Protein AF-A0A0T2ID01-F1 (afdb_monomer_lite)

Structure (mmCIF, N/CA/C/O backbone):
data_AF-A0A0T2ID01-F1
#
_entry.id   AF-A0A0T2ID01-F1
#
loop_
_atom_site.group_PDB
_atom_site.id
_atom_site.type_symbol
_atom_site.label_atom_id
_atom_site.label_alt_id
_atom_site.label_comp_id
_atom_site.label_asym_id
_atom_site.label_entity_id
_atom_site.label_seq_id
_atom_site.pdbx_PDB_ins_code
_atom_site.Cartn_x
_atom_site.Cartn_y
_atom_site.Cartn_z
_atom_site.occupancy
_atom_site.B_iso_or_equiv
_atom_site.auth_seq_id
_atom_site.auth_comp_id
_atom_site.auth_asym_id
_atom_site.auth_atom_id
_atom_site.pdbx_PDB_model_num
ATOM 1 N N . MET A 1 1 ? -18.191 -7.413 -21.246 1.00 31.23 1 MET A N 1
ATOM 2 C CA . MET A 1 1 ? -17.069 -8.191 -21.809 1.00 31.23 1 MET A CA 1
ATOM 3 C C . MET A 1 1 ? -16.628 -9.179 -20.751 1.00 31.23 1 MET A C 1
ATOM 5 O O . MET A 1 1 ? -16.146 -8.744 -19.716 1.00 31.23 1 MET A O 1
ATOM 9 N N . ALA A 1 2 ? -16.857 -10.475 -20.953 1.00 25.38 2 ALA A N 1
ATOM 10 C CA . ALA A 1 2 ? -16.203 -11.480 -20.125 1.00 25.38 2 ALA A CA 1
ATOM 11 C C . ALA A 1 2 ? -14.734 -11.504 -20.556 1.00 25.38 2 ALA A C 1
ATOM 13 O O . ALA A 1 2 ? -14.437 -11.893 -21.684 1.00 25.38 2 ALA A O 1
ATOM 14 N N . LEU A 1 3 ? -13.836 -11.010 -19.705 1.00 35.62 3 LEU A N 1
ATOM 15 C CA . LEU A 1 3 ? -12.408 -11.264 -19.854 1.00 35.62 3 LEU A CA 1
ATOM 16 C C . LEU A 1 3 ? -12.250 -12.786 -19.753 1.00 35.62 3 LEU A C 1
ATOM 18 O O . LEU A 1 3 ? -12.340 -13.342 -18.664 1.00 35.62 3 LEU A O 1
ATOM 22 N N . SER A 1 4 ? -12.127 -13.484 -20.884 1.00 35.66 4 SER A N 1
ATOM 23 C CA . SER A 1 4 ? -11.834 -14.916 -20.892 1.00 35.66 4 SER A CA 1
ATOM 24 C C . SER A 1 4 ? -10.363 -15.101 -20.519 1.00 35.66 4 SER A C 1
ATOM 26 O O . SER A 1 4 ? -9.516 -15.349 -21.377 1.00 35.66 4 SER A O 1
ATOM 28 N N . THR A 1 5 ? -10.031 -14.887 -19.250 1.00 40.03 5 THR A N 1
ATOM 29 C CA . THR A 1 5 ? -8.696 -15.145 -18.721 1.00 40.03 5 THR A CA 1
ATOM 30 C C . THR A 1 5 ? -8.602 -16.617 -18.315 1.00 40.03 5 THR A C 1
ATOM 32 O O . THR A 1 5 ? -9.436 -17.148 -17.585 1.00 40.03 5 THR A O 1
ATOM 35 N N . SER A 1 6 ? -7.554 -17.268 -18.824 1.00 38.34 6 SER A N 1
ATOM 36 C CA . SER A 1 6 ? -7.158 -18.678 -18.669 1.00 38.34 6 SER A CA 1
ATOM 37 C C . SER A 1 6 ? -7.866 -19.721 -19.558 1.00 38.34 6 SER A C 1
ATOM 39 O O . SER A 1 6 ? -9.089 -19.848 -19.623 1.00 38.34 6 SER A O 1
ATOM 41 N N . ARG A 1 7 ? -7.050 -20.529 -20.255 1.00 42.25 7 ARG A N 1
ATOM 42 C CA . ARG A 1 7 ? -7.458 -21.832 -20.803 1.00 42.25 7 ARG A CA 1
ATOM 43 C C . ARG A 1 7 ? -7.746 -22.797 -19.639 1.00 42.25 7 ARG A C 1
ATOM 45 O O . ARG A 1 7 ? -7.130 -22.710 -18.586 1.00 42.25 7 ARG A O 1
ATOM 52 N N . ARG A 1 8 ? -8.615 -23.785 -19.880 1.00 50.31 8 ARG A N 1
ATOM 53 C CA . ARG A 1 8 ? -9.168 -24.775 -18.924 1.00 50.31 8 ARG A CA 1
ATOM 54 C C . ARG A 1 8 ? -8.179 -25.591 -18.062 1.00 50.31 8 ARG A C 1
ATOM 56 O O . ARG A 1 8 ? -8.649 -26.263 -17.150 1.00 50.31 8 ARG A O 1
ATOM 63 N N . ASN A 1 9 ? -6.877 -25.611 -18.362 1.00 57.97 9 ASN A N 1
ATOM 64 C CA . ASN A 1 9 ? -5.988 -26.691 -17.903 1.00 57.97 9 ASN A CA 1
ATOM 65 C C . ASN A 1 9 ? -5.050 -26.337 -16.734 1.00 57.97 9 ASN A C 1
ATOM 67 O O . ASN A 1 9 ? -4.519 -27.266 -16.133 1.00 57.97 9 ASN A O 1
ATOM 71 N N . ASP A 1 10 ? -4.850 -25.058 -16.390 1.00 69.06 10 ASP A N 1
ATOM 72 C CA . ASP A 1 10 ? -4.050 -24.670 -15.212 1.00 69.06 10 ASP A CA 1
ATOM 73 C C . ASP A 1 10 ? -4.417 -23.257 -14.704 1.00 69.06 10 ASP A C 1
ATOM 75 O O . ASP A 1 10 ? -3.731 -22.281 -15.017 1.00 69.06 10 ASP A O 1
ATOM 79 N N . PRO A 1 11 ? -5.547 -23.106 -13.987 1.00 72.50 11 PRO A N 1
ATOM 80 C CA . PRO A 1 11 ? -6.017 -21.798 -13.542 1.00 72.50 11 PRO A CA 1
ATOM 81 C C . PRO A 1 11 ? -5.083 -21.184 -12.479 1.00 72.50 11 PRO A C 1
ATOM 83 O O . PRO A 1 11 ? -4.437 -21.926 -11.726 1.00 72.50 11 PRO A O 1
ATOM 86 N N . PRO A 1 12 ? -5.048 -19.838 -12.365 1.00 77.12 12 PRO A N 1
ATOM 87 C CA . PRO A 1 12 ? -4.475 -19.159 -11.206 1.00 77.12 12 PRO A CA 1
ATOM 88 C C . PRO A 1 12 ? -4.992 -19.787 -9.914 1.00 77.12 12 PRO A C 1
ATOM 90 O O . PRO A 1 12 ? -6.170 -20.149 -9.817 1.00 77.12 12 PRO A O 1
ATOM 93 N N . ALA A 1 13 ? -4.116 -19.931 -8.926 1.00 88.12 13 ALA A N 1
ATOM 94 C CA . ALA A 1 13 ? -4.423 -20.701 -7.731 1.00 88.12 13 ALA A CA 1
ATOM 95 C C . ALA A 1 13 ? -4.006 -19.992 -6.441 1.00 88.12 13 ALA A C 1
ATOM 97 O O . ALA A 1 13 ? -3.149 -19.106 -6.409 1.00 88.12 13 ALA A O 1
ATOM 98 N N . PHE A 1 14 ? -4.636 -20.424 -5.350 1.00 91.62 14 PHE A N 1
ATOM 99 C CA . PHE A 1 14 ? -4.223 -20.073 -4.003 1.00 91.62 14 PHE A CA 1
ATOM 100 C C . PHE A 1 14 ? -3.248 -21.119 -3.453 1.00 91.62 14 PHE A C 1
ATOM 102 O O . PHE A 1 14 ? -3.522 -22.318 -3.511 1.00 91.62 14 PHE A O 1
ATOM 109 N N . PHE A 1 15 ? -2.161 -20.652 -2.845 1.00 92.06 15 PHE A N 1
ATOM 110 C CA . PHE A 1 15 ? -1.153 -21.477 -2.194 1.00 92.06 15 PHE A CA 1
ATOM 111 C C . PHE A 1 15 ? -1.070 -21.126 -0.704 1.00 92.06 15 PHE A C 1
ATOM 113 O O . PHE A 1 15 ? -0.904 -19.952 -0.358 1.00 92.06 15 PHE A O 1
ATOM 120 N N . PRO A 1 16 ? -1.145 -22.119 0.199 1.00 89.06 16 PRO A N 1
ATOM 121 C CA . PRO A 1 16 ? -1.115 -21.873 1.638 1.00 89.06 16 PRO A CA 1
ATOM 122 C C . PRO A 1 16 ? 0.279 -21.497 2.166 1.00 89.06 16 PRO A C 1
ATOM 124 O O . PRO A 1 16 ? 0.383 -21.046 3.303 1.00 89.06 16 PRO A O 1
ATOM 127 N N . SER A 1 17 ? 1.340 -21.669 1.369 1.00 89.06 17 SER A N 1
ATOM 128 C CA . SER A 1 17 ? 2.701 -21.260 1.720 1.00 89.06 17 SER A CA 1
ATOM 129 C C . SER A 1 17 ? 3.555 -20.958 0.482 1.00 89.06 17 SER A C 1
ATOM 131 O O . SER A 1 17 ? 3.254 -21.414 -0.624 1.00 89.06 17 SER A O 1
ATOM 133 N N . TRP A 1 18 ? 4.653 -20.217 0.676 1.00 89.50 18 TRP A N 1
ATOM 134 C CA . TRP A 1 18 ? 5.655 -19.975 -0.373 1.00 89.50 18 TRP A CA 1
ATOM 135 C C . TRP A 1 18 ? 6.321 -21.269 -0.850 1.00 89.50 18 TRP A C 1
ATOM 137 O O . TRP A 1 18 ? 6.534 -21.451 -2.045 1.00 89.50 18 TRP A O 1
ATOM 147 N N . ASP A 1 19 ? 6.578 -22.208 0.059 1.00 87.62 19 ASP A N 1
ATOM 148 C CA . ASP A 1 19 ? 7.172 -23.494 -0.301 1.00 87.62 19 ASP A CA 1
ATOM 149 C C . ASP A 1 19 ? 6.232 -24.335 -1.166 1.00 87.62 19 ASP A C 1
ATOM 151 O O . ASP A 1 19 ? 6.699 -25.019 -2.074 1.00 87.62 19 ASP A O 1
ATOM 155 N N . ASP A 1 20 ? 4.921 -24.288 -0.917 1.00 88.38 20 ASP A N 1
ATOM 156 C CA . ASP A 1 20 ? 3.934 -24.997 -1.738 1.00 88.38 20 ASP A CA 1
ATOM 157 C C . ASP A 1 20 ? 3.776 -24.358 -3.117 1.00 88.38 20 ASP A C 1
ATOM 159 O O . ASP A 1 20 ? 3.662 -25.081 -4.108 1.00 88.38 20 ASP A O 1
ATOM 163 N N . TYR A 1 21 ? 3.856 -23.025 -3.191 1.00 89.88 21 TYR A N 1
ATOM 164 C CA . TYR A 1 21 ? 3.951 -22.316 -4.464 1.00 89.88 21 TYR A CA 1
ATOM 165 C C . TYR A 1 21 ? 5.173 -22.783 -5.254 1.00 89.88 21 TYR A C 1
ATOM 167 O O . TYR A 1 21 ? 5.031 -23.237 -6.384 1.00 89.88 21 TYR A O 1
ATOM 175 N N . LEU A 1 22 ? 6.363 -22.784 -4.645 1.00 86.69 22 LEU A N 1
ATOM 176 C CA . LEU A 1 22 ? 7.568 -23.269 -5.315 1.00 86.69 22 LEU A CA 1
ATOM 177 C C . LEU A 1 22 ? 7.431 -24.744 -5.718 1.00 86.69 22 LEU A C 1
ATOM 179 O O . LEU A 1 22 ? 7.733 -25.080 -6.854 1.00 86.69 22 LEU A O 1
ATOM 183 N N . LYS A 1 23 ? 6.928 -25.624 -4.836 1.00 84.88 23 LYS A N 1
ATOM 184 C CA . LYS A 1 23 ? 6.720 -27.061 -5.124 1.00 84.88 23 LYS A CA 1
ATOM 185 C C . LYS A 1 23 ? 5.835 -27.314 -6.341 1.00 84.88 23 LYS A C 1
ATOM 187 O O . LYS A 1 23 ? 6.116 -28.261 -7.069 1.00 84.88 23 LYS A O 1
ATOM 192 N N . ARG A 1 24 ? 4.795 -26.505 -6.572 1.00 83.62 24 ARG A N 1
ATOM 193 C CA . ARG A 1 24 ? 3.921 -26.633 -7.754 1.00 83.62 24 ARG A CA 1
ATOM 194 C C . ARG A 1 24 ? 4.705 -26.554 -9.062 1.00 83.62 24 ARG A C 1
ATOM 196 O O . ARG A 1 24 ? 4.332 -27.235 -10.016 1.00 83.62 24 ARG A O 1
ATOM 203 N N . TRP A 1 25 ? 5.771 -25.761 -9.057 1.00 76.81 25 TRP A N 1
ATOM 204 C CA . TRP A 1 25 ? 6.640 -25.486 -10.193 1.00 76.81 25 TRP A CA 1
ATOM 205 C C . TRP A 1 25 ? 7.988 -26.221 -10.117 1.00 76.81 25 TRP A C 1
ATOM 207 O O . TRP A 1 25 ? 8.893 -25.929 -10.882 1.00 76.81 25 TRP A O 1
ATOM 217 N N . LYS A 1 26 ? 8.154 -27.190 -9.203 1.00 64.50 26 LYS A N 1
ATOM 218 C CA . LYS A 1 26 ? 9.370 -28.023 -9.100 1.00 64.50 26 LYS A CA 1
ATOM 219 C C . LYS A 1 26 ? 9.378 -29.158 -10.127 1.00 64.50 26 LYS A C 1
ATOM 221 O O . LYS A 1 26 ? 9.608 -30.310 -9.770 1.00 64.50 26 LYS A O 1
ATOM 226 N N . GLY A 1 27 ? 9.169 -28.865 -11.410 1.00 55.94 27 GLY A N 1
ATOM 227 C CA . GLY A 1 27 ? 9.409 -29.851 -12.474 1.00 55.94 27 GLY A CA 1
ATOM 228 C C . GLY A 1 27 ? 10.853 -30.388 -12.497 1.00 55.94 27 GLY A C 1
ATOM 229 O O . GLY A 1 27 ? 11.131 -31.389 -13.153 1.00 55.94 27 GLY A O 1
ATOM 230 N N . THR A 1 28 ? 11.766 -29.753 -11.751 1.00 50.41 28 THR A N 1
ATOM 231 C CA . THR A 1 28 ? 13.203 -30.029 -11.683 1.00 50.41 28 THR A CA 1
ATOM 232 C C . THR A 1 28 ? 13.707 -30.154 -10.232 1.00 50.41 28 THR A C 1
ATOM 234 O O . THR A 1 28 ? 13.019 -29.825 -9.265 1.00 50.41 28 THR A O 1
ATOM 237 N N . ALA A 1 29 ? 14.933 -30.664 -10.057 1.00 49.62 29 ALA A N 1
ATOM 238 C CA . ALA A 1 29 ? 15.560 -30.923 -8.754 1.00 49.62 29 ALA A CA 1
ATOM 239 C C . ALA A 1 29 ? 15.921 -29.655 -7.939 1.00 49.62 29 ALA A C 1
ATOM 241 O O . ALA A 1 29 ? 16.417 -29.783 -6.817 1.00 49.62 29 ALA A O 1
ATOM 242 N N . ASP A 1 30 ? 15.685 -28.455 -8.482 1.00 56.31 30 ASP A N 1
ATOM 243 C CA . ASP A 1 30 ? 16.086 -27.175 -7.895 1.00 56.31 30 ASP A CA 1
ATOM 244 C C . ASP A 1 30 ? 14.874 -26.375 -7.365 1.00 56.31 30 ASP A C 1
ATOM 246 O O . ASP A 1 30 ? 13.987 -26.008 -8.134 1.00 56.31 30 ASP A O 1
ATOM 250 N N . PRO A 1 31 ? 14.779 -26.090 -6.052 1.00 64.75 31 PRO A N 1
ATOM 251 C CA . PRO A 1 31 ? 13.631 -25.411 -5.453 1.00 64.75 31 PRO A CA 1
ATOM 252 C C . PRO A 1 31 ? 13.679 -23.874 -5.568 1.00 64.75 31 PRO A C 1
ATOM 254 O O . PRO A 1 31 ? 13.198 -23.192 -4.661 1.00 64.75 31 PRO A O 1
ATOM 257 N N . THR A 1 32 ? 14.270 -23.308 -6.621 1.00 73.38 32 THR A N 1
ATOM 258 C CA . THR A 1 32 ? 14.446 -21.854 -6.763 1.00 73.38 32 THR A CA 1
ATOM 259 C C . THR A 1 32 ? 13.248 -21.182 -7.441 1.00 73.38 32 THR A C 1
ATOM 261 O O . THR A 1 32 ? 12.553 -21.758 -8.276 1.00 73.38 32 THR A O 1
ATOM 264 N N . PHE A 1 33 ? 12.997 -19.917 -7.092 1.00 80.56 33 PHE A N 1
ATOM 265 C CA . PHE A 1 33 ? 11.957 -19.111 -7.743 1.00 80.56 33 PHE A CA 1
ATOM 266 C C . PHE A 1 33 ? 12.260 -18.868 -9.230 1.00 80.56 33 PHE A C 1
ATOM 268 O O . PHE A 1 33 ? 11.337 -18.828 -10.034 1.00 80.56 33 PHE A O 1
ATOM 275 N N . CYS A 1 34 ? 13.538 -18.785 -9.609 1.00 75.94 34 CYS A N 1
ATOM 276 C CA . CYS A 1 34 ? 13.969 -18.669 -11.002 1.00 75.94 34 CYS A CA 1
ATOM 277 C C . CYS A 1 34 ? 13.450 -19.829 -11.862 1.00 75.94 34 CYS A C 1
ATOM 279 O O . CYS A 1 34 ? 12.885 -19.592 -12.929 1.00 75.94 34 CYS A O 1
ATOM 281 N N . ALA A 1 35 ? 13.580 -21.070 -11.375 1.00 74.19 35 ALA A N 1
ATOM 282 C CA . ALA A 1 35 ? 13.045 -22.251 -12.049 1.00 74.19 35 ALA A CA 1
ATOM 283 C C . ALA A 1 35 ? 11.519 -22.167 -12.179 1.00 74.19 35 ALA A C 1
ATOM 285 O O . ALA A 1 35 ? 10.980 -22.374 -13.262 1.00 74.19 35 ALA A O 1
ATOM 286 N N . ALA A 1 36 ? 10.836 -21.749 -11.107 1.00 79.12 36 ALA A N 1
ATOM 287 C CA . ALA A 1 36 ? 9.387 -21.603 -11.126 1.00 79.12 36 ALA A CA 1
ATOM 288 C C . ALA A 1 36 ? 8.901 -20.614 -12.195 1.00 79.12 36 ALA A C 1
ATOM 290 O O . ALA A 1 36 ? 7.953 -20.911 -12.918 1.00 79.12 36 ALA A O 1
ATOM 291 N N . ILE A 1 37 ? 9.545 -19.449 -12.327 1.00 77.88 37 ILE A N 1
ATOM 292 C CA . ILE A 1 37 ? 9.139 -18.502 -13.369 1.00 77.88 37 ILE A CA 1
ATOM 293 C C . ILE A 1 37 ? 9.570 -18.973 -14.759 1.00 77.88 37 ILE A C 1
ATOM 295 O O . ILE A 1 37 ? 8.822 -18.787 -15.713 1.00 77.88 37 ILE A O 1
ATOM 299 N N . THR A 1 38 ? 10.729 -19.622 -14.885 1.00 75.81 38 THR A N 1
ATOM 300 C CA . THR A 1 38 ? 11.154 -20.213 -16.163 1.00 75.81 38 THR A CA 1
ATOM 301 C C . THR A 1 38 ? 10.098 -21.195 -16.665 1.00 75.81 38 THR A C 1
ATOM 303 O O . THR A 1 38 ? 9.679 -21.084 -17.811 1.00 75.81 38 THR A O 1
ATOM 306 N N . ASP A 1 39 ? 9.575 -22.066 -15.797 1.00 77.62 39 ASP A N 1
ATOM 307 C CA . ASP A 1 39 ? 8.499 -23.006 -16.133 1.00 77.62 39 ASP A CA 1
ATOM 308 C C . ASP A 1 39 ? 7.197 -22.293 -16.539 1.00 77.62 39 ASP A C 1
ATOM 310 O O . ASP A 1 39 ? 6.557 -22.690 -17.516 1.00 77.62 39 ASP A O 1
ATOM 314 N N . ILE A 1 40 ? 6.823 -21.206 -15.848 1.00 78.38 40 ILE A N 1
ATOM 315 C CA . ILE A 1 40 ? 5.642 -20.388 -16.190 1.00 78.38 40 ILE A CA 1
ATOM 316 C C . ILE A 1 40 ? 5.755 -19.815 -17.612 1.00 78.38 40 ILE A C 1
ATOM 318 O O . ILE A 1 40 ? 4.762 -19.750 -18.341 1.00 78.38 40 ILE A O 1
ATOM 322 N N . TYR A 1 41 ? 6.954 -19.390 -18.011 1.00 75.62 41 TYR A N 1
ATOM 323 C CA . TYR A 1 41 ? 7.194 -18.745 -19.301 1.00 75.62 41 TYR A CA 1
ATOM 324 C C . TYR A 1 41 ? 7.608 -19.735 -20.395 1.00 75.62 41 TYR A C 1
ATOM 326 O O . TYR A 1 41 ? 7.453 -19.412 -21.572 1.00 75.62 41 TYR A O 1
ATOM 334 N N . ALA A 1 42 ? 8.072 -20.941 -20.043 1.00 76.50 42 ALA A N 1
ATOM 335 C CA . ALA A 1 42 ? 8.697 -21.914 -20.943 1.00 76.50 42 ALA A CA 1
ATOM 336 C C . ALA A 1 42 ? 7.880 -22.162 -22.211 1.00 76.50 42 ALA A C 1
ATOM 338 O O . ALA A 1 42 ? 8.420 -22.167 -23.314 1.00 76.50 42 ALA A O 1
ATOM 339 N N . LYS A 1 43 ? 6.563 -22.314 -22.069 1.00 76.81 43 LYS A N 1
ATOM 340 C CA . LYS A 1 43 ? 5.668 -22.526 -23.207 1.00 76.81 43 LYS A CA 1
ATOM 341 C C . LYS A 1 43 ? 5.607 -21.315 -24.136 1.00 76.81 43 LYS A C 1
ATOM 343 O O . LYS A 1 43 ? 5.756 -21.480 -25.338 1.00 76.81 43 LYS A O 1
ATOM 348 N N . ALA A 1 44 ? 5.446 -20.110 -23.588 1.00 73.94 44 ALA A N 1
ATOM 349 C CA . ALA A 1 44 ? 5.447 -18.879 -24.378 1.00 73.94 44 ALA A CA 1
ATOM 350 C C . ALA A 1 44 ? 6.785 -18.697 -25.116 1.00 73.94 44 ALA A C 1
ATOM 352 O O . ALA A 1 44 ? 6.805 -18.311 -26.283 1.00 73.94 44 ALA A O 1
ATOM 353 N N . VAL A 1 45 ? 7.895 -19.057 -24.458 1.00 76.31 45 VAL A N 1
ATOM 354 C CA . VAL A 1 45 ? 9.236 -19.069 -25.061 1.00 76.31 45 VAL A CA 1
ATOM 355 C C . VAL A 1 45 ? 9.310 -20.046 -26.222 1.00 76.31 45 VAL A C 1
ATOM 357 O O . VAL A 1 45 ? 9.758 -19.687 -27.306 1.00 76.31 45 VAL A O 1
ATOM 360 N N . GLN A 1 46 ? 8.868 -21.283 -26.009 1.00 81.50 46 GLN A N 1
ATOM 361 C CA . GLN A 1 46 ? 8.896 -22.328 -27.026 1.00 81.50 46 GLN A CA 1
ATOM 362 C C . GLN A 1 46 ? 7.994 -21.991 -28.212 1.00 81.50 46 GLN A C 1
ATOM 364 O O . GLN A 1 46 ? 8.362 -22.277 -29.346 1.00 81.50 46 GLN A O 1
ATOM 369 N N . ASP A 1 47 ? 6.831 -21.391 -27.975 1.00 82.56 47 ASP A N 1
ATOM 370 C CA . ASP A 1 47 ? 5.911 -20.957 -29.025 1.00 82.56 47 ASP A CA 1
ATOM 371 C C . ASP A 1 47 ? 6.567 -19.864 -29.884 1.00 82.56 47 ASP A C 1
ATOM 373 O O . ASP A 1 47 ? 6.689 -20.039 -31.096 1.00 82.56 47 ASP A O 1
ATOM 377 N N . ALA A 1 48 ? 7.116 -18.818 -29.256 1.00 80.38 48 ALA A N 1
ATOM 378 C CA . ALA A 1 48 ? 7.795 -17.726 -29.956 1.00 80.38 48 ALA A CA 1
ATOM 379 C C . ALA A 1 48 ? 9.062 -18.184 -30.708 1.00 80.38 48 ALA A C 1
ATOM 381 O O . ALA A 1 48 ? 9.309 -17.770 -31.840 1.00 80.38 48 ALA A O 1
ATOM 382 N N . ILE A 1 49 ? 9.860 -19.082 -30.116 1.00 85.44 49 ILE A N 1
ATOM 383 C CA . ILE A 1 49 ? 11.025 -19.675 -30.790 1.00 85.44 49 ILE A CA 1
ATOM 384 C C . ILE A 1 49 ? 10.586 -20.502 -31.998 1.00 85.44 49 ILE A C 1
ATOM 386 O O . ILE A 1 49 ? 11.214 -20.400 -33.047 1.00 85.44 49 ILE A O 1
ATOM 390 N N . ARG A 1 50 ? 9.516 -21.300 -31.883 1.00 88.94 50 ARG A N 1
ATOM 391 C CA . ARG A 1 50 ? 9.008 -22.109 -33.002 1.00 88.94 50 ARG A CA 1
ATOM 392 C C . ARG A 1 50 ? 8.525 -21.248 -34.164 1.00 88.94 50 ARG A C 1
ATOM 394 O O . ARG A 1 50 ? 8.737 -21.631 -35.312 1.00 88.94 50 ARG A O 1
ATOM 401 N N . GLU A 1 51 ? 7.902 -20.108 -33.880 1.00 88.56 51 GLU A N 1
ATOM 402 C CA . GLU A 1 51 ? 7.511 -19.133 -34.905 1.00 88.56 51 GLU A CA 1
ATOM 403 C C . GLU A 1 51 ? 8.735 -18.567 -35.637 1.00 88.56 51 GLU A C 1
ATOM 405 O O . GLU A 1 51 ? 8.769 -18.566 -36.869 1.00 88.56 51 GLU A O 1
ATOM 410 N N . LEU A 1 52 ? 9.782 -18.179 -34.903 1.00 88.81 52 LEU A N 1
ATOM 411 C CA . LEU A 1 52 ? 11.027 -17.705 -35.512 1.00 88.81 52 LEU A CA 1
ATOM 412 C C . LEU A 1 52 ? 11.770 -18.800 -36.279 1.00 88.81 52 LEU A C 1
ATOM 414 O O . LEU A 1 52 ? 12.252 -18.545 -37.378 1.00 88.81 52 LEU A O 1
ATOM 418 N N . ASP A 1 53 ? 11.836 -20.023 -35.754 1.00 92.75 53 ASP A N 1
ATOM 419 C CA . ASP A 1 53 ? 12.454 -21.155 -36.451 1.00 92.75 53 ASP A CA 1
ATOM 420 C C . ASP A 1 53 ? 11.721 -21.463 -37.772 1.00 92.75 53 ASP A C 1
ATOM 422 O O . ASP A 1 53 ? 12.361 -21.813 -38.768 1.00 92.75 53 ASP A O 1
ATOM 426 N N . ALA A 1 54 ? 10.396 -21.274 -37.824 1.00 94.69 54 ALA A N 1
ATOM 427 C CA . ALA A 1 54 ? 9.618 -21.396 -39.056 1.00 94.69 54 ALA A CA 1
ATOM 428 C C . ALA A 1 54 ? 9.949 -20.288 -40.075 1.00 94.69 54 ALA A C 1
ATOM 430 O O . ALA A 1 54 ? 10.110 -20.585 -41.264 1.00 94.69 54 ALA A O 1
ATOM 431 N N . GLU A 1 55 ? 10.104 -19.032 -39.639 1.00 94.62 55 GLU A N 1
ATOM 432 C CA . GLU A 1 55 ? 10.535 -17.938 -40.525 1.00 94.62 55 GLU A CA 1
ATOM 433 C C . GLU A 1 55 ? 11.992 -18.115 -40.991 1.00 94.62 55 GLU A C 1
ATOM 435 O O . GLU A 1 55 ? 12.274 -17.943 -42.178 1.00 94.62 55 GLU A O 1
ATOM 440 N N . ILE A 1 56 ? 12.901 -18.575 -40.122 1.00 95.00 56 ILE A N 1
ATOM 441 C CA . ILE A 1 56 ? 14.279 -18.938 -40.496 1.00 95.00 56 ILE A CA 1
ATOM 442 C C . ILE A 1 56 ? 14.258 -20.012 -41.587 1.00 95.00 56 ILE A C 1
ATOM 444 O O . ILE A 1 56 ? 14.886 -19.833 -42.631 1.00 95.00 56 ILE A O 1
ATOM 448 N N . ALA A 1 57 ? 13.502 -21.100 -41.404 1.00 95.94 57 ALA A N 1
ATOM 449 C CA . ALA A 1 57 ? 13.403 -22.175 -42.394 1.00 95.94 57 ALA A CA 1
ATOM 450 C C . ALA A 1 57 ? 12.862 -21.674 -43.748 1.00 95.94 57 ALA A C 1
ATOM 452 O O . ALA A 1 57 ? 13.359 -22.054 -44.812 1.00 95.94 57 ALA A O 1
ATOM 453 N N . LYS A 1 58 ? 11.878 -20.769 -43.719 1.00 96.00 58 LYS A N 1
ATOM 454 C CA . LYS A 1 58 ? 11.304 -20.135 -44.912 1.00 96.00 58 LYS A CA 1
ATOM 455 C C . LYS A 1 58 ? 12.311 -19.244 -45.642 1.00 96.00 58 LYS A C 1
ATOM 457 O O . LYS A 1 58 ? 12.370 -19.297 -46.869 1.00 96.00 58 LYS A O 1
ATOM 462 N N . VAL A 1 59 ? 13.126 -18.461 -44.928 1.00 95.50 59 VAL A N 1
ATOM 463 C CA . VAL A 1 59 ? 14.202 -17.661 -45.543 1.00 95.50 59 VAL A CA 1
ATOM 464 C C . VAL A 1 59 ? 15.333 -18.552 -46.063 1.00 95.50 59 VAL A C 1
ATOM 466 O O . VAL A 1 59 ? 15.844 -18.321 -47.158 1.00 95.50 59 VAL A O 1
ATOM 469 N N . GLN A 1 60 ? 15.685 -19.625 -45.348 1.00 94.94 60 GLN A N 1
ATOM 470 C CA . GLN A 1 60 ? 16.697 -20.586 -45.801 1.00 94.94 60 GLN A CA 1
ATOM 471 C C . GLN A 1 60 ? 16.324 -21.244 -47.135 1.00 94.94 60 GLN A C 1
ATOM 473 O O . GLN A 1 60 ? 17.228 -21.503 -47.935 1.00 94.94 60 GLN A O 1
ATOM 478 N N . GLY A 1 61 ? 15.024 -21.463 -47.376 1.00 95.00 61 GLY A N 1
ATOM 479 C CA . GLY A 1 61 ? 14.470 -21.991 -48.625 1.00 95.00 61 GLY A CA 1
ATOM 480 C C . GLY A 1 61 ? 14.426 -21.004 -49.799 1.00 95.00 61 GLY A C 1
ATOM 481 O O . GLY A 1 61 ? 14.135 -21.427 -50.918 1.00 95.00 61 GLY A O 1
ATOM 482 N N . ARG A 1 62 ? 14.718 -19.712 -49.585 1.00 95.38 62 ARG A N 1
ATOM 483 C CA . ARG A 1 62 ? 14.833 -18.732 -50.676 1.00 95.38 62 ARG A CA 1
ATOM 484 C C . ARG A 1 62 ? 16.087 -18.986 -51.529 1.00 95.38 62 ARG A C 1
ATOM 486 O O . ARG A 1 62 ? 17.061 -19.553 -51.019 1.00 95.38 62 ARG A O 1
ATOM 493 N N . PRO A 1 63 ? 16.090 -18.5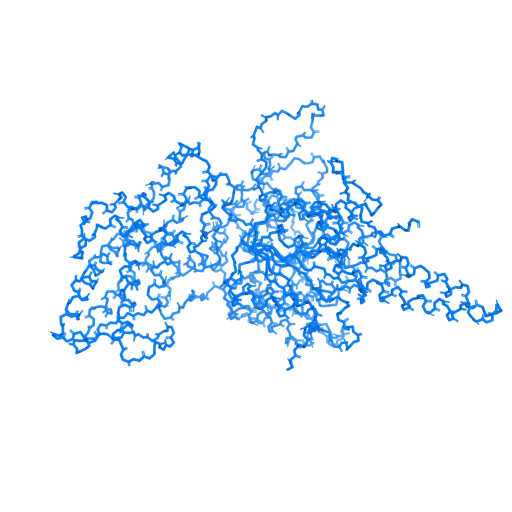69 -52.812 1.00 95.69 63 PRO A N 1
ATOM 494 C CA . PRO A 1 63 ? 17.266 -18.654 -53.674 1.00 95.69 63 PRO A CA 1
ATOM 495 C C . PRO A 1 63 ? 18.501 -18.012 -53.029 1.00 95.69 63 PRO A C 1
ATOM 497 O O . PRO A 1 63 ? 18.396 -17.016 -52.320 1.00 95.69 63 PRO A O 1
ATOM 500 N N . ARG A 1 64 ? 19.688 -18.591 -53.249 1.00 93.06 64 ARG A N 1
ATOM 501 C CA . ARG A 1 64 ? 20.941 -18.086 -52.650 1.00 93.06 64 ARG A CA 1
ATOM 502 C C . ARG A 1 64 ? 21.349 -16.704 -53.164 1.00 93.06 64 ARG A C 1
ATOM 504 O O . ARG A 1 64 ? 22.163 -16.057 -52.523 1.00 93.06 64 ARG A O 1
ATOM 511 N N . ASP A 1 65 ? 20.839 -16.308 -54.320 1.00 93.75 65 ASP A N 1
ATOM 512 C CA . ASP A 1 65 ? 21.043 -15.014 -54.963 1.00 93.75 65 ASP A CA 1
ATOM 513 C C . ASP A 1 65 ? 20.026 -13.948 -54.523 1.00 93.75 65 ASP A C 1
ATOM 515 O O . ASP A 1 65 ? 20.137 -12.808 -54.967 1.00 93.75 65 ASP A O 1
ATOM 519 N N . ASP A 1 66 ? 19.072 -14.284 -53.641 1.00 94.06 66 ASP A N 1
ATOM 520 C CA . ASP A 1 66 ? 18.217 -13.291 -52.983 1.00 94.06 66 ASP A CA 1
ATOM 521 C C . ASP A 1 66 ? 19.104 -12.363 -52.123 1.00 94.06 66 ASP A C 1
ATOM 523 O O . ASP A 1 66 ? 19.715 -12.836 -51.154 1.00 94.06 66 ASP A O 1
ATOM 527 N N . PRO A 1 67 ? 19.202 -11.062 -52.466 1.00 92.00 67 PRO A N 1
ATOM 528 C CA . PRO A 1 67 ? 20.107 -10.127 -51.804 1.00 92.00 67 PRO A CA 1
ATOM 529 C C . PRO A 1 67 ? 19.778 -9.921 -50.320 1.00 92.00 67 PRO A C 1
ATOM 531 O O . PRO A 1 67 ? 20.675 -9.577 -49.552 1.00 92.00 67 PRO A O 1
ATOM 534 N N . ASP A 1 68 ? 18.538 -10.190 -49.901 1.00 94.88 68 ASP A N 1
ATOM 535 C CA . ASP A 1 68 ? 18.073 -9.945 -48.534 1.00 94.88 68 ASP A CA 1
ATOM 536 C C . ASP A 1 68 ? 18.197 -11.193 -47.642 1.00 94.88 68 ASP A C 1
ATOM 538 O O . ASP A 1 68 ? 18.022 -11.122 -46.423 1.00 94.88 68 ASP A O 1
ATOM 542 N N . ARG A 1 69 ? 18.498 -12.365 -48.221 1.00 94.00 69 ARG A N 1
ATOM 543 C CA . ARG A 1 69 ? 18.470 -13.661 -47.520 1.00 94.00 69 ARG A CA 1
ATOM 544 C C . ARG A 1 69 ? 19.383 -13.694 -46.298 1.00 94.00 69 ARG A C 1
ATOM 546 O O . ARG A 1 69 ? 18.937 -14.062 -45.213 1.00 94.00 69 ARG A O 1
ATOM 553 N N . ASP A 1 70 ? 20.645 -13.312 -46.461 1.00 92.56 70 ASP A N 1
ATOM 554 C CA . ASP A 1 70 ? 21.643 -13.387 -45.386 1.00 92.56 70 ASP A CA 1
ATOM 555 C C . ASP A 1 70 ? 21.439 -12.298 -44.319 1.00 92.56 70 ASP A C 1
ATOM 557 O O . ASP A 1 70 ? 21.843 -12.461 -43.165 1.00 92.56 70 ASP A O 1
ATOM 561 N N . GLU A 1 71 ? 20.821 -11.172 -44.678 1.00 92.69 71 GLU A N 1
ATOM 562 C CA . GLU A 1 71 ? 20.433 -10.134 -43.722 1.00 92.69 71 GLU A CA 1
ATOM 563 C C . GLU A 1 71 ? 19.232 -10.579 -42.884 1.00 92.69 71 GLU A C 1
ATOM 565 O O . GLU A 1 71 ? 19.308 -10.555 -41.656 1.00 92.69 71 GLU A O 1
ATOM 570 N N . LEU A 1 72 ? 18.177 -11.088 -43.528 1.00 92.25 72 LEU A N 1
ATOM 571 C CA . LEU A 1 72 ? 16.989 -11.607 -42.850 1.00 92.25 72 LEU A CA 1
ATOM 572 C C . LEU A 1 72 ? 17.312 -12.799 -41.943 1.00 92.25 72 LEU A C 1
ATOM 574 O O . LEU A 1 72 ? 16.806 -12.858 -40.826 1.00 92.25 72 LEU A O 1
ATOM 578 N N . LEU A 1 73 ? 18.172 -13.729 -42.380 1.00 91.94 73 LEU A N 1
ATOM 579 C CA . LEU A 1 73 ? 18.602 -14.852 -41.537 1.00 91.94 73 LEU A CA 1
ATOM 580 C C . LEU A 1 73 ? 19.313 -14.371 -40.276 1.00 91.94 73 LEU A C 1
ATOM 582 O O . LEU A 1 73 ? 18.948 -14.792 -39.182 1.00 91.94 73 LEU A O 1
ATOM 586 N N . ARG A 1 74 ? 20.278 -13.454 -40.417 1.00 90.75 74 ARG A N 1
ATOM 587 C CA . ARG A 1 74 ? 20.973 -12.873 -39.261 1.00 90.75 74 ARG A CA 1
ATOM 588 C C . ARG A 1 74 ? 20.012 -12.118 -38.347 1.00 90.75 74 ARG A C 1
ATOM 590 O O . ARG A 1 74 ? 20.165 -12.204 -37.133 1.00 90.75 74 ARG A O 1
ATOM 597 N N . GLY A 1 75 ? 19.029 -11.417 -38.915 1.00 88.25 75 GLY A N 1
ATOM 598 C CA . GLY A 1 75 ? 17.958 -10.755 -38.170 1.00 88.25 75 GLY A CA 1
ATOM 599 C C . GLY A 1 75 ? 17.149 -11.742 -37.329 1.00 88.25 75 GLY A C 1
ATOM 600 O O . GLY A 1 75 ? 17.123 -11.621 -36.110 1.00 88.25 75 GLY A O 1
ATOM 601 N N . TYR A 1 76 ? 16.576 -12.778 -37.948 1.00 90.31 76 TYR A N 1
ATOM 602 C CA . TYR A 1 76 ? 15.759 -13.763 -37.234 1.00 90.31 76 TYR A CA 1
ATOM 603 C C . TYR A 1 76 ? 16.552 -14.613 -36.232 1.00 90.31 76 TYR A C 1
ATOM 605 O O . TYR A 1 76 ? 16.029 -14.958 -35.173 1.00 90.31 76 TYR A O 1
ATOM 613 N N . GLU A 1 77 ? 17.812 -14.953 -36.520 1.00 88.69 77 GLU A N 1
ATOM 614 C CA . GLU A 1 77 ? 18.682 -15.646 -35.561 1.00 88.69 77 GLU A CA 1
ATOM 615 C C . GLU A 1 77 ? 18.985 -14.766 -34.344 1.00 88.69 77 GLU A C 1
ATOM 617 O O . GLU A 1 77 ? 18.878 -15.240 -33.209 1.00 88.69 77 GLU A O 1
ATOM 622 N N . LYS A 1 78 ? 19.277 -13.476 -34.569 1.00 85.38 78 LYS A N 1
ATOM 623 C CA . LYS A 1 78 ? 19.443 -12.484 -33.500 1.00 85.38 78 LYS A CA 1
ATOM 624 C C . LYS A 1 78 ? 18.162 -12.361 -32.674 1.00 85.38 78 LYS A C 1
ATOM 626 O O . LYS A 1 78 ? 18.240 -12.438 -31.450 1.00 85.38 78 LYS A O 1
ATOM 631 N N . ASP A 1 79 ? 17.000 -12.237 -33.315 1.00 82.75 79 ASP A N 1
ATOM 632 C CA . ASP A 1 79 ? 15.700 -12.158 -32.638 1.00 82.75 79 ASP A CA 1
ATOM 633 C C . ASP A 1 79 ? 15.427 -13.420 -31.809 1.00 82.75 79 ASP A C 1
ATOM 635 O O . ASP A 1 79 ? 14.967 -13.333 -30.672 1.00 82.75 79 ASP A O 1
ATOM 639 N N . ARG A 1 80 ? 15.772 -14.607 -32.322 1.00 85.44 80 ARG A N 1
ATOM 640 C CA . ARG A 1 80 ? 15.591 -15.879 -31.606 1.00 85.44 80 ARG A CA 1
ATOM 641 C C . ARG A 1 80 ? 16.451 -15.947 -30.353 1.00 85.44 80 ARG A C 1
ATOM 643 O O . ARG A 1 80 ? 15.960 -16.333 -29.290 1.00 85.44 80 ARG A O 1
ATOM 650 N N . ASP A 1 81 ? 17.718 -15.567 -30.462 1.00 81.19 81 ASP A N 1
ATOM 651 C CA . ASP A 1 81 ? 18.633 -15.547 -29.323 1.00 81.19 81 ASP A CA 1
ATOM 652 C C . ASP A 1 81 ? 18.243 -14.455 -28.314 1.00 81.19 81 ASP A C 1
ATOM 654 O O . ASP A 1 81 ? 18.327 -14.667 -27.101 1.00 81.19 81 ASP A O 1
ATOM 658 N N . GLN A 1 82 ? 17.710 -13.326 -28.788 1.00 76.06 82 GLN A N 1
ATOM 659 C CA . GLN A 1 82 ? 17.129 -12.294 -27.933 1.00 76.06 82 GLN A CA 1
ATOM 660 C C . GLN A 1 82 ? 15.882 -12.791 -27.199 1.00 76.06 82 GLN A C 1
ATOM 662 O O . GLN A 1 82 ? 15.790 -12.585 -25.993 1.00 76.06 82 GLN A O 1
ATOM 667 N N . ILE A 1 83 ? 14.940 -13.463 -27.868 1.00 77.62 83 ILE A N 1
ATOM 668 C CA . ILE A 1 83 ? 13.743 -14.033 -27.230 1.00 77.62 83 ILE A CA 1
ATOM 669 C C . ILE A 1 83 ? 14.143 -15.049 -26.158 1.00 77.62 83 ILE A C 1
ATOM 671 O O . ILE A 1 83 ? 13.614 -14.995 -25.047 1.00 77.62 83 ILE A O 1
ATOM 675 N N . ARG A 1 84 ? 15.124 -15.916 -26.442 1.00 75.75 84 ARG A N 1
ATOM 676 C CA . ARG A 1 84 ? 15.692 -16.844 -25.449 1.00 75.75 84 ARG A CA 1
ATOM 677 C C . ARG A 1 84 ? 16.238 -16.101 -24.236 1.00 75.75 84 ARG A C 1
ATOM 679 O O . ARG A 1 84 ? 15.877 -16.427 -23.111 1.00 75.75 84 ARG A O 1
ATOM 686 N N . ALA A 1 85 ? 17.058 -15.076 -24.458 1.00 72.44 85 ALA A N 1
ATOM 687 C CA . ALA A 1 85 ? 17.644 -14.292 -23.378 1.00 72.44 85 ALA A CA 1
ATOM 688 C C . ALA A 1 85 ? 16.599 -13.480 -22.593 1.00 72.44 85 ALA A C 1
ATOM 690 O O . ALA A 1 85 ? 16.721 -13.339 -21.383 1.00 72.44 85 ALA A O 1
ATOM 691 N N . ARG A 1 86 ? 15.571 -12.936 -23.251 1.00 71.00 86 ARG A N 1
ATOM 692 C CA . ARG A 1 86 ? 14.531 -12.107 -22.620 1.00 71.00 86 ARG A CA 1
ATOM 693 C C . ARG A 1 86 ? 13.560 -12.936 -21.799 1.00 71.00 86 ARG A C 1
ATOM 695 O O . ARG A 1 86 ? 13.223 -12.554 -20.686 1.00 71.00 86 ARG A O 1
ATOM 702 N N . LEU A 1 87 ? 13.126 -14.074 -22.329 1.00 67.56 87 LEU A N 1
ATOM 703 C CA . LEU A 1 87 ? 12.144 -14.909 -21.651 1.00 67.56 87 LEU A CA 1
ATOM 704 C C . LEU A 1 87 ? 12.764 -15.840 -20.597 1.00 67.56 87 LEU A C 1
ATOM 706 O O . LEU A 1 87 ? 12.041 -16.328 -19.733 1.00 67.56 87 LEU A O 1
ATOM 710 N N . ALA A 1 88 ? 14.090 -16.028 -20.608 1.00 62.69 88 ALA A N 1
ATOM 711 C CA . ALA A 1 88 ? 14.820 -16.653 -19.502 1.00 62.69 88 ALA A CA 1
ATOM 712 C C . ALA A 1 88 ? 14.849 -15.781 -18.229 1.00 62.69 88 ALA A C 1
ATOM 714 O O . ALA A 1 88 ? 15.086 -16.296 -17.138 1.00 62.69 88 ALA A O 1
ATOM 715 N N . PHE A 1 89 ? 14.596 -14.469 -18.347 1.00 68.62 89 PHE A N 1
ATOM 716 C CA . PHE A 1 89 ? 14.604 -13.528 -17.224 1.00 68.62 89 PHE A CA 1
ATOM 717 C C . PHE A 1 89 ? 13.320 -12.683 -17.217 1.00 68.62 89 PHE A C 1
ATOM 719 O O . PHE A 1 89 ? 13.291 -11.593 -17.793 1.00 68.62 89 PHE A O 1
ATOM 726 N N . PRO A 1 90 ? 12.246 -13.147 -16.555 1.00 74.06 90 PRO A N 1
ATOM 727 C CA . PRO A 1 90 ? 10.996 -12.398 -16.442 1.00 74.06 90 PRO A CA 1
ATOM 728 C C . PRO A 1 90 ? 11.246 -11.008 -15.851 1.00 74.06 90 PRO A C 1
ATOM 730 O O . PRO A 1 90 ? 11.928 -10.849 -14.832 1.00 74.06 90 PRO A O 1
ATOM 733 N N . TRP A 1 91 ? 10.650 -9.985 -16.461 1.00 87.06 91 TRP A N 1
ATOM 734 C CA . TRP A 1 91 ? 10.805 -8.618 -15.980 1.00 87.06 91 TRP A CA 1
ATOM 735 C C . TRP A 1 91 ? 9.913 -8.368 -14.761 1.00 87.06 91 TRP A C 1
ATOM 737 O O . TRP A 1 91 ? 8.759 -7.941 -14.876 1.00 87.06 91 TRP A O 1
ATOM 747 N N . ILE A 1 92 ? 10.438 -8.677 -13.575 1.00 91.06 92 ILE A N 1
ATOM 748 C CA . ILE A 1 92 ? 9.718 -8.525 -12.307 1.00 91.06 92 ILE A CA 1
ATOM 749 C C . ILE A 1 92 ? 9.332 -7.060 -12.090 1.00 91.06 92 ILE A C 1
ATOM 751 O O . ILE A 1 92 ? 10.178 -6.176 -12.141 1.00 91.06 92 ILE A O 1
ATOM 755 N N . THR A 1 93 ? 8.050 -6.813 -11.830 1.00 94.00 93 THR A N 1
ATOM 756 C CA . THR A 1 93 ? 7.499 -5.487 -11.529 1.00 94.00 93 THR A CA 1
ATOM 757 C C . THR A 1 93 ? 6.863 -5.520 -10.135 1.00 94.00 93 THR A C 1
ATOM 759 O O . THR A 1 93 ? 5.751 -6.041 -9.986 1.00 94.00 93 THR A O 1
ATOM 762 N N . PRO A 1 94 ? 7.563 -5.030 -9.094 1.00 95.50 94 PRO A N 1
ATOM 763 C CA . PRO A 1 94 ? 7.070 -5.079 -7.723 1.00 95.50 94 PRO A CA 1
ATOM 764 C C . PRO A 1 94 ? 5.871 -4.153 -7.493 1.00 95.50 94 PRO A C 1
ATOM 766 O O . PRO A 1 94 ? 5.864 -3.006 -7.946 1.00 95.50 94 PRO A O 1
ATOM 769 N N . VAL A 1 95 ? 4.897 -4.624 -6.713 1.00 95.00 95 VAL A N 1
ATOM 770 C CA . VAL A 1 95 ? 3.846 -3.785 -6.121 1.00 95.00 95 VAL A CA 1
ATOM 771 C C . VAL A 1 95 ? 3.921 -3.907 -4.604 1.00 95.00 95 VAL A C 1
ATOM 773 O O . VAL A 1 95 ? 3.610 -4.958 -4.059 1.00 95.00 95 VAL A O 1
ATOM 776 N N . LEU A 1 96 ? 4.376 -2.866 -3.915 1.00 93.81 96 LEU A N 1
ATOM 777 C CA . LEU A 1 96 ? 4.653 -2.897 -2.480 1.00 93.81 96 LEU A CA 1
ATOM 778 C C . LEU A 1 96 ? 3.513 -2.247 -1.702 1.00 93.81 96 LEU A C 1
ATOM 780 O O . LEU A 1 96 ? 3.200 -1.078 -1.928 1.00 93.81 96 LEU A O 1
ATOM 784 N N . GLY A 1 97 ? 2.930 -2.981 -0.759 1.00 89.38 97 GLY A N 1
ATOM 785 C CA . GLY A 1 97 ? 1.936 -2.448 0.164 1.00 89.38 97 GLY A CA 1
ATOM 786 C C . GLY A 1 97 ? 2.404 -2.386 1.608 1.00 89.38 97 GLY A C 1
ATOM 787 O O . GLY A 1 97 ? 3.470 -2.870 1.977 1.00 89.38 97 GLY A O 1
ATOM 788 N N . SER A 1 98 ? 1.563 -1.802 2.455 1.00 81.00 98 SER A N 1
ATOM 789 C CA . SER A 1 98 ? 1.853 -1.580 3.874 1.00 81.00 98 SER A CA 1
ATOM 790 C C . SER A 1 98 ? 1.937 -2.859 4.713 1.00 81.00 98 SER A C 1
ATOM 792 O O . SER A 1 98 ? 2.501 -2.852 5.801 1.00 81.00 98 SER A O 1
ATOM 794 N N . GLY A 1 99 ? 1.466 -3.999 4.208 1.00 77.06 99 GLY A N 1
ATOM 795 C CA . GLY A 1 99 ? 1.736 -5.312 4.799 1.00 77.06 99 GLY A CA 1
ATOM 796 C C . GLY A 1 99 ? 3.215 -5.724 4.743 1.00 77.06 99 GLY A C 1
ATOM 797 O O . GLY A 1 99 ? 3.602 -6.636 5.469 1.00 77.06 99 GLY A O 1
ATOM 798 N N . CYS A 1 100 ? 4.051 -5.044 3.949 1.00 77.12 100 CYS A N 1
ATOM 799 C CA . CYS A 1 100 ? 5.516 -5.162 3.995 1.00 77.12 100 CYS A CA 1
ATOM 800 C C . CYS A 1 100 ? 6.152 -4.464 5.206 1.00 77.12 100 CYS A C 1
ATOM 802 O O . CYS A 1 100 ? 7.352 -4.584 5.424 1.00 77.12 100 CYS A O 1
ATOM 804 N N . LEU A 1 101 ? 5.363 -3.704 5.966 1.00 72.44 101 LEU A N 1
ATOM 805 C CA . LEU A 1 101 ? 5.831 -2.829 7.043 1.00 72.44 101 LEU A CA 1
ATOM 806 C C . LEU A 1 101 ? 5.429 -3.353 8.430 1.00 72.44 101 LEU A C 1
ATOM 808 O O . LEU A 1 101 ? 5.763 -2.748 9.446 1.00 72.44 101 LEU A O 1
ATOM 812 N N . GLY A 1 102 ? 4.651 -4.440 8.479 1.00 61.22 102 GLY A N 1
ATOM 813 C CA . GLY A 1 102 ? 4.009 -4.931 9.695 1.00 61.22 102 GLY A CA 1
ATOM 814 C C . GLY A 1 102 ? 4.849 -5.922 10.510 1.00 61.22 102 GLY A C 1
ATOM 815 O O . GLY A 1 102 ? 5.210 -6.980 10.009 1.00 61.22 102 GLY A O 1
ATOM 816 N N . LEU A 1 103 ? 5.032 -5.599 11.798 1.00 51.44 103 LEU A N 1
ATOM 817 C CA . LEU A 1 103 ? 5.238 -6.419 13.017 1.00 51.44 103 LEU A CA 1
ATOM 818 C C . LEU A 1 103 ? 6.227 -7.605 13.058 1.00 51.44 103 LEU A C 1
ATOM 820 O O . LEU A 1 103 ? 6.453 -8.128 14.154 1.00 51.44 103 LEU A O 1
ATOM 824 N N . SER A 1 104 ? 6.825 -8.072 11.959 1.00 44.47 104 SER A N 1
ATOM 825 C CA . SER A 1 104 ? 7.718 -9.242 12.035 1.00 44.47 104 SER A CA 1
ATOM 826 C C . SER A 1 104 ? 9.094 -8.928 12.630 1.00 44.47 104 SER A C 1
ATOM 828 O O . SER A 1 104 ? 9.770 -9.843 13.109 1.00 44.47 104 SER A O 1
ATOM 830 N N . GLU A 1 105 ? 9.470 -7.653 12.723 1.00 49.59 105 GLU A N 1
ATOM 831 C CA . GLU A 1 105 ? 10.775 -7.234 13.221 1.00 49.59 105 GLU A CA 1
ATOM 832 C C . GLU A 1 105 ? 10.815 -7.030 14.731 1.00 49.59 105 GLU A C 1
ATOM 834 O O . GLU A 1 105 ? 10.418 -6.000 15.264 1.00 49.59 105 GLU A O 1
ATOM 839 N N . ALA A 1 106 ? 11.353 -8.046 15.406 1.00 40.75 106 ALA A N 1
ATOM 840 C CA . ALA A 1 106 ? 12.121 -7.914 16.642 1.00 40.75 106 ALA A CA 1
ATOM 841 C C . ALA A 1 106 ? 11.492 -7.011 17.729 1.00 40.75 106 ALA A C 1
ATOM 843 O O . ALA A 1 106 ? 12.036 -5.971 18.091 1.00 40.75 106 ALA A O 1
ATOM 844 N N . GLY A 1 107 ? 10.350 -7.438 18.284 1.00 44.56 107 GLY A N 1
ATOM 845 C CA . GLY A 1 107 ? 9.841 -6.953 19.578 1.00 44.56 107 GLY A CA 1
ATOM 846 C C . GLY A 1 107 ? 8.367 -6.539 19.608 1.00 44.56 107 GLY A C 1
ATOM 847 O O . GLY A 1 107 ? 7.712 -6.727 20.628 1.00 44.56 107 GLY A O 1
ATOM 848 N N . SER A 1 108 ? 7.794 -6.049 18.504 1.00 48.16 108 SER A N 1
ATOM 849 C CA . SER A 1 108 ? 6.471 -5.397 18.552 1.00 48.16 108 SER A CA 1
ATOM 850 C C . SER A 1 108 ? 5.259 -6.334 18.451 1.00 48.16 108 SER A C 1
ATOM 852 O O . SER A 1 108 ? 4.285 -6.095 19.159 1.00 48.16 108 SER A O 1
ATOM 854 N N . SER A 1 109 ? 5.288 -7.429 17.670 1.00 50.03 109 SER A N 1
ATOM 855 C CA . SER A 1 109 ? 4.163 -8.403 17.655 1.00 50.03 109 SER A CA 1
ATOM 856 C C . SER A 1 109 ? 3.950 -9.013 19.039 1.00 50.03 109 SER A C 1
ATOM 858 O O . SER A 1 109 ? 2.833 -9.079 19.538 1.00 50.03 109 SER A O 1
ATOM 860 N N . ALA A 1 110 ? 5.056 -9.372 19.693 1.00 54.50 110 ALA A N 1
ATOM 861 C CA . ALA A 1 110 ? 5.070 -9.860 21.062 1.00 54.50 110 ALA A CA 1
ATOM 862 C C . ALA A 1 110 ? 4.538 -8.825 22.071 1.00 54.50 110 ALA A C 1
ATOM 864 O O . ALA A 1 110 ? 3.924 -9.213 23.066 1.00 54.50 110 ALA A O 1
ATOM 865 N N . ALA A 1 111 ? 4.759 -7.528 21.818 1.00 65.31 111 ALA A N 1
ATOM 866 C CA . ALA A 1 111 ? 4.198 -6.451 22.624 1.00 65.31 111 ALA A CA 1
ATOM 867 C C . ALA A 1 111 ? 2.679 -6.350 22.424 1.00 65.31 111 ALA A C 1
ATOM 869 O O . ALA A 1 111 ? 1.957 -6.457 23.407 1.00 65.31 111 ALA A O 1
ATOM 870 N N . VAL A 1 112 ? 2.182 -6.253 21.180 1.00 74.50 112 VAL A N 1
ATOM 871 C CA . VAL A 1 112 ? 0.736 -6.142 20.876 1.00 74.50 112 VAL A CA 1
ATOM 872 C C . VAL A 1 112 ? -0.048 -7.361 21.369 1.00 74.50 112 VAL A C 1
ATOM 874 O O . VAL A 1 112 ? -1.128 -7.225 21.938 1.00 74.50 112 VAL A O 1
ATOM 877 N N . GLU A 1 113 ? 0.503 -8.564 21.219 1.00 76.88 113 GLU A N 1
ATOM 878 C CA . GLU A 1 113 ? -0.111 -9.811 21.695 1.00 76.88 113 GLU A CA 1
ATOM 879 C C . GLU A 1 113 ? -0.227 -9.888 23.223 1.00 76.88 113 GLU A C 1
ATOM 881 O O . GLU A 1 113 ? -1.096 -10.592 23.741 1.00 76.88 113 GLU A O 1
ATOM 886 N N . ALA A 1 114 ? 0.625 -9.169 23.956 1.00 81.62 114 ALA A N 1
ATOM 887 C CA . ALA A 1 114 ? 0.566 -9.098 25.410 1.00 81.62 114 ALA A CA 1
ATOM 888 C C . ALA A 1 114 ? -0.413 -8.026 25.923 1.00 81.62 114 ALA A C 1
ATOM 890 O O . ALA A 1 114 ? -0.836 -8.098 27.079 1.00 81.62 114 ALA A O 1
ATOM 891 N N . ILE A 1 115 ? -0.834 -7.080 25.075 1.00 86.56 115 ILE A N 1
ATOM 892 C CA . ILE A 1 115 ? -1.747 -5.988 25.450 1.00 86.56 115 ILE A CA 1
ATOM 893 C C . ILE A 1 115 ? -3.078 -6.507 26.005 1.00 86.56 115 ILE A C 1
ATOM 895 O O . ILE A 1 115 ? -3.449 -6.049 27.083 1.00 86.56 115 ILE A O 1
ATOM 899 N N . PRO A 1 116 ? -3.772 -7.499 25.403 1.00 92.31 116 PRO A N 1
ATOM 900 C CA . PRO A 1 116 ? -5.015 -8.029 25.968 1.00 92.31 116 PRO A CA 1
ATOM 901 C C . PRO A 1 116 ? -4.903 -8.469 27.435 1.00 92.31 116 PRO A C 1
ATOM 903 O O . PRO A 1 116 ? -5.843 -8.263 28.198 1.00 92.31 116 PRO A O 1
ATOM 906 N N . ARG A 1 117 ? -3.749 -9.011 27.853 1.00 90.31 117 ARG A N 1
ATOM 907 C CA . ARG A 1 117 ? -3.499 -9.390 29.254 1.00 90.31 117 ARG A CA 1
ATOM 908 C C . ARG A 1 117 ? -3.337 -8.175 30.160 1.00 90.31 117 ARG A C 1
ATOM 910 O O . ARG A 1 117 ? -3.935 -8.151 31.230 1.00 90.31 117 ARG A O 1
ATOM 917 N N . LEU A 1 118 ? -2.606 -7.151 29.717 1.00 89.62 118 LEU A N 1
ATOM 918 C CA . LEU A 1 118 ? -2.508 -5.885 30.452 1.00 89.62 118 LEU A CA 1
ATOM 919 C C . LEU A 1 118 ? -3.879 -5.217 30.617 1.00 89.62 118 LEU A C 1
ATOM 921 O O . LEU A 1 118 ? -4.224 -4.734 31.695 1.00 89.62 118 LEU A O 1
ATOM 925 N N . LEU A 1 119 ? -4.684 -5.209 29.550 1.00 92.81 119 LEU A N 1
ATOM 926 C CA . LEU A 1 119 ? -6.038 -4.664 29.600 1.00 92.81 119 LEU A CA 1
ATOM 927 C C . LEU A 1 119 ? -6.913 -5.459 30.579 1.00 92.81 119 LEU A C 1
ATOM 929 O O . LEU A 1 119 ? -7.692 -4.874 31.334 1.00 92.81 119 LEU A O 1
ATOM 933 N N . ALA A 1 120 ? -6.760 -6.784 30.601 1.00 94.38 120 ALA A N 1
ATOM 934 C CA . ALA A 1 120 ? -7.458 -7.661 31.530 1.00 94.38 120 ALA A CA 1
ATOM 935 C C . ALA A 1 120 ? -7.057 -7.399 32.988 1.00 94.38 120 ALA A C 1
ATOM 937 O O . ALA A 1 120 ? -7.938 -7.313 33.843 1.00 94.38 120 ALA A O 1
ATOM 938 N N . ASP A 1 121 ? -5.763 -7.209 33.272 1.00 92.38 121 ASP A N 1
ATOM 939 C CA . ASP A 1 121 ? -5.260 -6.834 34.600 1.00 92.38 121 ASP A CA 1
ATOM 940 C C . ASP A 1 121 ? -5.955 -5.564 35.109 1.00 92.38 121 ASP A C 1
ATOM 942 O O . ASP A 1 121 ? -6.456 -5.531 36.236 1.00 92.38 121 ASP A O 1
ATOM 946 N N . GLN A 1 122 ? -6.070 -4.551 34.246 1.00 92.75 122 GLN A N 1
ATOM 947 C CA . GLN A 1 122 ? -6.756 -3.296 34.548 1.00 92.75 122 GLN A CA 1
ATOM 948 C C . GLN A 1 122 ? -8.271 -3.478 34.751 1.00 92.75 122 GLN A C 1
ATOM 950 O O . GLN A 1 122 ? -8.866 -2.813 35.607 1.00 92.75 122 GLN A O 1
ATOM 955 N N . ALA A 1 123 ? -8.894 -4.382 33.994 1.00 94.75 123 ALA A N 1
ATOM 956 C CA . ALA A 1 123 ? -10.319 -4.684 34.076 1.00 94.75 123 ALA A CA 1
ATOM 957 C C . ALA A 1 123 ? -10.697 -5.583 35.269 1.00 94.75 123 ALA A C 1
ATOM 959 O O . ALA A 1 123 ? -11.873 -5.634 35.636 1.00 94.75 123 ALA A O 1
ATOM 960 N N . ARG A 1 124 ? -9.741 -6.250 35.942 1.00 95.12 124 ARG A N 1
ATOM 961 C CA . ARG A 1 124 ? -10.024 -7.061 37.151 1.00 95.12 124 ARG A CA 1
ATOM 962 C C . ARG A 1 124 ? -10.712 -6.254 38.246 1.00 95.12 124 ARG A C 1
ATOM 964 O O . ARG A 1 124 ? -11.599 -6.770 38.921 1.00 95.12 124 ARG A O 1
ATOM 971 N N . ALA A 1 125 ? -10.336 -4.984 38.394 1.00 93.25 125 ALA A N 1
ATOM 972 C CA . ALA A 1 125 ? -10.920 -4.083 39.383 1.00 93.25 125 ALA A CA 1
ATOM 973 C C . ALA A 1 125 ? -12.406 -3.763 39.122 1.00 93.25 125 ALA A C 1
ATOM 975 O O . ALA A 1 125 ? -13.074 -3.235 40.006 1.00 93.25 125 ALA A O 1
ATOM 976 N N . TRP A 1 126 ? -12.937 -4.069 37.933 1.00 94.44 126 TRP A N 1
ATOM 977 C CA . TRP A 1 126 ? -14.338 -3.815 37.574 1.00 94.44 126 TRP A CA 1
ATOM 978 C C . TRP A 1 126 ? -15.279 -4.962 37.960 1.00 94.44 126 TRP A C 1
ATOM 980 O O . TRP A 1 126 ? -16.491 -4.828 37.823 1.00 94.44 126 TRP A O 1
ATOM 990 N N . GLY A 1 127 ? -14.743 -6.075 38.474 1.00 94.88 127 GLY A N 1
ATOM 991 C CA . GLY A 1 127 ? -15.537 -7.188 38.986 1.00 94.88 127 GLY A CA 1
ATOM 992 C C . GLY A 1 127 ? -16.143 -8.077 37.896 1.00 94.88 127 GLY A C 1
ATOM 993 O O . GLY A 1 127 ? -15.515 -8.362 36.870 1.00 94.88 127 GLY A O 1
ATOM 994 N N . ARG A 1 128 ? -17.348 -8.592 38.163 1.00 95.69 128 ARG A N 1
ATOM 995 C CA . ARG A 1 128 ? -18.092 -9.485 37.263 1.00 95.69 128 ARG A CA 1
ATOM 996 C C . ARG A 1 128 ? -19.209 -8.730 36.553 1.00 95.69 128 ARG A C 1
ATOM 998 O O . ARG A 1 128 ? -19.857 -7.878 37.152 1.00 95.69 128 ARG A O 1
ATOM 1005 N N . LEU A 1 129 ? -19.424 -9.075 35.289 1.00 93.50 129 LEU A N 1
ATOM 1006 C CA . LEU A 1 129 ? -20.598 -8.663 34.529 1.00 93.50 129 LEU A CA 1
ATOM 1007 C C . LEU A 1 129 ? -21.843 -9.409 35.050 1.00 93.50 129 LEU A C 1
ATOM 1009 O O . LEU A 1 129 ? -21.688 -10.461 35.680 1.00 93.50 129 LEU A O 1
ATOM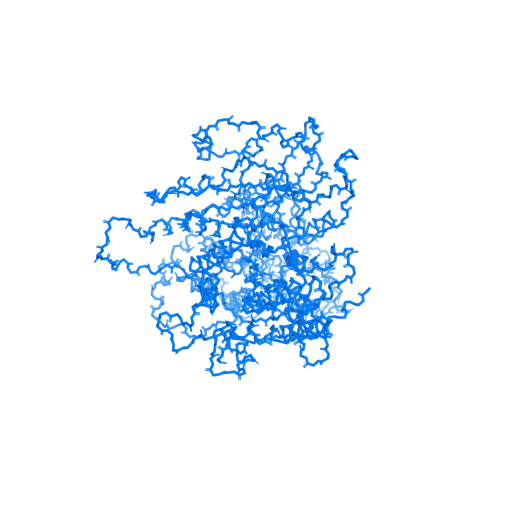 1013 N N . PRO A 1 130 ? -23.066 -8.915 34.778 1.00 90.06 130 PRO A N 1
ATOM 1014 C CA . PRO A 1 130 ? -24.306 -9.551 35.240 1.00 90.06 130 PRO A CA 1
ATOM 1015 C C . PRO A 1 130 ? -24.448 -11.027 34.840 1.00 90.06 130 PRO A C 1
ATOM 1017 O O . PRO A 1 130 ? -24.994 -11.825 35.591 1.00 90.06 130 PRO A O 1
ATOM 1020 N N . GLU A 1 131 ? -23.858 -11.422 33.712 1.00 87.31 131 GLU A N 1
ATOM 1021 C CA . GLU A 1 131 ? -23.814 -12.811 33.234 1.00 87.31 131 GLU A CA 1
ATOM 1022 C C . GLU A 1 131 ? -22.829 -13.727 33.988 1.00 87.31 131 GLU A C 1
ATOM 1024 O O . GLU A 1 131 ? -22.589 -14.870 33.604 1.00 87.31 131 GLU A O 1
ATOM 1029 N N . GLY A 1 132 ? -22.176 -13.217 35.031 1.00 90.94 132 GLY A N 1
ATOM 1030 C CA . GLY A 1 132 ? -21.251 -13.965 35.874 1.00 90.94 132 GLY A CA 1
ATOM 1031 C C . GLY A 1 132 ? -19.812 -14.031 35.358 1.00 90.94 132 GLY A C 1
ATOM 1032 O O . GLY A 1 132 ? -18.918 -14.320 36.158 1.00 90.94 132 GLY A O 1
ATOM 1033 N N . ARG A 1 133 ? -19.531 -13.722 34.086 1.00 94.56 133 ARG A N 1
ATOM 1034 C CA . ARG A 1 133 ? -18.151 -13.627 33.567 1.00 94.56 133 ARG A CA 1
ATOM 1035 C C . ARG A 1 133 ? -17.413 -12.435 34.173 1.00 94.56 133 ARG A C 1
ATOM 1037 O O . ARG A 1 133 ? -18.007 -11.392 34.446 1.00 94.56 133 ARG A O 1
ATOM 1044 N N . SER A 1 134 ? -16.107 -12.570 34.402 1.00 96.88 134 SER A N 1
ATOM 1045 C CA . SER A 1 134 ? -15.307 -11.432 34.882 1.00 96.88 134 SER A CA 1
ATOM 1046 C C . SER A 1 134 ? -15.048 -10.433 33.750 1.00 96.88 134 SER A C 1
ATOM 1048 O O . SER A 1 134 ? -14.820 -10.841 32.611 1.00 96.88 134 SER A O 1
ATOM 1050 N N . ALA A 1 135 ? -15.035 -9.130 34.048 1.00 96.12 135 ALA A N 1
ATOM 1051 C CA . ALA A 1 135 ? -14.723 -8.113 33.040 1.00 96.12 135 ALA A CA 1
ATOM 1052 C C . ALA A 1 135 ? -13.320 -8.320 32.433 1.00 96.12 135 ALA A C 1
ATOM 1054 O O . ALA A 1 135 ? -13.133 -8.143 31.232 1.00 96.12 135 ALA A O 1
ATOM 1055 N N . ALA A 1 136 ? -12.360 -8.771 33.249 1.00 96.81 136 ALA A N 1
ATOM 1056 C CA . ALA A 1 136 ? -11.013 -9.132 32.813 1.00 96.81 136 ALA A CA 1
ATOM 1057 C C . ALA A 1 136 ? -11.007 -10.233 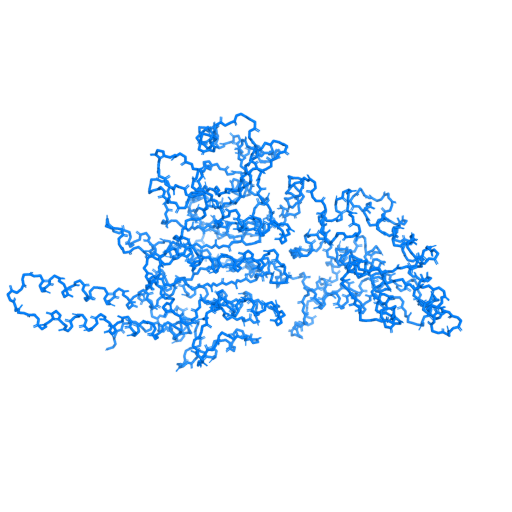31.743 1.00 96.81 136 ALA A C 1
ATOM 1059 O O . ALA A 1 136 ? -10.384 -10.067 30.700 1.00 96.81 136 ALA A O 1
ATOM 1060 N N . GLU A 1 137 ? -11.737 -11.326 31.974 1.00 96.94 137 GLU A N 1
ATOM 1061 C CA . GLU A 1 137 ? -11.841 -12.445 31.029 1.00 96.94 137 GLU A CA 1
ATOM 1062 C C . GLU A 1 137 ? -12.449 -12.003 29.690 1.00 96.94 137 GLU A C 1
ATOM 1064 O O . GLU A 1 137 ? -11.980 -12.403 28.623 1.00 96.94 137 GLU A O 1
ATOM 1069 N N . VAL A 1 138 ? -13.478 -11.152 29.738 1.00 96.50 138 VAL A N 1
ATOM 1070 C CA . VAL A 1 138 ? -14.133 -10.604 28.544 1.00 96.50 138 VAL A CA 1
ATOM 1071 C C . VAL A 1 138 ? -13.177 -9.720 27.743 1.00 96.50 138 VAL A C 1
ATOM 1073 O O . VAL A 1 138 ? -13.038 -9.913 26.533 1.00 96.50 138 VAL A O 1
ATOM 1076 N N . VAL A 1 139 ? -12.488 -8.792 28.413 1.00 96.94 139 VAL A N 1
ATOM 1077 C CA . VAL A 1 139 ? -11.508 -7.890 27.793 1.00 96.94 139 VAL A CA 1
ATOM 1078 C C . VAL A 1 139 ? -10.345 -8.671 27.184 1.00 96.94 139 VAL A C 1
ATOM 1080 O O . VAL A 1 139 ? -9.988 -8.412 26.037 1.00 96.94 139 VAL A O 1
ATOM 1083 N N . GLU A 1 140 ? -9.797 -9.664 27.893 1.00 95.56 140 GLU A N 1
ATOM 1084 C CA . GLU A 1 140 ? -8.718 -10.506 27.365 1.00 95.56 140 GLU A CA 1
ATOM 1085 C C . GLU A 1 140 ? -9.175 -11.268 26.119 1.00 95.56 140 GLU A C 1
ATOM 1087 O O . GLU A 1 140 ? -8.513 -11.235 25.083 1.00 95.56 140 GLU A O 1
ATOM 1092 N N . THR A 1 141 ? -10.332 -11.931 26.199 1.00 95.38 141 THR A N 1
ATOM 1093 C CA . THR A 1 141 ? -10.848 -12.774 25.113 1.00 95.38 141 THR A CA 1
ATOM 1094 C C . THR A 1 141 ? -11.147 -11.945 23.867 1.00 95.38 141 THR A C 1
ATOM 1096 O O . THR A 1 141 ? -10.756 -12.323 22.760 1.00 95.38 141 THR A O 1
ATOM 1099 N N . PHE A 1 142 ? -11.824 -10.805 24.031 1.00 96.25 142 PHE A N 1
ATOM 1100 C CA . PHE A 1 142 ? -12.156 -9.927 22.914 1.00 96.25 142 PHE A CA 1
ATOM 1101 C C . PHE A 1 142 ? -10.908 -9.243 22.347 1.00 96.25 142 PHE A C 1
ATOM 1103 O O . PHE A 1 142 ? -10.726 -9.236 21.132 1.00 96.25 142 PHE A O 1
ATOM 1110 N N . GLY A 1 143 ? -9.995 -8.769 23.201 1.00 94.31 143 GLY A N 1
ATOM 1111 C CA . GLY A 1 143 ? -8.708 -8.216 22.779 1.00 94.31 143 GLY A CA 1
ATOM 1112 C C . GLY A 1 143 ? -7.874 -9.226 21.987 1.00 94.31 143 GLY A C 1
ATOM 1113 O O . GLY A 1 143 ? -7.373 -8.905 20.913 1.00 94.31 143 GLY A O 1
ATOM 1114 N N . LEU A 1 144 ? -7.787 -10.481 22.442 1.00 91.06 144 LEU A N 1
ATOM 1115 C CA . LEU A 1 144 ? -7.136 -11.562 21.692 1.00 91.06 144 LEU A CA 1
ATOM 1116 C C . LEU A 1 144 ? -7.845 -11.853 20.366 1.00 91.06 144 LEU A C 1
ATOM 1118 O O . LEU A 1 144 ? -7.182 -12.161 19.378 1.00 91.06 144 LEU A O 1
ATOM 1122 N N . SER A 1 145 ? -9.175 -11.757 20.321 1.00 91.50 145 SER A N 1
ATOM 1123 C CA . SER A 1 145 ? -9.937 -11.886 19.076 1.00 91.50 145 SER A CA 1
ATOM 1124 C C . SER A 1 145 ? -9.609 -10.758 18.094 1.00 91.50 145 SER A C 1
ATOM 1126 O O . SER A 1 145 ? -9.393 -11.034 16.914 1.00 91.50 145 SER A O 1
ATOM 1128 N N . LEU A 1 146 ? -9.495 -9.509 18.564 1.00 88.44 146 LEU A N 1
ATOM 1129 C CA . LEU A 1 146 ? -9.052 -8.374 17.746 1.00 88.44 146 LEU A CA 1
ATOM 1130 C C . LEU A 1 146 ? -7.626 -8.589 17.236 1.00 88.44 146 LEU A C 1
ATOM 1132 O O . LEU A 1 146 ? -7.397 -8.498 16.032 1.00 88.44 146 LEU A O 1
ATOM 1136 N N . VAL A 1 147 ? -6.695 -8.971 18.116 1.00 85.25 147 VAL A N 1
ATOM 1137 C CA . VAL A 1 147 ? -5.315 -9.309 17.740 1.00 85.25 147 VAL A CA 1
ATOM 1138 C C . VAL A 1 147 ? -5.303 -10.420 16.695 1.00 85.25 147 VAL A C 1
ATOM 1140 O O . VAL A 1 147 ? -4.653 -10.271 15.673 1.00 85.25 147 VAL A O 1
ATOM 1143 N N . ARG A 1 148 ? -6.055 -11.511 16.861 1.00 81.94 148 ARG A N 1
ATOM 1144 C CA . ARG A 1 148 ? -6.108 -12.598 15.863 1.00 81.94 148 ARG A CA 1
ATOM 1145 C C . ARG A 1 148 ? -6.738 -12.161 14.546 1.00 81.94 148 ARG A C 1
ATOM 1147 O O . ARG A 1 148 ? -6.258 -12.566 13.492 1.00 81.94 148 ARG A O 1
ATOM 1154 N N . SER A 1 149 ? -7.774 -11.331 14.589 1.00 79.94 149 SER A N 1
ATOM 1155 C CA . SER A 1 149 ? -8.408 -10.772 13.392 1.00 79.94 149 SER A CA 1
ATOM 1156 C C . SER A 1 149 ? -7.426 -9.885 12.610 1.00 79.94 149 SER A C 1
ATOM 1158 O O . SER A 1 149 ? -7.269 -10.018 11.396 1.00 79.94 149 SER A O 1
ATOM 1160 N N . ARG A 1 150 ? -6.675 -9.035 13.323 1.00 76.62 150 ARG A N 1
ATOM 1161 C CA . ARG A 1 150 ? -5.756 -8.031 12.762 1.00 76.62 150 ARG A CA 1
ATOM 1162 C C . ARG A 1 150 ? -4.343 -8.520 12.510 1.00 76.62 150 ARG A C 1
ATOM 1164 O O . ARG A 1 150 ? -3.652 -7.922 11.689 1.00 76.62 150 ARG A O 1
ATOM 1171 N N . LEU A 1 151 ? -3.895 -9.559 13.211 1.00 72.88 151 LEU A N 1
ATOM 1172 C CA . LEU A 1 151 ? -2.538 -10.119 13.169 1.00 72.88 151 LEU A CA 1
ATOM 1173 C C . LEU A 1 151 ? -2.490 -11.536 12.562 1.00 72.88 151 LEU A C 1
ATOM 1175 O O . LEU A 1 151 ? -1.466 -11.941 11.996 1.00 72.88 151 LEU A O 1
ATOM 1179 N N . GLY A 1 152 ? -3.631 -12.222 12.499 1.00 66.81 152 GLY A N 1
ATOM 1180 C CA . GLY A 1 152 ? -3.766 -13.602 12.034 1.00 66.81 152 GLY A CA 1
ATOM 1181 C C . GLY A 1 152 ? -3.526 -14.623 13.153 1.00 66.81 152 GLY A C 1
ATOM 1182 O O . GLY A 1 152 ? -3.215 -14.246 14.286 1.00 66.81 152 GLY A O 1
ATOM 1183 N N . PRO A 1 153 ? -3.659 -15.929 12.856 1.00 61.03 153 PRO A N 1
ATOM 1184 C CA . PRO A 1 153 ? -3.296 -16.975 13.802 1.00 61.03 153 PRO A CA 1
ATOM 1185 C C . PRO A 1 153 ? -1.808 -16.865 14.162 1.00 61.03 153 PRO A C 1
ATOM 1187 O O . PRO A 1 153 ? -0.952 -16.624 13.298 1.00 61.03 153 PRO A O 1
ATOM 1190 N N . MET A 1 154 ? -1.521 -17.010 15.457 1.00 57.78 154 MET A N 1
ATOM 1191 C CA . MET A 1 154 ? -0.164 -16.962 15.992 1.00 57.78 154 MET A CA 1
ATOM 1192 C C . MET A 1 154 ? 0.639 -18.102 15.369 1.00 57.78 154 MET A C 1
ATOM 1194 O O . MET A 1 154 ? 0.197 -19.250 15.390 1.00 57.78 154 MET A O 1
ATOM 1198 N N . ALA A 1 155 ? 1.814 -17.796 14.820 1.00 49.19 155 ALA A N 1
ATOM 1199 C CA . ALA A 1 155 ? 2.788 -18.845 14.570 1.00 49.19 155 ALA A CA 1
ATOM 1200 C C . ALA A 1 155 ? 3.204 -19.359 15.952 1.00 49.19 155 ALA A C 1
ATOM 1202 O O . ALA A 1 155 ? 3.803 -18.618 16.728 1.00 49.19 155 ALA A O 1
ATOM 1203 N N . SER A 1 156 ? 2.819 -20.588 16.280 1.00 44.84 156 SER A N 1
ATOM 1204 C CA . SER A 1 156 ? 3.010 -21.234 17.585 1.00 44.84 156 SER A CA 1
ATOM 1205 C C . SER A 1 156 ? 4.474 -21.404 18.013 1.00 44.84 156 SER A C 1
ATOM 1207 O O . SER A 1 156 ? 4.723 -21.892 19.108 1.00 44.84 156 SER A O 1
ATOM 1209 N N . ASP A 1 157 ? 5.433 -20.987 17.184 1.00 44.97 157 ASP A N 1
ATOM 1210 C CA . ASP A 1 157 ? 6.825 -21.441 17.247 1.00 44.97 157 ASP A CA 1
ATOM 1211 C C . ASP A 1 157 ? 7.810 -20.404 17.818 1.00 44.97 157 ASP A C 1
ATOM 1213 O O . ASP A 1 157 ? 9.020 -20.594 17.721 1.00 44.97 157 ASP A O 1
ATOM 1217 N N . ARG A 1 158 ? 7.352 -19.287 18.405 1.00 51.81 158 ARG A N 1
ATOM 1218 C CA . ARG A 1 158 ? 8.279 -18.329 19.042 1.00 51.81 158 ARG A CA 1
ATOM 1219 C C . ARG A 1 158 ? 8.503 -18.665 20.519 1.00 51.81 158 ARG A C 1
ATOM 1221 O O . ARG A 1 158 ? 7.688 -18.333 21.379 1.00 51.81 158 ARG A O 1
ATOM 1228 N N . ASP A 1 159 ? 9.639 -19.321 20.754 1.00 48.09 159 ASP A N 1
ATOM 1229 C CA . ASP A 1 159 ? 10.195 -19.758 22.036 1.00 48.09 159 ASP A CA 1
ATOM 1230 C C . ASP A 1 159 ? 10.153 -18.713 23.171 1.00 48.09 159 ASP A C 1
ATOM 1232 O O . ASP A 1 159 ? 10.332 -17.506 23.003 1.00 48.09 159 ASP A O 1
ATOM 1236 N N . SER A 1 160 ? 10.012 -19.246 24.383 1.00 48.69 160 SER A N 1
ATOM 1237 C CA . SER A 1 160 ? 9.879 -18.614 25.704 1.00 48.69 160 SER A CA 1
ATOM 1238 C C . SER A 1 160 ? 10.961 -17.600 26.129 1.00 48.69 160 SER A C 1
ATOM 1240 O O . SER A 1 160 ? 10.787 -16.936 27.151 1.00 48.69 160 SER A O 1
ATOM 1242 N N . ALA A 1 161 ? 12.061 -17.444 25.386 1.00 49.41 161 ALA A N 1
ATOM 1243 C CA . ALA A 1 161 ? 13.179 -16.567 25.763 1.00 49.41 161 ALA A CA 1
ATOM 1244 C C . ALA A 1 161 ? 12.880 -15.061 25.583 1.00 49.41 161 ALA A C 1
ATOM 1246 O O . ALA A 1 161 ? 13.484 -14.224 26.250 1.00 49.41 161 ALA A O 1
ATOM 1247 N N . GLU A 1 162 ? 11.903 -14.696 24.746 1.00 53.38 162 GLU A N 1
ATOM 1248 C CA . GLU A 1 162 ? 11.482 -13.297 24.557 1.00 53.38 162 GLU A CA 1
ATOM 1249 C C . GLU A 1 162 ? 10.579 -12.759 25.681 1.00 53.38 162 GLU A C 1
ATOM 1251 O O . GLU A 1 162 ? 10.310 -11.559 25.730 1.00 53.38 162 GLU A O 1
ATOM 1256 N N . ALA A 1 163 ? 10.102 -13.607 26.599 1.00 53.91 163 ALA A N 1
ATOM 1257 C CA . ALA A 1 163 ? 9.119 -13.214 27.610 1.00 53.91 163 ALA A CA 1
ATOM 1258 C C . ALA A 1 163 ? 9.618 -12.115 28.569 1.00 53.91 163 ALA A C 1
ATOM 1260 O O . ALA A 1 163 ? 8.839 -11.251 28.957 1.00 53.91 163 ALA A O 1
ATOM 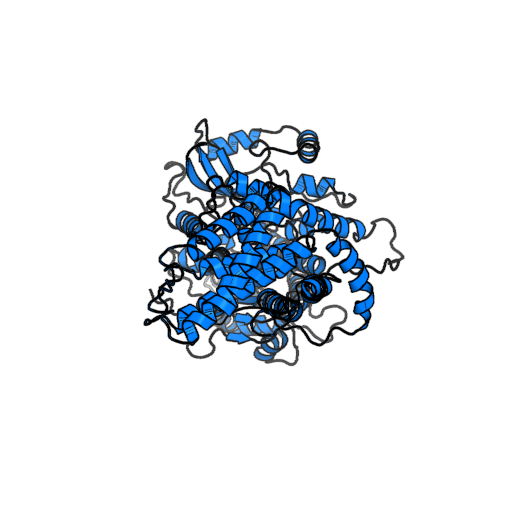1261 N N . SER A 1 164 ? 10.910 -12.095 28.914 1.00 49.53 164 SER A N 1
ATOM 1262 C CA . SER A 1 164 ? 11.474 -11.111 29.853 1.00 49.53 164 SER A CA 1
ATOM 1263 C C . SER A 1 164 ? 11.733 -9.734 29.226 1.00 49.53 164 SER A C 1
ATOM 1265 O O . SER A 1 164 ? 11.636 -8.727 29.920 1.00 49.53 164 SER A O 1
ATOM 1267 N N . SER A 1 165 ? 12.011 -9.664 27.917 1.00 54.66 165 SER A N 1
ATOM 1268 C CA . SER A 1 165 ? 12.109 -8.384 27.191 1.00 54.66 165 SER A CA 1
ATOM 1269 C C . SER A 1 165 ? 10.732 -7.751 26.952 1.00 54.66 165 SER A C 1
ATOM 1271 O O . SER A 1 165 ? 10.642 -6.531 26.815 1.00 54.66 165 SER A O 1
ATOM 1273 N N . ARG A 1 166 ? 9.661 -8.562 26.930 1.00 58.75 166 ARG A N 1
ATOM 1274 C CA . ARG A 1 166 ? 8.272 -8.094 26.776 1.00 58.75 166 ARG A CA 1
ATOM 1275 C C . ARG A 1 166 ? 7.830 -7.241 27.961 1.00 58.75 166 ARG A C 1
ATOM 1277 O O . ARG A 1 166 ? 7.214 -6.207 27.745 1.00 58.75 166 ARG A O 1
ATOM 1284 N N . THR A 1 167 ? 8.188 -7.610 29.190 1.00 55.97 167 THR A N 1
ATOM 1285 C CA . THR A 1 167 ? 7.749 -6.895 30.402 1.00 55.97 167 THR A CA 1
ATOM 1286 C C . THR A 1 167 ? 8.223 -5.437 30.433 1.00 55.97 167 THR A C 1
ATOM 1288 O O . THR A 1 167 ? 7.425 -4.545 30.684 1.00 55.97 167 THR A O 1
ATOM 1291 N N . ALA A 1 168 ? 9.480 -5.165 30.066 1.00 57.19 168 ALA A N 1
ATOM 1292 C CA . ALA A 1 168 ? 10.022 -3.801 30.071 1.00 57.19 168 ALA A CA 1
ATOM 1293 C C . ALA A 1 168 ? 9.424 -2.891 28.974 1.00 57.19 168 ALA A C 1
ATOM 1295 O O . ALA A 1 168 ? 9.284 -1.688 29.179 1.00 57.19 168 ALA A O 1
ATOM 1296 N N . GLN A 1 169 ? 9.055 -3.447 27.812 1.00 58.12 169 GLN A N 1
ATOM 1297 C CA . GLN A 1 169 ? 8.348 -2.700 26.758 1.00 58.12 169 GLN A CA 1
ATOM 1298 C C . GLN A 1 169 ? 6.882 -2.442 27.125 1.00 58.12 169 GLN A C 1
ATOM 1300 O O . GLN A 1 169 ? 6.348 -1.375 26.825 1.00 58.12 169 GLN A O 1
ATOM 1305 N N . LEU A 1 170 ? 6.247 -3.398 27.806 1.00 59.56 170 LEU A N 1
ATOM 1306 C CA . LEU A 1 170 ? 4.888 -3.268 28.325 1.00 59.56 170 LEU A CA 1
ATOM 1307 C C . LEU A 1 170 ? 4.795 -2.177 29.398 1.00 59.56 170 LEU A C 1
ATOM 1309 O O . LEU A 1 170 ? 3.842 -1.409 29.367 1.00 59.56 170 LEU A O 1
ATOM 1313 N N . ASP A 1 171 ? 5.800 -2.033 30.265 1.00 59.34 171 ASP A N 1
ATOM 1314 C CA . ASP A 1 171 ? 5.845 -0.968 31.281 1.00 59.34 171 ASP A CA 1
ATOM 1315 C C . ASP A 1 171 ? 5.987 0.442 30.673 1.00 59.34 171 ASP A C 1
ATOM 1317 O O . ASP A 1 171 ? 5.473 1.414 31.229 1.00 59.34 171 ASP A O 1
ATOM 1321 N N . ALA A 1 172 ? 6.642 0.570 29.512 1.00 56.97 172 ALA A N 1
ATOM 1322 C CA . ALA A 1 172 ? 6.735 1.833 28.773 1.00 56.97 172 ALA A CA 1
ATOM 1323 C C . ALA A 1 172 ? 5.426 2.173 28.033 1.00 56.97 172 ALA A C 1
ATOM 1325 O O . ALA A 1 172 ? 5.005 3.328 28.028 1.00 56.97 172 ALA A O 1
ATOM 1326 N N . LEU A 1 173 ? 4.750 1.167 27.461 1.00 55.44 173 LEU A N 1
ATOM 1327 C CA . LEU A 1 173 ? 3.418 1.308 26.852 1.00 55.44 173 LEU A CA 1
ATOM 1328 C C . LEU A 1 173 ? 2.329 1.578 27.904 1.00 55.44 173 LEU A C 1
ATOM 1330 O O . LEU A 1 173 ? 1.380 2.311 27.638 1.00 55.44 173 LEU A O 1
ATOM 1334 N N . ALA A 1 174 ? 2.489 1.044 29.119 1.00 53.72 174 ALA A N 1
ATOM 1335 C CA . ALA A 1 174 ? 1.542 1.196 30.219 1.00 53.72 174 ALA A CA 1
ATOM 1336 C C . ALA A 1 174 ? 1.397 2.639 30.738 1.00 53.72 174 ALA A C 1
ATOM 1338 O O . ALA A 1 174 ? 0.474 2.925 31.503 1.00 53.72 174 ALA A O 1
ATOM 1339 N N . GLN A 1 175 ? 2.272 3.559 30.316 1.00 55.84 175 GLN A N 1
ATOM 1340 C CA . GLN A 1 175 ? 2.232 4.966 30.726 1.00 55.84 175 GLN A CA 1
ATOM 1341 C C . GLN A 1 175 ? 1.119 5.775 30.039 1.00 55.84 175 GLN A C 1
ATOM 1343 O O . GLN A 1 175 ? 0.756 6.835 30.550 1.00 55.84 175 GLN A O 1
ATOM 1348 N N . HIS A 1 176 ? 0.516 5.272 28.953 1.00 57.19 176 HIS A N 1
ATOM 1349 C CA . HIS A 1 176 ? -0.589 5.944 28.268 1.00 57.19 176 HIS A CA 1
ATOM 1350 C C . HIS A 1 176 ? -1.834 5.049 28.165 1.00 57.19 176 HIS A C 1
ATOM 1352 O O . HIS A 1 176 ? -1.800 3.944 27.640 1.00 57.19 176 HIS A O 1
ATOM 1358 N N . ASP A 1 177 ? -2.948 5.540 28.714 1.00 79.88 177 ASP A N 1
ATOM 1359 C CA . ASP A 1 177 ? -4.329 5.145 28.404 1.00 79.88 177 ASP A CA 1
ATOM 1360 C C . ASP A 1 177 ? -4.727 3.645 28.443 1.00 79.88 177 ASP A C 1
ATOM 1362 O O . ASP A 1 177 ? -5.810 3.299 27.980 1.00 79.88 177 ASP A O 1
ATOM 1366 N N . VAL A 1 178 ? -3.982 2.753 29.116 1.00 88.12 178 VAL A N 1
ATOM 1367 C CA . VAL A 1 178 ? -4.351 1.320 29.316 1.00 88.12 178 VAL A CA 1
ATOM 1368 C C . VAL A 1 178 ? -5.781 1.141 29.836 1.00 88.12 178 VAL A C 1
ATOM 1370 O O . VAL A 1 178 ? -6.534 0.284 29.375 1.00 88.12 178 VAL A O 1
ATOM 1373 N N . ARG A 1 179 ? -6.190 1.976 30.795 1.00 90.69 179 ARG A N 1
ATOM 1374 C CA . ARG A 1 179 ? -7.556 1.977 31.337 1.00 90.69 179 ARG A CA 1
ATOM 1375 C C . ARG A 1 179 ? -8.599 2.342 30.284 1.00 90.69 179 ARG A C 1
ATOM 1377 O O . ARG A 1 179 ? -9.664 1.727 30.261 1.00 90.69 179 ARG A O 1
ATOM 1384 N N . LEU A 1 180 ? -8.282 3.304 29.422 1.00 91.12 180 LEU A N 1
ATOM 1385 C CA . LEU A 1 180 ? -9.150 3.729 28.332 1.00 91.12 180 LEU A CA 1
ATOM 1386 C C . LEU A 1 180 ? -9.255 2.631 27.268 1.00 91.12 180 LEU A C 1
ATOM 1388 O O . LEU A 1 180 ? -10.363 2.275 26.876 1.00 91.12 180 LEU A O 1
ATOM 1392 N N . ALA A 1 181 ? -8.127 2.020 26.894 1.00 92.19 181 ALA A N 1
ATOM 1393 C CA . ALA A 1 181 ? -8.064 0.886 25.977 1.00 92.19 181 ALA A CA 1
ATOM 1394 C C . ALA A 1 181 ? -8.878 -0.311 26.490 1.00 92.19 181 ALA A C 1
ATOM 1396 O O . ALA A 1 181 ? -9.703 -0.864 25.760 1.00 92.19 181 ALA A O 1
ATOM 1397 N N . ALA A 1 182 ? -8.723 -0.676 27.767 1.00 95.12 182 ALA A N 1
ATOM 1398 C CA . ALA A 1 182 ? -9.496 -1.744 28.397 1.00 95.12 182 ALA A CA 1
ATOM 1399 C C . ALA A 1 182 ? -11.001 -1.437 28.379 1.00 95.12 182 ALA A C 1
ATOM 1401 O O . ALA A 1 182 ? -11.819 -2.327 28.136 1.00 95.12 182 ALA A O 1
ATOM 1402 N N . ARG A 1 183 ? -11.380 -0.170 28.593 1.00 95.75 183 ARG A N 1
ATOM 1403 C CA . ARG A 1 183 ? -12.785 0.243 28.625 1.00 95.75 183 ARG A CA 1
ATOM 1404 C C . ARG A 1 183 ? -13.399 0.264 27.234 1.00 95.75 183 ARG A C 1
ATOM 1406 O O . ARG A 1 183 ? -14.482 -0.281 27.056 1.00 95.75 183 ARG A O 1
ATOM 1413 N N . ALA A 1 184 ? -12.694 0.815 26.250 1.00 95.69 184 ALA A N 1
ATOM 1414 C CA . ALA A 1 184 ? -13.095 0.756 24.850 1.00 95.69 184 ALA A CA 1
ATOM 1415 C C . ALA A 1 184 ? -13.237 -0.697 24.375 1.00 95.69 184 ALA A C 1
ATOM 1417 O O . ALA A 1 184 ? -14.228 -1.029 23.734 1.00 95.69 184 ALA A O 1
ATOM 1418 N N . THR A 1 185 ? -12.318 -1.586 24.770 1.00 96.75 185 THR A N 1
ATOM 1419 C CA . THR A 1 185 ? -12.382 -3.028 24.467 1.00 96.75 185 THR A CA 1
ATOM 1420 C C . THR A 1 185 ? -13.630 -3.681 25.067 1.00 96.75 185 THR A C 1
ATOM 1422 O O . THR A 1 185 ? -14.307 -4.456 24.390 1.00 96.75 185 THR A O 1
ATOM 1425 N N . LEU A 1 186 ? -13.985 -3.345 26.312 1.00 97.56 186 LEU A N 1
ATOM 1426 C CA . LEU A 1 186 ? -15.209 -3.842 26.944 1.00 97.56 186 LEU A CA 1
ATOM 1427 C C . LEU A 1 186 ? -16.475 -3.290 26.266 1.00 97.56 186 LEU A C 1
ATOM 1429 O O . LEU A 1 186 ? -17.396 -4.057 25.990 1.00 97.56 186 LEU A O 1
ATOM 1433 N N . CYS A 1 187 ? -16.513 -1.990 25.953 1.00 97.81 187 CYS A N 1
ATOM 1434 C CA . CYS A 1 187 ? -17.609 -1.383 25.194 1.00 97.81 187 CYS A CA 1
ATOM 1435 C C . CYS A 1 187 ? -17.768 -2.046 23.820 1.00 97.81 187 CYS A C 1
ATOM 1437 O O . CYS A 1 187 ? -18.882 -2.398 23.446 1.00 97.81 187 CYS A O 1
ATOM 1439 N N . ALA A 1 188 ? -16.666 -2.268 23.097 1.00 97.12 188 ALA A N 1
ATOM 1440 C CA . ALA A 1 188 ? -16.658 -2.930 21.796 1.00 97.12 188 ALA A CA 1
ATOM 1441 C C . ALA A 1 188 ? -17.225 -4.349 21.881 1.00 97.12 188 ALA A C 1
ATOM 1443 O O . ALA A 1 188 ? -18.061 -4.722 21.058 1.00 97.12 188 ALA A O 1
ATOM 1444 N N . HIS A 1 189 ? -16.830 -5.117 22.901 1.00 97.25 189 HIS A N 1
ATOM 1445 C CA . HIS A 1 189 ? -17.375 -6.450 23.139 1.00 97.25 189 HIS A CA 1
ATOM 1446 C C . HIS A 1 189 ? -18.890 -6.418 23.377 1.00 97.25 189 HIS A C 1
ATOM 1448 O O . HIS A 1 189 ? -19.635 -7.115 22.686 1.00 97.25 189 HIS A O 1
ATOM 1454 N N . LEU A 1 190 ? -19.343 -5.609 24.342 1.00 97.06 190 LEU A N 1
ATOM 1455 C CA . LEU A 1 190 ? -20.754 -5.523 24.727 1.00 97.06 190 LEU A CA 1
ATOM 1456 C C . LEU A 1 190 ? -21.625 -5.051 23.559 1.00 97.06 190 LEU A C 1
ATOM 1458 O O . LEU A 1 190 ? -22.678 -5.626 23.309 1.00 97.06 190 LEU A O 1
ATOM 1462 N N . LEU A 1 191 ? -21.156 -4.056 22.807 1.00 95.69 191 LEU A N 1
ATOM 1463 C CA . LEU A 1 191 ? -21.853 -3.502 21.650 1.00 95.69 191 LEU A CA 1
ATOM 1464 C C . LEU A 1 191 ? -21.907 -4.491 20.478 1.00 95.69 191 LEU A C 1
ATOM 1466 O O . LEU A 1 191 ? -22.957 -4.657 19.863 1.00 95.69 191 LEU A O 1
ATOM 1470 N N . THR A 1 192 ? -20.806 -5.199 20.205 1.00 95.31 192 THR A N 1
ATOM 1471 C CA . THR A 1 192 ? -20.764 -6.261 19.184 1.00 95.31 192 THR A CA 1
ATOM 1472 C C . THR A 1 192 ? -21.743 -7.376 19.522 1.00 95.31 192 THR A C 1
ATOM 1474 O O . THR A 1 192 ? -22.495 -7.826 18.660 1.00 95.31 192 THR A O 1
ATOM 1477 N N . ARG A 1 193 ? -21.772 -7.808 20.784 1.00 94.94 193 ARG A N 1
ATOM 1478 C CA . ARG A 1 193 ? -22.702 -8.841 21.228 1.00 94.94 193 ARG A CA 1
ATOM 1479 C C . ARG A 1 193 ? -24.150 -8.369 21.189 1.00 94.94 193 ARG A C 1
ATOM 1481 O O . ARG A 1 193 ? -24.987 -9.117 20.704 1.00 94.94 193 ARG A O 1
ATOM 1488 N N . LEU A 1 194 ? -24.430 -7.145 21.638 1.00 93.94 194 LEU A N 1
ATOM 1489 C CA . LEU A 1 194 ? -25.764 -6.552 21.562 1.00 93.94 194 LEU A CA 1
ATOM 1490 C C . LEU A 1 194 ? -26.279 -6.551 20.118 1.00 93.94 194 LEU A C 1
ATOM 1492 O O . LEU A 1 194 ? -27.384 -7.022 19.874 1.00 93.94 194 LEU A O 1
ATOM 1496 N N . TYR A 1 195 ? -25.458 -6.104 19.163 1.00 92.38 195 TYR A N 1
ATOM 1497 C CA . TYR A 1 195 ? -25.809 -6.119 17.743 1.00 92.38 195 TYR A CA 1
ATOM 1498 C C . TYR A 1 195 ? -26.174 -7.526 17.244 1.00 92.38 195 TYR A C 1
ATOM 1500 O O . TYR A 1 195 ? -27.204 -7.698 16.595 1.00 92.38 195 TYR A O 1
ATOM 1508 N N . PHE A 1 196 ? -25.365 -8.543 17.565 1.00 90.62 196 PHE A N 1
ATOM 1509 C CA . PHE A 1 196 ? -25.653 -9.914 17.140 1.00 90.62 196 PHE A CA 1
ATOM 1510 C C . PHE A 1 196 ? -26.898 -10.495 17.816 1.00 90.62 196 PHE A C 1
ATOM 1512 O O . PHE A 1 196 ? -27.725 -11.070 17.118 1.00 90.62 196 PHE A O 1
ATOM 1519 N N . GLU A 1 197 ? -27.067 -10.329 19.131 1.00 90.25 197 GLU A N 1
ATOM 1520 C CA . GLU A 1 197 ? -28.235 -10.846 19.860 1.00 90.25 197 GLU A CA 1
ATOM 1521 C C . GLU A 1 197 ? -29.531 -10.204 19.355 1.00 90.25 197 GLU A C 1
ATOM 1523 O O . GLU A 1 197 ? -30.470 -10.922 19.013 1.00 90.25 197 GLU A O 1
ATOM 1528 N N . VAL A 1 198 ? -29.562 -8.876 19.193 1.00 88.00 198 VAL A N 1
ATOM 1529 C CA . VAL A 1 198 ? -30.712 -8.177 18.595 1.00 88.00 198 VAL A CA 1
ATOM 1530 C C . VAL A 1 198 ? -30.959 -8.666 17.166 1.00 88.00 198 VAL A C 1
ATOM 1532 O O . VAL A 1 198 ? -32.097 -8.954 16.810 1.00 88.00 198 VAL A O 1
ATOM 1535 N N . GLY A 1 199 ? -29.906 -8.845 16.363 1.00 86.38 199 GLY A N 1
ATOM 1536 C CA . GLY A 1 199 ? -30.019 -9.394 15.010 1.00 86.38 199 GLY A CA 1
ATOM 1537 C C . GLY A 1 199 ? -30.588 -10.815 14.961 1.00 86.38 199 GLY A C 1
ATOM 1538 O O . GLY A 1 199 ? -31.256 -11.155 13.991 1.00 86.38 199 GLY A O 1
ATOM 1539 N N . THR A 1 200 ? -30.373 -11.641 15.995 1.00 85.19 200 THR A N 1
ATOM 1540 C CA . THR A 1 200 ? -31.005 -12.972 16.088 1.00 85.19 200 THR A CA 1
ATOM 1541 C C . THR A 1 200 ? -32.473 -12.934 16.510 1.00 85.19 200 THR A C 1
ATOM 1543 O O . THR A 1 200 ? -33.185 -13.910 16.282 1.00 85.19 200 THR A O 1
ATOM 1546 N N . LEU A 1 201 ? -32.910 -11.845 17.148 1.00 81.75 201 LEU A N 1
ATOM 1547 C CA . LEU A 1 201 ? -34.290 -11.643 17.595 1.00 81.75 201 LEU A CA 1
ATOM 1548 C C . LEU A 1 201 ? -35.139 -10.901 16.559 1.00 81.75 201 LEU A C 1
ATOM 1550 O O . LEU A 1 201 ? -36.359 -11.005 16.598 1.00 81.75 201 LEU A O 1
ATOM 1554 N N . ALA A 1 202 ? -34.512 -10.149 15.654 1.00 78.69 202 ALA A N 1
ATOM 1555 C CA . ALA A 1 202 ? -35.206 -9.425 14.603 1.00 78.69 202 ALA A CA 1
ATOM 1556 C C . ALA A 1 202 ? -35.842 -10.394 13.588 1.00 78.69 202 ALA A C 1
ATOM 1558 O O . ALA A 1 202 ? -35.161 -11.232 12.993 1.00 78.69 202 ALA A O 1
ATOM 1559 N N . ASP A 1 203 ? -37.147 -10.242 13.352 1.00 64.44 203 ASP A N 1
ATOM 1560 C CA . ASP A 1 203 ? -37.887 -10.984 12.329 1.00 64.44 203 ASP A CA 1
ATOM 1561 C C . ASP A 1 203 ? -37.526 -10.454 10.927 1.00 64.44 203 ASP A C 1
ATOM 1563 O O . ASP A 1 203 ? -38.217 -9.624 10.340 1.00 64.44 203 ASP A O 1
ATOM 1567 N N . GLY A 1 204 ? -36.397 -10.908 10.380 1.00 64.94 204 GLY A N 1
ATOM 1568 C CA . GLY A 1 204 ? -35.957 -10.545 9.035 1.00 64.94 204 GLY A CA 1
ATOM 1569 C C . GLY A 1 204 ? -34.539 -11.006 8.718 1.00 64.94 204 GLY A C 1
ATOM 1570 O O . GLY A 1 204 ? -33.711 -11.207 9.603 1.00 64.94 204 GLY A O 1
ATOM 1571 N N . ALA A 1 205 ? -34.228 -11.165 7.428 1.00 60.59 205 ALA A N 1
ATOM 1572 C CA . ALA A 1 205 ? -32.830 -11.236 7.019 1.00 60.59 205 ALA A CA 1
ATOM 1573 C C . ALA A 1 205 ? -32.172 -9.902 7.390 1.00 60.59 205 ALA A C 1
ATOM 1575 O O . ALA A 1 205 ? -32.706 -8.856 7.028 1.00 60.59 205 ALA A O 1
ATOM 1576 N N . ILE A 1 206 ? -31.038 -9.943 8.095 1.00 60.59 206 ILE A N 1
ATOM 1577 C CA . ILE A 1 206 ? -30.253 -8.750 8.434 1.00 60.59 206 ILE A CA 1
ATOM 1578 C C . ILE A 1 206 ? -29.947 -8.013 7.121 1.00 60.59 206 ILE A C 1
ATOM 1580 O O . ILE A 1 206 ? -29.116 -8.462 6.325 1.00 60.59 206 ILE A O 1
ATOM 1584 N N . ALA A 1 207 ? -30.686 -6.933 6.859 1.00 53.94 207 ALA A N 1
ATOM 1585 C CA . ALA A 1 207 ? -30.529 -6.103 5.676 1.00 53.94 207 ALA A CA 1
ATOM 1586 C C . ALA A 1 207 ? -29.253 -5.244 5.797 1.00 53.94 207 ALA A C 1
ATOM 1588 O O . ALA A 1 207 ? -28.452 -5.424 6.715 1.00 53.94 207 ALA A O 1
ATOM 1589 N N . ARG A 1 208 ? -28.995 -4.393 4.796 1.00 56.50 208 ARG A N 1
ATOM 1590 C CA . ARG A 1 208 ? -27.722 -3.677 4.549 1.00 56.50 208 ARG A CA 1
ATOM 1591 C C . ARG A 1 208 ? -27.093 -3.084 5.824 1.00 56.50 208 ARG A C 1
ATOM 1593 O O . ARG A 1 208 ? -27.790 -2.691 6.746 1.00 56.50 208 ARG A O 1
ATOM 1600 N N . SER A 1 209 ? -25.761 -2.958 5.841 1.00 57.28 209 SER A N 1
ATOM 1601 C CA . SER A 1 209 ? -24.937 -2.640 7.028 1.00 57.28 209 SER A CA 1
ATOM 1602 C C . SER A 1 209 ? -25.305 -1.386 7.837 1.00 57.28 209 SER A C 1
ATOM 1604 O O . SER A 1 209 ? -24.770 -1.226 8.930 1.00 57.28 209 SER A O 1
ATOM 1606 N N . GLU A 1 210 ? -26.161 -0.509 7.320 1.00 66.00 210 GLU A N 1
ATOM 1607 C CA . GLU A 1 210 ? -26.497 0.791 7.910 1.00 66.00 210 GLU A CA 1
ATOM 1608 C C . GLU A 1 210 ? -27.908 0.859 8.508 1.00 66.00 210 GLU A C 1
ATOM 1610 O O . GLU A 1 210 ? -28.221 1.835 9.187 1.00 66.00 210 GLU A O 1
ATOM 1615 N N . GLU A 1 211 ? -28.758 -0.152 8.302 1.00 78.50 211 GLU A N 1
ATOM 1616 C CA . GLU A 1 211 ? -30.097 -0.137 8.894 1.00 78.50 211 GLU A CA 1
ATOM 1617 C C . GLU A 1 211 ? -30.010 -0.355 10.418 1.00 78.50 211 GLU A C 1
ATOM 1619 O O . GLU A 1 211 ? -29.368 -1.314 10.871 1.00 78.50 211 GLU A O 1
ATOM 1624 N N . PRO A 1 212 ? -30.611 0.535 11.231 1.00 83.06 212 PRO A N 1
ATOM 1625 C CA . PRO A 1 212 ? -30.620 0.375 12.675 1.00 83.06 212 PRO A CA 1
ATOM 1626 C C . PRO A 1 212 ? -31.451 -0.843 13.059 1.00 83.06 212 PRO A C 1
ATOM 1628 O O . PRO A 1 212 ? -32.603 -0.985 12.654 1.00 83.06 212 PRO A O 1
ATOM 1631 N N . LEU A 1 213 ? -30.869 -1.711 13.885 1.00 84.75 213 LEU A N 1
ATOM 1632 C CA . LEU A 1 213 ? -31.613 -2.780 14.525 1.00 84.75 213 LEU A CA 1
ATOM 1633 C C . LEU A 1 213 ? -32.313 -2.189 15.743 1.00 84.75 213 LEU A C 1
ATOM 1635 O O . LEU A 1 213 ? -31.704 -2.005 16.800 1.00 84.75 213 LEU A O 1
ATOM 1639 N N . THR A 1 214 ? -33.582 -1.842 15.563 1.00 82.75 214 THR A N 1
ATOM 1640 C CA . THR A 1 214 ? -34.462 -1.402 16.643 1.00 82.75 214 THR A CA 1
ATOM 1641 C C . THR A 1 214 ? -34.894 -2.600 17.475 1.00 82.75 214 THR A C 1
ATOM 1643 O O . THR A 1 214 ? -35.336 -3.615 16.935 1.00 82.75 214 THR A O 1
ATOM 1646 N N . PHE A 1 215 ? -34.820 -2.474 18.792 1.00 81.06 215 PHE A N 1
ATOM 1647 C CA . PHE A 1 215 ? -35.354 -3.449 19.729 1.00 81.06 215 PHE A CA 1
ATOM 1648 C C . PHE A 1 215 ? -36.355 -2.734 20.639 1.00 81.06 215 PHE A C 1
ATOM 1650 O O . PHE A 1 215 ? -35.991 -2.126 21.642 1.00 81.06 215 PHE A O 1
ATOM 1657 N N . SER A 1 216 ? -37.633 -2.753 20.240 1.00 64.88 216 SER A N 1
ATOM 1658 C CA . SER A 1 216 ? -38.704 -2.135 21.029 1.00 64.88 216 SER A CA 1
ATOM 1659 C C . SER A 1 216 ? -39.016 -2.970 22.267 1.00 64.88 216 SER A C 1
ATOM 1661 O O . SER A 1 216 ? -38.712 -4.163 22.319 1.00 64.88 216 SER A O 1
ATOM 1663 N N . SER A 1 217 ? -39.725 -2.379 23.227 1.00 54.62 217 SER A N 1
ATOM 1664 C CA . SER A 1 217 ? -40.311 -3.100 24.357 1.00 54.62 217 SER A CA 1
ATOM 1665 C C . SER A 1 217 ? -41.297 -4.203 23.958 1.00 54.62 217 SER A C 1
ATOM 1667 O O . SER A 1 217 ? -41.744 -4.902 24.848 1.00 54.62 217 SER A O 1
ATOM 1669 N N . ASP A 1 218 ? -41.654 -4.371 22.679 1.00 52.72 218 ASP A N 1
ATOM 1670 C CA . ASP A 1 218 ? -42.510 -5.463 22.193 1.00 52.72 218 ASP A CA 1
ATOM 1671 C C . ASP A 1 218 ? -41.684 -6.647 21.649 1.00 52.72 218 ASP A C 1
ATOM 1673 O O . ASP A 1 218 ? -42.022 -7.800 21.910 1.00 52.72 218 ASP A O 1
ATOM 1677 N N . LEU A 1 219 ? -40.546 -6.384 20.985 1.00 52.53 219 LEU A N 1
ATOM 1678 C CA . LEU A 1 219 ? -39.514 -7.386 20.629 1.00 52.53 219 LEU A CA 1
ATOM 1679 C C . LEU A 1 219 ? -38.723 -7.848 21.866 1.00 52.53 219 LEU A C 1
ATOM 1681 O O . LEU A 1 219 ? -38.342 -9.009 21.999 1.00 52.53 219 LEU A O 1
ATOM 1685 N N . VAL A 1 220 ? -38.531 -6.914 22.795 1.00 48.91 220 VAL A N 1
ATOM 1686 C CA . VAL A 1 220 ? -37.993 -7.069 24.152 1.00 48.91 220 VAL A CA 1
ATOM 1687 C C . VAL A 1 220 ? -39.150 -7.144 25.160 1.00 48.91 220 VAL A C 1
ATOM 1689 O O . VAL A 1 220 ? -38.974 -6.839 26.336 1.00 48.91 220 VAL A O 1
ATOM 1692 N N . GLY A 1 221 ? -40.347 -7.542 24.705 1.00 47.41 221 GLY A N 1
ATOM 1693 C CA . GLY A 1 221 ? -41.536 -7.743 25.539 1.00 47.41 221 GLY A CA 1
ATOM 1694 C C . GLY A 1 221 ? -41.264 -8.588 26.773 1.00 47.41 221 GLY A C 1
ATOM 1695 O O . GLY A 1 221 ? -40.184 -9.170 26.893 1.00 47.41 221 GLY A O 1
ATOM 1696 N N . PRO A 1 222 ? -42.257 -8.775 27.666 1.00 49.22 222 PRO A N 1
ATOM 1697 C CA . PRO A 1 222 ? -42.119 -9.549 28.909 1.00 49.22 222 PRO A CA 1
ATOM 1698 C C . PRO A 1 222 ? -41.758 -11.033 28.687 1.00 49.22 222 PRO A C 1
ATOM 1700 O O . PRO A 1 222 ? -41.818 -11.849 29.603 1.00 49.22 222 PRO A O 1
ATOM 1703 N N . THR A 1 223 ? -41.389 -11.413 27.466 1.00 56.78 223 THR A N 1
ATOM 1704 C CA . THR A 1 223 ? -40.511 -12.538 27.201 1.00 56.78 223 THR A CA 1
ATOM 1705 C C . THR A 1 223 ? -39.256 -12.457 28.092 1.00 56.78 223 THR A C 1
ATOM 1707 O O . THR A 1 223 ? -38.580 -11.427 28.140 1.00 56.78 223 THR A O 1
ATOM 1710 N N . PRO A 1 224 ? -38.892 -13.548 28.785 1.00 66.00 224 PRO A N 1
ATOM 1711 C CA . PRO A 1 224 ? -37.713 -13.580 29.651 1.00 66.00 224 PRO A CA 1
ATOM 1712 C C . PRO A 1 224 ? -36.420 -13.129 28.955 1.00 66.00 224 PRO A C 1
ATOM 1714 O O . PRO A 1 224 ? -35.564 -12.517 29.581 1.00 66.00 224 PRO A O 1
ATOM 1717 N N . ARG A 1 225 ? -36.308 -13.385 27.644 1.00 72.00 225 ARG A N 1
ATOM 1718 C CA . ARG A 1 225 ? -35.102 -13.147 26.844 1.00 72.00 225 ARG A CA 1
ATOM 1719 C C . ARG A 1 225 ? -34.855 -11.669 26.521 1.00 72.00 225 ARG A C 1
ATOM 1721 O O . ARG A 1 225 ? -33.704 -11.255 26.437 1.00 72.00 225 ARG A O 1
ATOM 1728 N N . GLY A 1 226 ? -35.915 -10.872 26.365 1.00 72.31 226 GLY A N 1
ATOM 1729 C CA . GLY A 1 226 ? -35.805 -9.425 26.173 1.00 72.31 226 GLY A CA 1
ATOM 1730 C C . GLY A 1 226 ? -35.300 -8.718 27.431 1.00 72.31 226 GLY A C 1
ATOM 1731 O O . GLY A 1 226 ? -34.297 -8.005 27.393 1.00 72.31 226 GLY A O 1
ATOM 1732 N N . ALA A 1 227 ? -35.951 -8.979 28.567 1.00 74.06 227 ALA A N 1
ATOM 1733 C CA . ALA A 1 227 ? -35.524 -8.452 29.865 1.00 74.06 227 ALA A CA 1
ATOM 1734 C C . ALA A 1 227 ? -34.076 -8.859 30.198 1.00 74.06 227 ALA A C 1
ATOM 1736 O O . ALA A 1 227 ? -33.272 -8.028 30.616 1.00 74.06 227 ALA A O 1
ATOM 1737 N N . GLU A 1 228 ? -33.715 -10.113 29.913 1.00 82.62 228 GLU A N 1
ATOM 1738 C CA . GLU A 1 228 ? -32.351 -10.619 30.061 1.00 82.62 228 GLU A CA 1
ATOM 1739 C C . GLU A 1 228 ? -31.346 -9.854 29.180 1.00 82.62 228 GLU A C 1
ATOM 1741 O O . GLU A 1 228 ? -30.278 -9.481 29.654 1.00 82.62 228 GLU A O 1
ATOM 1746 N N . LEU A 1 229 ? -31.678 -9.531 27.926 1.00 86.50 229 LEU A N 1
ATOM 1747 C CA . LEU A 1 229 ? -30.800 -8.751 27.044 1.00 86.50 229 LEU A CA 1
ATOM 1748 C C . LEU A 1 229 ? -30.536 -7.336 27.589 1.00 86.50 229 LEU A C 1
ATOM 1750 O O . LEU A 1 229 ? -29.397 -6.857 27.546 1.00 86.50 229 LEU A O 1
ATOM 1754 N N . VAL A 1 230 ? -31.560 -6.676 28.138 1.00 87.31 230 VAL A N 1
ATOM 1755 C CA . VAL A 1 230 ? -31.415 -5.343 28.746 1.00 87.31 230 VAL A CA 1
ATOM 1756 C C . VAL A 1 230 ? -30.490 -5.396 29.961 1.00 87.31 230 VAL A C 1
ATOM 1758 O O . VAL A 1 230 ? -29.526 -4.626 30.032 1.00 87.31 230 VAL A O 1
ATOM 1761 N N . ASP A 1 231 ? -30.741 -6.328 30.879 1.00 88.00 231 ASP A N 1
ATOM 1762 C CA . ASP A 1 231 ? -29.983 -6.455 32.125 1.00 88.00 231 ASP A CA 1
ATOM 1763 C C . ASP A 1 231 ? -28.543 -6.931 31.888 1.00 88.00 231 ASP A C 1
ATOM 1765 O O . ASP A 1 231 ? -27.608 -6.448 32.535 1.00 88.00 231 ASP A O 1
ATOM 1769 N N . LEU A 1 232 ? -28.337 -7.855 30.945 1.00 90.44 232 LEU A N 1
ATOM 1770 C CA . LEU A 1 232 ? -27.025 -8.439 30.671 1.00 90.44 232 LEU A CA 1
ATOM 1771 C C . LEU A 1 232 ? -26.147 -7.572 29.763 1.00 90.44 232 LEU A C 1
ATOM 1773 O O . LEU A 1 232 ? -24.924 -7.607 29.918 1.00 90.44 232 LEU A O 1
ATOM 1777 N N . LEU A 1 233 ? -26.725 -6.818 28.817 1.00 92.69 233 LEU A N 1
ATOM 1778 C CA . LEU A 1 233 ? -25.958 -6.097 27.791 1.00 92.69 233 LEU A CA 1
ATOM 1779 C C . LEU A 1 233 ? -26.190 -4.588 27.805 1.00 92.69 233 LEU A C 1
ATOM 1781 O O . LEU A 1 233 ? -25.213 -3.843 27.871 1.00 92.69 233 LEU A O 1
ATOM 1785 N N . VAL A 1 234 ? -27.441 -4.119 27.774 1.00 93.44 234 VAL A N 1
ATOM 1786 C CA . VAL A 1 234 ? -27.741 -2.681 27.627 1.00 93.44 234 VAL A CA 1
ATOM 1787 C C . VAL A 1 234 ? -27.322 -1.895 28.867 1.00 93.44 234 VAL A C 1
ATOM 1789 O O . VAL A 1 234 ? -26.612 -0.896 28.747 1.00 93.44 234 VAL A O 1
ATOM 1792 N N . VAL A 1 235 ? -27.702 -2.348 30.066 1.00 93.94 235 VAL A N 1
ATOM 1793 C CA . VAL A 1 235 ? -27.355 -1.666 31.323 1.00 93.94 235 VAL A CA 1
ATOM 1794 C C . VAL A 1 235 ? -25.830 -1.606 31.532 1.00 93.94 235 VAL A C 1
ATOM 1796 O O . VAL A 1 235 ? -25.309 -0.501 31.738 1.00 93.94 235 VAL A O 1
ATOM 1799 N N . PRO A 1 236 ? -25.069 -2.715 31.408 1.00 95.50 236 PRO A N 1
ATOM 1800 C CA . PRO A 1 236 ? -23.609 -2.671 31.493 1.00 95.50 236 PRO A CA 1
ATOM 1801 C C . PRO A 1 236 ? -22.967 -1.802 30.414 1.00 95.50 236 PRO A C 1
ATOM 1803 O O . PRO A 1 236 ? -22.051 -1.037 30.718 1.00 95.50 236 PRO A O 1
ATOM 1806 N N . LEU A 1 237 ? -23.450 -1.876 29.170 1.00 96.56 237 LEU A N 1
ATOM 1807 C CA . LEU A 1 237 ? -22.930 -1.069 28.070 1.00 96.56 237 LEU A CA 1
ATOM 1808 C C . LEU A 1 237 ? -23.114 0.427 28.346 1.00 96.56 237 LEU A C 1
ATOM 1810 O O . LEU A 1 237 ? -22.149 1.181 28.238 1.00 96.56 237 LEU A O 1
ATOM 1814 N N . LYS A 1 238 ? -24.303 0.864 28.780 1.00 97.19 238 LYS A N 1
ATOM 1815 C CA . LYS A 1 238 ? -24.575 2.272 29.126 1.00 97.19 238 LYS A CA 1
ATOM 1816 C C . LYS A 1 238 ? -23.681 2.769 30.259 1.00 97.19 238 LYS A C 1
ATOM 1818 O O . LYS A 1 238 ? -23.144 3.879 30.187 1.00 97.19 238 LYS A O 1
ATOM 1823 N N . ALA A 1 239 ? -23.468 1.941 31.281 1.00 96.88 239 ALA A N 1
ATOM 1824 C CA . ALA A 1 239 ? -22.542 2.260 32.362 1.00 96.88 239 ALA A CA 1
ATOM 1825 C C . ALA A 1 239 ? -21.107 2.457 31.837 1.00 96.88 239 ALA A C 1
ATOM 1827 O O . ALA A 1 239 ? -20.472 3.469 32.146 1.00 96.88 239 ALA A O 1
ATOM 1828 N N . GLN A 1 240 ? -20.607 1.544 30.995 1.00 96.94 240 GLN A N 1
ATOM 1829 C CA . GLN A 1 240 ? -19.250 1.637 30.445 1.00 96.94 240 GLN A CA 1
ATOM 1830 C C . GLN A 1 240 ? -19.085 2.775 29.427 1.00 96.94 240 GLN A C 1
ATOM 1832 O O . GLN A 1 240 ? -18.055 3.443 29.447 1.00 96.94 240 GLN A O 1
ATOM 1837 N N . LEU A 1 241 ? -20.090 3.066 28.596 1.00 96.81 241 LEU A N 1
ATOM 1838 C CA . LEU A 1 241 ? -20.074 4.198 27.659 1.00 96.81 241 LEU A CA 1
ATOM 1839 C C . LEU A 1 241 ? -20.080 5.546 28.385 1.00 96.81 241 LEU A C 1
ATOM 1841 O O . LEU A 1 241 ? -19.350 6.455 27.999 1.00 96.81 241 LEU A O 1
ATOM 1845 N N . THR A 1 242 ? -20.852 5.672 29.468 1.00 97.19 242 THR A N 1
ATOM 1846 C CA . THR A 1 242 ? -20.882 6.889 30.301 1.00 97.19 242 THR A CA 1
ATOM 1847 C C . THR A 1 242 ? -19.510 7.155 30.908 1.00 97.19 242 THR A C 1
ATOM 1849 O O . THR A 1 242 ? -18.999 8.277 30.884 1.00 97.19 242 THR A O 1
ATOM 1852 N N . LEU A 1 243 ? -18.902 6.089 31.416 1.00 95.31 243 LEU A N 1
ATOM 1853 C CA . LEU A 1 243 ? -17.564 6.088 31.968 1.00 95.31 243 LEU A CA 1
ATOM 1854 C C . LEU A 1 243 ? -16.502 6.413 30.904 1.00 95.31 243 LEU A C 1
ATOM 1856 O O . LEU A 1 243 ? -15.660 7.276 31.149 1.00 95.31 243 LEU A O 1
ATOM 1860 N N . LEU A 1 244 ? -16.572 5.797 29.719 1.00 94.38 244 LEU A N 1
ATOM 1861 C CA . LEU A 1 244 ? -15.687 6.078 28.585 1.00 94.38 244 LEU A CA 1
ATOM 1862 C C . LEU A 1 244 ? -15.768 7.557 28.189 1.00 94.38 244 LEU A C 1
ATOM 1864 O O . LEU A 1 244 ? -14.748 8.237 28.176 1.00 94.38 244 LEU A O 1
ATOM 1868 N N . ARG A 1 245 ? -16.986 8.075 27.986 1.00 93.88 245 ARG A N 1
ATOM 1869 C CA . ARG A 1 245 ? -17.258 9.490 27.689 1.00 93.88 245 ARG A CA 1
ATOM 1870 C C . ARG A 1 245 ? -16.666 10.419 28.746 1.00 93.88 245 ARG A C 1
ATOM 1872 O O . ARG A 1 245 ? -16.111 11.457 28.412 1.00 93.88 245 ARG A O 1
ATOM 1879 N N . SER A 1 246 ? -16.807 10.080 30.029 1.00 92.06 246 SER A N 1
ATOM 1880 C CA . SER A 1 246 ? -16.276 10.909 31.119 1.00 92.06 246 SER A CA 1
ATOM 1881 C C . SER A 1 246 ? -14.748 10.934 31.166 1.00 92.06 246 SER A C 1
ATOM 1883 O O . SER A 1 246 ? -14.171 11.950 31.537 1.00 92.06 246 SER A O 1
ATOM 1885 N N . GLU A 1 247 ? -14.094 9.837 30.779 1.00 90.00 247 GLU A N 1
ATOM 1886 C CA . GLU A 1 247 ? -12.636 9.720 30.801 1.00 90.00 247 GLU A CA 1
ATOM 1887 C C . GLU A 1 247 ? -11.975 10.357 29.583 1.00 90.00 247 GLU A C 1
ATOM 1889 O O . GLU A 1 247 ? -10.855 10.848 29.706 1.00 90.00 247 GLU A O 1
ATOM 1894 N N . THR A 1 248 ? -12.653 10.381 28.434 1.00 87.38 248 THR A N 1
ATOM 1895 C CA . THR A 1 248 ? -12.171 11.069 27.230 1.00 87.38 248 THR A CA 1
ATOM 1896 C C . THR A 1 248 ? -12.439 12.571 27.270 1.00 87.38 248 THR A C 1
ATOM 1898 O O . THR A 1 248 ? -11.621 13.354 26.779 1.00 87.38 248 THR A O 1
ATOM 1901 N N . LYS A 1 249 ? -13.541 13.001 27.900 1.00 81.38 249 LYS A N 1
ATOM 1902 C CA . LYS A 1 249 ? -13.908 14.417 28.021 1.00 81.38 249 LYS A CA 1
ATOM 1903 C C . LYS A 1 249 ? -12.854 15.191 28.824 1.00 81.38 249 LYS A C 1
ATOM 1905 O O . LYS A 1 249 ? -12.751 15.048 30.038 1.00 81.38 249 LYS A O 1
ATOM 1910 N N . GLY A 1 250 ? -12.100 16.048 28.135 1.00 68.69 250 GLY A N 1
ATOM 1911 C CA . GLY A 1 250 ? -11.119 16.960 28.735 1.00 68.69 250 GLY A CA 1
ATOM 1912 C C . GLY A 1 250 ? -9.663 16.483 28.725 1.00 68.69 250 GLY A C 1
ATOM 1913 O O . GLY A 1 250 ? -8.819 17.194 29.262 1.00 68.69 250 GLY A O 1
ATOM 1914 N N . ARG A 1 251 ? -9.343 15.322 28.126 1.00 69.56 251 ARG A N 1
ATOM 1915 C CA . ARG A 1 251 ? -7.945 14.863 27.992 1.00 69.56 251 ARG A CA 1
ATOM 1916 C C . ARG A 1 251 ? -7.228 15.487 26.797 1.00 69.56 251 ARG A C 1
ATOM 1918 O O . ARG A 1 251 ? -6.160 16.051 26.977 1.00 69.56 251 ARG A O 1
ATOM 1925 N N . HIS A 1 252 ? -7.819 15.414 25.605 1.00 68.56 252 HIS A N 1
ATOM 1926 C CA . HIS A 1 252 ? -7.263 15.966 24.365 1.00 68.56 252 HIS A CA 1
ATOM 1927 C C . HIS A 1 252 ? -8.385 16.228 23.350 1.00 68.56 252 HIS A C 1
ATOM 1929 O O . HIS A 1 252 ? -9.345 15.460 23.299 1.00 68.56 252 HIS A O 1
ATOM 1935 N N . GLU A 1 253 ? -8.245 17.257 22.506 1.00 70.19 253 GLU A N 1
ATOM 1936 C CA . GLU A 1 253 ? -9.170 17.527 21.385 1.00 70.19 253 GLU A CA 1
ATOM 1937 C C . GLU A 1 253 ? -9.316 16.308 20.458 1.00 70.19 253 GLU A C 1
ATOM 1939 O O . GLU A 1 253 ? -10.409 15.996 20.000 1.00 70.19 253 GLU A O 1
ATOM 1944 N N . GLN A 1 254 ? -8.242 15.530 20.292 1.00 67.31 254 GLN A N 1
ATOM 1945 C CA . GLN A 1 254 ? -8.211 14.302 19.488 1.00 67.31 254 GLN A CA 1
ATOM 1946 C C . GLN A 1 254 ? -9.108 13.168 20.022 1.00 67.31 254 GLN A C 1
ATOM 1948 O O . GLN A 1 254 ? -9.383 12.218 19.297 1.00 67.31 254 GLN A O 1
ATOM 1953 N N . LEU A 1 255 ? -9.562 13.239 21.282 1.00 79.44 255 LEU A N 1
ATOM 1954 C CA . LEU A 1 255 ? -10.454 12.242 21.890 1.00 79.44 255 LEU A CA 1
ATOM 1955 C C . LEU A 1 255 ? -11.906 12.726 22.007 1.00 79.44 255 LEU A C 1
ATOM 1957 O O . LEU A 1 255 ? -12.755 11.970 22.490 1.00 79.44 255 LEU A O 1
ATOM 1961 N N . ALA A 1 256 ? -12.205 13.955 21.569 1.00 80.62 256 ALA A N 1
ATOM 1962 C CA . ALA A 1 256 ? -13.558 14.512 21.594 1.00 80.62 256 ALA A CA 1
ATOM 1963 C C . ALA A 1 256 ? -14.537 13.619 20.819 1.00 80.62 256 ALA A C 1
ATOM 1965 O O . ALA A 1 256 ? -15.584 13.256 21.351 1.00 80.62 256 ALA A O 1
ATOM 1966 N N . PHE A 1 257 ? -14.119 13.126 19.649 1.00 81.81 257 PHE A N 1
ATOM 1967 C CA . PHE A 1 257 ? -14.899 12.184 18.850 1.00 81.81 257 PHE A CA 1
ATOM 1968 C C . PHE A 1 257 ? -15.334 10.943 19.637 1.00 81.81 257 PHE A C 1
ATOM 1970 O O . PHE A 1 257 ? -16.484 10.527 19.552 1.00 81.81 257 PHE A O 1
ATOM 1977 N N . VAL A 1 258 ? -14.443 10.340 20.431 1.00 87.25 258 VAL A N 1
ATOM 1978 C CA . VAL A 1 258 ? -14.784 9.131 21.199 1.00 87.25 258 VAL A CA 1
ATOM 1979 C C . VAL A 1 258 ? -15.846 9.449 22.254 1.00 87.25 258 VAL A C 1
ATOM 1981 O O . VAL A 1 258 ? -16.737 8.633 22.499 1.00 87.25 258 VAL A O 1
ATOM 1984 N N . ALA A 1 259 ? -15.782 10.638 22.864 1.00 88.75 259 ALA A N 1
ATOM 1985 C CA . ALA A 1 259 ? -16.811 11.108 23.788 1.00 88.75 259 ALA A CA 1
ATOM 1986 C C . ALA A 1 259 ? -18.157 11.325 23.077 1.00 88.75 259 ALA A C 1
ATOM 1988 O O . ALA A 1 259 ? -19.189 10.874 23.578 1.00 88.75 259 ALA A O 1
ATOM 1989 N N . ASP A 1 260 ? -18.141 11.970 21.912 1.00 86.62 260 ASP A N 1
ATOM 1990 C CA . ASP A 1 260 ? -19.338 12.287 21.128 1.00 86.62 260 ASP A CA 1
ATOM 1991 C C . ASP A 1 260 ? -19.981 11.029 20.536 1.00 86.62 260 ASP A C 1
ATOM 1993 O O . ASP A 1 260 ? -21.198 10.858 20.607 1.00 86.62 260 ASP A O 1
ATOM 1997 N N . PHE A 1 261 ? -19.174 10.085 20.056 1.00 88.88 261 PHE A N 1
ATOM 1998 C CA . PHE A 1 261 ? -19.631 8.772 19.620 1.00 88.88 261 PHE A CA 1
ATOM 1999 C C . PHE A 1 261 ? -20.264 7.993 20.777 1.00 88.88 261 PHE A C 1
ATOM 2001 O O . PHE A 1 261 ? -21.387 7.506 20.652 1.00 88.88 261 PHE A O 1
ATOM 2008 N N . ALA A 1 262 ? -19.601 7.927 21.939 1.00 92.56 262 ALA A N 1
ATOM 2009 C CA . ALA A 1 262 ? -20.175 7.283 23.118 1.00 92.56 262 ALA A CA 1
ATOM 2010 C C . ALA A 1 262 ? -21.496 7.950 23.545 1.00 92.56 262 ALA A C 1
ATOM 2012 O O . ALA A 1 262 ? -22.441 7.257 23.917 1.00 92.56 262 ALA A O 1
ATOM 2013 N N . GLN A 1 263 ? -21.591 9.280 23.452 1.00 92.75 263 GLN A N 1
ATOM 2014 C CA . GLN A 1 263 ? -22.818 10.035 23.709 1.00 92.75 263 GLN A CA 1
ATOM 2015 C C . GLN A 1 263 ? -23.932 9.711 22.707 1.00 92.75 263 GLN A C 1
ATOM 2017 O O . GLN A 1 263 ? -25.090 9.590 23.110 1.00 92.75 263 GLN A O 1
ATOM 2022 N N . ALA A 1 264 ? -23.604 9.593 21.423 1.00 90.06 264 ALA A N 1
ATOM 2023 C CA . ALA A 1 264 ? -24.564 9.251 20.383 1.00 90.06 264 ALA A CA 1
ATOM 2024 C C . ALA A 1 264 ? -25.110 7.834 20.590 1.00 90.06 264 ALA A C 1
ATOM 2026 O O . ALA A 1 264 ? -26.321 7.628 20.543 1.00 90.06 264 ALA A O 1
ATOM 2027 N N . VAL A 1 265 ? -24.248 6.856 20.885 1.00 92.50 265 VAL A N 1
ATOM 2028 C CA . VAL A 1 265 ? -24.689 5.485 21.191 1.00 92.50 265 VAL A CA 1
ATOM 2029 C C . VAL A 1 265 ? -25.554 5.464 22.453 1.00 92.50 265 VAL A C 1
ATOM 2031 O O . VAL A 1 265 ? -26.606 4.840 22.451 1.00 92.50 265 VAL A O 1
ATOM 2034 N N . LEU A 1 266 ? -25.176 6.196 23.509 1.00 95.19 266 LEU A N 1
ATOM 2035 C CA . LEU A 1 266 ? -26.009 6.329 24.712 1.00 95.19 266 LEU A CA 1
ATOM 2036 C C . LEU A 1 266 ? -27.403 6.876 24.391 1.00 95.19 266 LEU A C 1
ATOM 2038 O O . LEU A 1 266 ? -28.385 6.305 24.849 1.00 95.19 266 LEU A O 1
ATOM 2042 N N . LYS A 1 267 ? -27.486 7.935 23.575 1.00 93.25 267 LYS A N 1
ATOM 2043 C CA . LYS A 1 267 ? -28.758 8.543 23.167 1.00 93.25 267 LYS A CA 1
ATOM 2044 C C . LYS A 1 267 ? -29.665 7.541 22.448 1.00 93.25 267 LYS A C 1
ATOM 2046 O O . LYS A 1 267 ? -30.856 7.514 22.730 1.00 93.25 267 LYS A O 1
ATOM 2051 N N . ASP A 1 268 ? -29.110 6.714 21.568 1.00 91.38 268 ASP A N 1
ATOM 2052 C CA . ASP A 1 268 ? -29.888 5.700 20.847 1.00 91.38 268 ASP A CA 1
ATOM 2053 C C . ASP A 1 268 ? -30.330 4.551 21.755 1.00 91.38 268 ASP A C 1
ATOM 2055 O O . ASP A 1 268 ? -31.400 3.997 21.549 1.00 91.38 268 ASP A O 1
ATOM 2059 N N . LEU A 1 269 ? -29.548 4.212 22.784 1.00 92.56 269 LEU A N 1
ATOM 2060 C CA . LEU A 1 269 ? -29.932 3.232 23.809 1.00 92.56 269 LEU A CA 1
ATOM 2061 C C . LEU A 1 269 ? -30.909 3.800 24.859 1.00 92.56 269 LEU A C 1
ATOM 2063 O O . LEU A 1 269 ? -31.438 3.043 25.677 1.00 92.56 269 LEU A O 1
ATOM 2067 N N . ASP A 1 270 ? -31.083 5.122 24.895 1.00 92.12 270 ASP A N 1
ATOM 2068 C CA . ASP A 1 270 ? -32.026 5.859 25.749 1.00 92.12 270 ASP A CA 1
ATOM 2069 C C . ASP A 1 270 ? -33.318 6.248 25.008 1.00 92.12 270 ASP A C 1
ATOM 2071 O O . ASP A 1 270 ? -34.238 6.771 25.636 1.00 92.12 270 ASP A O 1
ATOM 2075 N N . ALA A 1 271 ? -33.386 6.035 23.691 1.00 89.44 271 ALA A N 1
ATOM 2076 C CA . ALA A 1 271 ? -34.550 6.375 22.882 1.00 89.44 271 ALA A CA 1
ATOM 2077 C C . ALA A 1 271 ? -35.771 5.508 23.236 1.00 89.44 271 ALA A C 1
ATOM 2079 O O . ALA A 1 271 ? -35.624 4.391 23.731 1.00 89.44 271 ALA A O 1
ATOM 2080 N N . ASP A 1 272 ? -36.971 6.008 22.920 1.00 85.12 272 ASP A N 1
ATOM 2081 C CA . ASP A 1 272 ? -38.229 5.259 23.092 1.00 85.12 272 ASP A CA 1
ATOM 2082 C C . ASP A 1 272 ? -38.216 3.937 22.303 1.00 85.12 272 ASP A C 1
ATOM 2084 O O . ASP A 1 272 ? -38.755 2.926 22.750 1.00 85.12 272 ASP A O 1
ATOM 2088 N N . GLU A 1 273 ? -37.530 3.938 21.157 1.00 85.50 273 GLU A N 1
ATOM 2089 C CA . GLU A 1 273 ? -37.180 2.751 20.382 1.00 85.50 273 GLU A CA 1
ATOM 2090 C C . GLU A 1 273 ? -35.654 2.579 20.385 1.00 85.50 273 GLU A C 1
ATOM 2092 O O . GLU A 1 273 ? -34.964 3.132 19.519 1.00 85.50 273 GLU A O 1
ATOM 2097 N N . PRO A 1 274 ? -35.098 1.843 21.367 1.00 88.62 274 PRO A N 1
ATOM 2098 C CA . PRO A 1 274 ? -33.669 1.614 21.442 1.00 88.62 274 PRO A CA 1
ATOM 2099 C C . PRO A 1 274 ? -33.140 0.950 20.176 1.00 88.62 274 PRO A C 1
ATOM 2101 O O . PRO A 1 274 ? -33.769 0.043 19.624 1.00 88.62 274 PRO A O 1
ATOM 2104 N N . SER A 1 275 ? -31.966 1.376 19.716 1.00 89.81 275 SER A N 1
ATOM 2105 C CA . SER A 1 275 ? -31.371 0.811 18.507 1.00 89.81 275 SER A CA 1
ATOM 2106 C C . SER A 1 275 ? -29.857 0.681 18.575 1.00 89.81 275 SER A C 1
ATOM 2108 O O . SER A 1 275 ? -29.166 1.355 19.340 1.00 89.81 275 SER A O 1
ATOM 2110 N N . VAL A 1 276 ? -29.343 -0.239 17.763 1.00 90.69 276 VAL A N 1
ATOM 2111 C CA . VAL A 1 276 ? -27.912 -0.446 17.549 1.00 90.69 276 VAL A CA 1
ATOM 2112 C C . VAL A 1 276 ? -27.650 -0.723 16.074 1.00 90.69 276 VAL A C 1
ATOM 2114 O O . VAL A 1 276 ? -28.413 -1.429 15.415 1.00 90.69 276 VAL A O 1
ATOM 2117 N N . THR A 1 277 ? -26.556 -0.188 15.539 1.00 88.31 277 THR A N 1
ATOM 2118 C CA . THR A 1 277 ? -26.145 -0.441 14.152 1.00 88.31 277 THR A CA 1
ATOM 2119 C C . THR A 1 277 ? -24.898 -1.326 14.095 1.00 88.31 277 THR A C 1
ATOM 2121 O O . THR A 1 277 ? -24.116 -1.416 15.047 1.00 88.31 277 THR A O 1
ATOM 2124 N N . ARG A 1 278 ? -24.651 -1.956 12.938 1.00 85.62 278 ARG A N 1
ATOM 2125 C CA . ARG A 1 278 ? -23.381 -2.659 12.686 1.00 85.62 278 ARG A CA 1
ATOM 2126 C C . ARG A 1 278 ? -22.196 -1.694 12.703 1.00 85.62 278 ARG A C 1
ATOM 2128 O O . ARG A 1 278 ? -21.099 -2.069 13.131 1.00 85.62 278 ARG A O 1
ATOM 2135 N N . SER A 1 279 ? -22.413 -0.474 12.214 1.00 82.88 279 SER A N 1
ATOM 2136 C CA . SER A 1 279 ? -21.417 0.596 12.196 1.00 82.88 279 SER A CA 1
ATOM 2137 C C . SER A 1 279 ? -20.955 0.940 13.608 1.00 82.88 279 SER A C 1
ATOM 2139 O O . SER A 1 279 ? -19.753 1.057 13.818 1.00 82.88 279 SER A O 1
ATOM 2141 N N . ASP A 1 280 ? -21.860 0.960 14.591 1.00 88.38 280 ASP A N 1
ATOM 2142 C CA . ASP A 1 280 ? -21.513 1.213 15.995 1.00 88.38 280 ASP A CA 1
ATOM 2143 C C . ASP A 1 280 ? -20.562 0.149 16.546 1.00 88.38 280 ASP A C 1
ATOM 2145 O O . ASP A 1 280 ? -19.501 0.467 17.089 1.00 88.38 280 ASP A O 1
ATOM 2149 N N . ALA A 1 281 ? -20.909 -1.128 16.366 1.00 90.31 281 ALA A N 1
ATOM 2150 C CA . ALA A 1 281 ? -20.081 -2.250 16.807 1.00 90.31 281 ALA A CA 1
ATOM 2151 C C . ALA A 1 281 ? -18.707 -2.262 16.116 1.00 90.31 281 ALA A C 1
ATOM 2153 O O . ALA A 1 281 ? -17.675 -2.492 16.757 1.00 90.31 281 ALA A O 1
ATOM 2154 N N . THR A 1 282 ? -18.689 -1.982 14.811 1.00 86.00 282 THR A N 1
ATOM 2155 C CA . THR A 1 282 ? -17.461 -1.937 14.009 1.00 86.00 282 THR A CA 1
ATOM 2156 C C . THR A 1 282 ? -16.567 -0.791 14.471 1.00 86.00 282 THR A C 1
ATOM 2158 O O . THR A 1 282 ? -15.422 -1.027 14.842 1.00 86.00 282 THR A O 1
ATOM 2161 N N . LEU A 1 283 ? -17.099 0.430 14.538 1.00 85.06 283 LEU A N 1
ATOM 2162 C CA . LEU A 1 283 ? -16.360 1.625 14.932 1.00 85.06 283 LEU A CA 1
ATOM 2163 C C . LEU A 1 283 ? -15.850 1.540 16.375 1.00 85.06 283 LEU A C 1
ATOM 2165 O O . LEU A 1 283 ? -14.709 1.906 16.636 1.00 85.06 283 LEU A O 1
ATOM 2169 N N . MET A 1 284 ? -16.629 0.997 17.315 1.00 92.06 284 MET A N 1
ATOM 2170 C CA . MET A 1 284 ? -16.133 0.796 18.681 1.00 92.06 284 MET A CA 1
ATOM 2171 C C . MET A 1 284 ? -14.999 -0.238 18.737 1.00 92.06 284 MET A C 1
ATOM 2173 O O . MET A 1 284 ? -14.058 -0.079 19.513 1.00 92.06 284 MET A O 1
ATOM 2177 N N . SER A 1 285 ? -15.043 -1.271 17.891 1.00 91.75 285 SER A N 1
ATOM 2178 C CA . SER A 1 285 ? -13.942 -2.236 17.754 1.00 91.75 285 SER A CA 1
ATOM 2179 C C . SER A 1 285 ? -12.687 -1.599 17.149 1.00 91.75 285 SER A C 1
ATOM 2181 O O . SER A 1 285 ? -11.577 -1.923 17.569 1.00 91.75 285 SER A O 1
ATOM 2183 N N . GLU A 1 286 ? -12.851 -0.671 16.205 1.00 86.69 286 GLU A N 1
ATOM 2184 C CA . GLU A 1 286 ? -11.765 0.141 15.647 1.00 86.69 286 GLU A CA 1
ATOM 2185 C C . GLU A 1 286 ? -11.166 1.097 16.694 1.00 86.69 286 GLU A C 1
ATOM 2187 O O . GLU A 1 286 ? -9.946 1.169 16.825 1.00 86.69 286 GLU A O 1
ATOM 2192 N N . ILE A 1 287 ? -11.998 1.768 17.502 1.00 88.81 287 ILE A N 1
ATOM 2193 C CA . ILE A 1 287 ? -11.558 2.605 18.634 1.00 88.81 287 ILE A CA 1
ATOM 2194 C C . ILE A 1 287 ? -10.759 1.767 19.641 1.00 88.81 287 ILE A C 1
ATOM 2196 O O . ILE A 1 287 ? -9.679 2.170 20.074 1.00 88.81 287 ILE A O 1
ATOM 2200 N N . ALA A 1 288 ? -11.268 0.585 20.005 1.00 92.00 288 ALA A N 1
ATOM 2201 C CA . ALA A 1 288 ? -10.575 -0.330 20.906 1.00 92.00 288 ALA A CA 1
ATOM 2202 C C . ALA A 1 288 ? -9.215 -0.755 20.337 1.00 92.00 288 ALA A C 1
ATOM 2204 O O . ALA A 1 288 ? -8.206 -0.686 21.035 1.00 92.00 288 ALA A O 1
ATOM 2205 N N . TRP A 1 289 ? -9.174 -1.132 19.056 1.00 88.38 289 TRP A N 1
ATOM 2206 C CA . TRP A 1 289 ? -7.938 -1.487 18.363 1.00 88.38 289 TRP A CA 1
ATOM 2207 C C . TRP A 1 289 ? -6.938 -0.326 18.295 1.00 88.38 289 TRP A C 1
ATOM 2209 O O . TRP A 1 289 ? -5.748 -0.528 18.538 1.00 88.38 289 TRP A O 1
ATOM 2219 N N . HIS A 1 290 ? -7.408 0.893 18.024 1.00 85.88 290 HIS A N 1
ATOM 2220 C CA . HIS A 1 290 ? -6.577 2.091 18.035 1.00 85.88 290 HIS A CA 1
ATOM 2221 C C . HIS A 1 290 ? -5.919 2.294 19.402 1.00 85.88 290 HIS A C 1
ATOM 2223 O O . HIS A 1 290 ? -4.697 2.358 19.474 1.00 85.88 290 HIS A O 1
ATOM 2229 N N . PHE A 1 291 ? -6.689 2.300 20.494 1.00 87.50 291 PHE A N 1
ATOM 2230 C CA . PHE A 1 291 ? -6.115 2.447 21.835 1.00 87.50 291 PHE A CA 1
ATOM 2231 C C . PHE A 1 291 ? -5.210 1.279 22.238 1.00 87.50 291 PHE A C 1
ATOM 2233 O O . PHE A 1 291 ? -4.254 1.475 22.980 1.00 87.50 291 PHE A O 1
ATOM 2240 N N . MET A 1 292 ? -5.480 0.067 21.743 1.00 85.88 292 MET A N 1
ATOM 2241 C CA . MET A 1 292 ? -4.586 -1.075 21.936 1.00 85.88 292 MET A CA 1
ATOM 2242 C C . MET A 1 292 ? -3.251 -0.898 21.215 1.00 85.88 292 MET A C 1
ATOM 2244 O O . MET A 1 292 ? -2.245 -1.392 21.693 1.00 85.88 292 MET A O 1
ATOM 2248 N N . THR A 1 293 ? -3.219 -0.249 20.056 1.00 80.31 293 THR A N 1
ATOM 2249 C CA . THR A 1 293 ? -2.007 -0.151 19.224 1.00 80.31 293 THR A CA 1
ATOM 2250 C C . THR A 1 293 ? -1.309 1.200 19.328 1.00 80.31 293 THR A C 1
ATOM 2252 O O . THR A 1 293 ? -0.180 1.348 18.853 1.00 80.31 293 THR A O 1
ATOM 2255 N N . GLN A 1 294 ? -1.933 2.182 19.976 1.00 77.00 294 GLN A N 1
ATOM 2256 C CA . GLN A 1 294 ? -1.352 3.493 20.218 1.00 77.00 294 GLN A CA 1
ATOM 2257 C C . GLN A 1 294 ? -0.034 3.362 20.994 1.00 77.00 294 GLN A C 1
ATOM 2259 O O . GLN A 1 294 ? 0.061 2.654 21.992 1.00 77.00 294 GLN A O 1
ATOM 2264 N N . GLY A 1 295 ? 1.014 4.026 20.502 1.00 68.19 295 GLY A N 1
ATOM 2265 C CA . GLY A 1 295 ? 2.355 3.958 21.093 1.00 68.19 295 GLY A CA 1
ATOM 2266 C C . GLY A 1 295 ? 3.148 2.696 20.741 1.00 68.19 295 GLY A C 1
ATOM 2267 O O . GLY A 1 295 ? 4.330 2.610 21.069 1.00 68.19 295 GLY A O 1
ATOM 2268 N N . THR A 1 296 ? 2.551 1.731 20.037 1.00 68.56 296 THR A N 1
ATOM 2269 C CA . THR A 1 296 ? 3.305 0.605 19.480 1.00 68.56 296 THR A CA 1
ATOM 2270 C C . THR A 1 296 ? 4.036 1.049 18.211 1.00 68.56 296 THR A C 1
ATOM 2272 O O . THR A 1 296 ? 3.568 1.919 17.480 1.00 68.56 296 THR A O 1
ATOM 2275 N N . SER A 1 297 ? 5.177 0.431 17.900 1.00 59.94 297 SER A N 1
ATOM 2276 C CA . SER A 1 297 ? 5.887 0.659 16.630 1.00 59.94 297 SER A CA 1
ATOM 2277 C C . SER A 1 297 ? 5.213 -0.024 15.431 1.00 59.94 297 SER A C 1
ATOM 2279 O O . SER A 1 297 ? 5.833 -0.205 14.382 1.00 59.94 297 SER A O 1
ATOM 2281 N N . GLN A 1 298 ? 3.956 -0.454 15.584 1.00 64.50 298 GLN A N 1
ATOM 2282 C CA . GLN A 1 298 ? 3.196 -1.077 14.518 1.00 64.50 298 GLN A CA 1
ATOM 2283 C C . GLN A 1 298 ? 2.950 -0.065 13.403 1.00 64.50 298 GLN A C 1
ATOM 2285 O O . GLN A 1 298 ? 2.359 0.990 13.630 1.00 64.50 298 GLN A O 1
ATOM 2290 N N . TYR A 1 299 ? 3.337 -0.422 12.177 1.00 66.62 299 TYR A N 1
ATOM 2291 C CA . TYR A 1 299 ? 2.871 0.330 11.025 1.00 66.62 299 TYR A CA 1
ATOM 2292 C C . TYR A 1 299 ? 1.346 0.160 10.914 1.00 66.62 299 TYR A C 1
ATOM 2294 O O . TYR A 1 299 ? 0.872 -0.979 10.802 1.00 66.62 299 TYR A O 1
ATOM 2302 N N . PRO A 1 300 ? 0.576 1.255 10.968 1.00 66.38 300 PRO A N 1
ATOM 2303 C CA . PRO A 1 300 ? -0.876 1.212 10.909 1.00 66.38 300 PRO A CA 1
ATOM 2304 C C . PRO A 1 300 ? -1.306 0.627 9.564 1.00 66.38 300 PRO A C 1
ATOM 2306 O O . PRO A 1 300 ? -0.837 1.038 8.498 1.00 66.38 300 PRO A O 1
ATOM 2309 N N . GLY A 1 301 ? -2.189 -0.367 9.600 1.00 68.00 301 GLY A N 1
ATOM 2310 C CA . GLY A 1 301 ? -2.840 -0.815 8.382 1.00 68.00 301 GLY A CA 1
ATOM 2311 C C . GLY A 1 301 ? -3.798 0.237 7.837 1.00 68.00 301 GLY A C 1
ATOM 2312 O O . GLY A 1 301 ? -4.075 1.234 8.496 1.00 68.00 301 GLY A O 1
ATOM 2313 N N . TRP A 1 302 ? -4.335 0.017 6.640 1.00 69.62 302 TRP A N 1
ATOM 2314 C CA . TRP A 1 302 ? -5.213 0.998 6.018 1.00 69.62 302 TRP A CA 1
ATOM 2315 C C . TRP A 1 302 ? -6.449 1.279 6.860 1.00 69.62 302 TRP A C 1
ATOM 2317 O O . TRP A 1 302 ? -6.722 2.416 7.216 1.00 69.62 302 TRP A O 1
ATOM 2327 N N . SER A 1 303 ? -7.132 0.232 7.307 1.00 68.25 303 SER A N 1
ATOM 2328 C CA . SER A 1 303 ? -8.235 0.383 8.254 1.00 68.25 303 SER A CA 1
ATOM 2329 C C . SER A 1 303 ? -7.825 1.149 9.522 1.00 68.25 303 SER A C 1
ATOM 2331 O O . SER A 1 303 ? -8.600 1.963 10.003 1.00 68.25 303 SER A O 1
ATOM 2333 N N . ASP A 1 304 ? -6.591 0.984 10.011 1.00 70.31 304 ASP A N 1
ATOM 2334 C CA . ASP A 1 304 ? -6.108 1.698 11.202 1.00 70.31 304 ASP A CA 1
ATOM 2335 C C . ASP A 1 304 ? -5.896 3.192 10.916 1.00 70.31 304 ASP A C 1
ATOM 2337 O O . ASP A 1 304 ? -6.184 4.035 11.764 1.00 70.31 304 ASP A O 1
ATOM 2341 N N . LEU A 1 305 ? -5.403 3.527 9.722 1.00 72.50 305 LEU A N 1
ATOM 2342 C CA . LEU A 1 305 ? -5.225 4.905 9.263 1.00 72.50 305 LEU A CA 1
ATOM 2343 C C . LEU A 1 305 ? -6.562 5.614 9.076 1.00 72.50 305 LEU A C 1
ATOM 2345 O O . LEU A 1 305 ? -6.718 6.759 9.487 1.00 72.50 305 LEU A O 1
ATOM 2349 N N . LEU A 1 306 ? -7.537 4.926 8.489 1.00 72.06 306 LEU A N 1
ATOM 2350 C CA . LEU A 1 306 ? -8.876 5.461 8.266 1.00 72.06 306 LEU A CA 1
ATOM 2351 C C . LEU A 1 306 ? -9.587 5.708 9.582 1.00 72.06 306 LEU A C 1
ATOM 2353 O O . LEU A 1 306 ? -10.115 6.796 9.789 1.00 72.06 306 LEU A O 1
ATOM 2357 N N . THR A 1 307 ? -9.508 4.745 10.500 1.00 73.12 307 THR A N 1
ATOM 2358 C CA . THR A 1 307 ? -9.964 4.917 11.875 1.00 73.12 307 THR A CA 1
ATOM 2359 C C . THR A 1 307 ? -9.321 6.151 12.492 1.00 73.12 307 THR A C 1
ATOM 2361 O O . THR A 1 307 ? -10.032 7.018 12.976 1.00 73.12 307 THR A O 1
ATOM 2364 N N . GLN A 1 308 ? -8.000 6.307 12.418 1.00 74.00 308 GLN A N 1
ATOM 2365 C CA . GLN A 1 308 ? -7.323 7.475 12.992 1.00 74.00 308 GLN A CA 1
ATOM 2366 C C . GLN A 1 308 ? -7.759 8.803 12.368 1.00 74.00 308 GLN A C 1
ATOM 2368 O O . GLN A 1 308 ? -7.944 9.789 13.081 1.00 74.00 308 GLN A O 1
ATOM 2373 N N . LEU A 1 309 ? -7.979 8.832 11.054 1.00 74.00 309 LEU A N 1
ATOM 2374 C CA . LEU A 1 309 ? -8.521 10.006 10.377 1.00 74.00 309 LEU A CA 1
ATOM 2375 C C . LEU A 1 309 ? -9.956 10.316 10.823 1.00 74.00 309 LEU A C 1
ATOM 2377 O O . LEU A 1 309 ? -10.268 11.493 11.005 1.00 74.00 309 LEU A O 1
ATOM 2381 N N . ILE A 1 310 ? -10.789 9.292 11.052 1.00 72.38 310 ILE A N 1
ATOM 2382 C CA . ILE A 1 310 ? -12.142 9.430 11.616 1.00 72.38 310 ILE A CA 1
ATOM 2383 C C . ILE A 1 310 ? -12.062 10.018 13.023 1.00 72.38 310 ILE A C 1
ATOM 2385 O O . ILE A 1 310 ? -12.694 11.042 13.277 1.00 72.38 310 ILE A O 1
ATOM 2389 N N . LEU A 1 311 ? -11.243 9.426 13.903 1.00 71.56 311 LEU A N 1
ATOM 2390 C CA . LEU A 1 311 ? -11.066 9.874 15.291 1.00 71.56 311 LEU A CA 1
ATOM 2391 C C . LEU A 1 311 ? -10.633 11.338 15.372 1.00 71.56 311 LEU A C 1
ATOM 2393 O O . LEU A 1 311 ? -11.026 12.054 16.287 1.00 71.56 311 LEU A O 1
ATOM 2397 N N . ALA A 1 312 ? -9.825 11.781 14.412 1.00 67.06 312 ALA A N 1
ATOM 2398 C CA . ALA A 1 312 ? -9.339 13.146 14.366 1.00 67.06 312 ALA A CA 1
ATOM 2399 C C . ALA A 1 312 ? -10.319 14.120 13.682 1.00 67.06 312 ALA A C 1
ATOM 2401 O O . ALA A 1 312 ? -10.111 15.331 13.747 1.00 67.06 312 ALA A O 1
ATOM 2402 N N . SER A 1 313 ? -11.323 13.656 12.931 1.00 65.19 313 SER A N 1
ATOM 2403 C CA . SER A 1 313 ? -12.250 14.547 12.213 1.00 65.19 313 SER A CA 1
ATOM 2404 C C . SER A 1 313 ? -13.283 15.165 13.163 1.00 65.19 313 SER A C 1
ATOM 2406 O O . SER A 1 313 ? -13.907 14.466 13.954 1.00 65.19 313 SER A O 1
ATOM 2408 N N . GLU A 1 314 ? -13.467 16.485 13.077 1.00 56.81 314 GLU A N 1
ATOM 2409 C CA . GLU A 1 314 ? -14.431 17.233 13.906 1.00 56.81 314 GLU A CA 1
ATOM 2410 C C . GLU A 1 314 ? -15.894 16.965 13.496 1.00 56.81 314 GLU A C 1
ATOM 2412 O O . GLU A 1 314 ? -16.813 17.245 14.259 1.00 56.81 314 GLU A O 1
ATOM 2417 N N . SER A 1 315 ? -16.111 16.410 12.297 1.00 54.19 315 SER A N 1
ATOM 2418 C CA . SER A 1 315 ? -17.417 16.239 11.645 1.00 54.19 315 SER A CA 1
ATOM 2419 C C . SER A 1 315 ? -17.817 14.776 11.404 1.00 54.19 315 SER A C 1
ATOM 2421 O O . SER A 1 315 ? -18.722 14.514 10.612 1.00 54.19 315 SER A O 1
ATOM 2423 N N . ALA A 1 316 ? -17.174 13.805 12.063 1.00 52.38 316 ALA A N 1
ATOM 2424 C CA . ALA A 1 316 ? -17.447 12.386 11.836 1.00 52.38 316 ALA A CA 1
ATOM 2425 C C . ALA A 1 316 ? -18.935 12.036 12.028 1.00 52.38 316 ALA A C 1
ATOM 2427 O O . ALA A 1 316 ? -19.483 12.074 13.132 1.00 52.38 316 ALA A O 1
ATOM 2428 N N . VAL A 1 317 ? -19.589 11.653 10.933 1.00 57.81 317 VAL A N 1
ATOM 2429 C CA . VAL A 1 317 ? -20.992 11.246 10.935 1.00 57.81 317 VAL A CA 1
ATOM 2430 C C . VAL A 1 317 ? -21.064 9.752 11.233 1.00 57.81 317 VAL A C 1
ATOM 2432 O O . VAL A 1 317 ? -20.496 8.947 10.506 1.00 57.81 317 VAL A O 1
ATOM 2435 N N . ARG A 1 318 ? -21.817 9.362 12.267 1.00 61.50 318 ARG A N 1
ATOM 2436 C CA . ARG A 1 318 ? -22.034 7.962 12.691 1.00 61.50 318 ARG A CA 1
ATOM 2437 C C . ARG A 1 318 ? -22.535 7.030 11.573 1.00 61.50 318 ARG A C 1
ATOM 2439 O O . ARG A 1 318 ? -22.303 5.827 11.626 1.00 61.50 318 ARG A O 1
ATOM 2446 N N . SER A 1 319 ? -23.207 7.585 10.562 1.00 57.00 319 SER A N 1
ATOM 2447 C CA . SER A 1 319 ? -23.677 6.849 9.383 1.00 57.00 319 SER A CA 1
ATOM 2448 C C . SER A 1 319 ? -22.599 6.611 8.323 1.00 57.00 319 SER A C 1
ATOM 2450 O O . SER A 1 319 ? -22.811 5.803 7.429 1.00 57.00 319 SER A O 1
ATOM 2452 N N . HIS A 1 320 ? -21.454 7.292 8.396 1.00 55.78 320 HIS A N 1
ATOM 2453 C CA . HIS A 1 320 ? -20.385 7.152 7.416 1.00 55.78 320 HIS A CA 1
ATOM 2454 C C . HIS A 1 320 ? -19.296 6.232 7.964 1.00 55.78 320 HIS A C 1
ATOM 2456 O O . HIS A 1 320 ? -18.682 6.491 8.995 1.00 55.78 320 HIS A O 1
ATOM 2462 N N . ARG A 1 321 ? -19.010 5.156 7.226 1.00 53.03 321 ARG A N 1
ATOM 2463 C CA . ARG A 1 321 ? -17.878 4.253 7.503 1.00 53.03 321 ARG A CA 1
ATOM 2464 C C . ARG A 1 321 ? -16.512 4.931 7.294 1.00 53.03 321 ARG A C 1
ATOM 2466 O O . ARG A 1 321 ? -15.489 4.365 7.662 1.00 53.03 321 ARG A O 1
ATOM 2473 N N . TRP A 1 322 ? -16.507 6.124 6.701 1.00 56.47 322 TRP A N 1
ATOM 2474 C CA . TRP A 1 322 ? -15.332 6.831 6.207 1.00 56.47 322 TRP A CA 1
ATOM 2475 C C . TRP A 1 322 ? -15.257 8.233 6.817 1.00 56.47 322 TRP A C 1
ATOM 2477 O O . TRP A 1 322 ? -16.303 8.834 7.077 1.00 56.47 322 TRP A O 1
ATOM 2487 N N . PRO A 1 323 ? -14.048 8.768 7.057 1.00 53.88 323 PRO A N 1
ATOM 2488 C CA . PRO A 1 323 ? -13.909 10.121 7.576 1.00 53.88 323 PRO A CA 1
ATOM 2489 C C . PRO A 1 323 ? -14.533 11.111 6.588 1.00 53.88 323 PRO A C 1
ATOM 2491 O O . PRO A 1 323 ? -14.241 11.060 5.393 1.00 53.88 323 PRO A O 1
ATOM 2494 N N . HIS A 1 324 ? -15.378 12.023 7.078 1.00 53.78 324 HIS A N 1
ATOM 2495 C CA . HIS A 1 324 ? -15.822 13.155 6.270 1.00 53.78 324 HIS A CA 1
ATOM 2496 C C . HIS A 1 324 ? -14.639 14.113 6.141 1.00 53.78 324 HIS A C 1
ATOM 2498 O O . HIS A 1 324 ? -14.347 14.916 7.027 1.00 53.78 324 HIS A O 1
ATOM 2504 N N . LEU A 1 325 ? -13.865 13.945 5.075 1.00 58.66 325 LEU A N 1
ATOM 2505 C CA . LEU A 1 325 ? -12.690 14.762 4.826 1.00 58.66 325 LEU A CA 1
ATOM 2506 C C . LEU A 1 325 ? -13.098 15.962 3.987 1.00 58.66 325 LEU A C 1
ATOM 2508 O O . LEU A 1 325 ? -12.836 16.017 2.790 1.00 58.66 325 LEU A O 1
ATOM 2512 N N . ASP A 1 326 ? -13.684 16.956 4.653 1.00 54.84 326 ASP A N 1
ATOM 2513 C CA . ASP A 1 326 ? -13.949 18.275 4.063 1.00 54.84 326 ASP A CA 1
ATOM 2514 C C . ASP A 1 326 ? -12.675 18.919 3.480 1.00 54.84 326 ASP A C 1
ATOM 2516 O O . ASP A 1 326 ? -12.738 19.815 2.641 1.00 54.84 326 ASP A O 1
ATOM 2520 N N . ASN A 1 327 ? -11.496 18.459 3.923 1.00 65.75 327 ASN A N 1
ATOM 2521 C CA . ASN A 1 327 ? -10.199 19.000 3.548 1.00 65.75 327 ASN A CA 1
ATOM 2522 C C . ASN A 1 327 ? -9.126 17.897 3.389 1.00 65.75 327 ASN A C 1
ATOM 2524 O O . ASN A 1 327 ? -8.539 17.425 4.368 1.00 65.75 327 ASN A O 1
ATOM 2528 N N . LEU A 1 328 ? -8.812 17.527 2.141 1.00 67.75 328 LEU A N 1
ATOM 2529 C CA . LEU A 1 328 ? -7.740 16.573 1.804 1.00 67.75 328 LEU A CA 1
ATOM 2530 C C . LEU A 1 328 ? -6.356 17.019 2.307 1.00 67.75 328 LEU A C 1
ATOM 2532 O O . LEU A 1 328 ? -5.536 16.177 2.678 1.00 67.75 328 LEU A O 1
ATOM 2536 N N . SER A 1 329 ? -6.093 18.328 2.373 1.00 69.75 329 SER A N 1
ATOM 2537 C CA . SER A 1 329 ? -4.833 18.861 2.902 1.00 69.75 329 SER A CA 1
ATOM 2538 C C . SER A 1 329 ? -4.697 18.591 4.401 1.00 69.75 329 SER A C 1
ATOM 2540 O O . SER A 1 329 ? -3.615 18.227 4.860 1.00 69.75 329 SER A O 1
ATOM 2542 N N . ALA A 1 330 ? -5.794 18.676 5.162 1.00 72.75 330 ALA A N 1
ATOM 2543 C CA . ALA A 1 330 ? -5.799 18.321 6.582 1.00 72.75 330 ALA A CA 1
ATOM 2544 C C . ALA A 1 330 ? -5.545 16.819 6.791 1.00 72.75 330 ALA A C 1
ATOM 2546 O O . ALA A 1 330 ? -4.759 16.439 7.661 1.00 72.75 330 ALA A O 1
ATOM 2547 N N . ALA A 1 331 ? -6.145 15.958 5.960 1.00 73.94 331 ALA A N 1
ATOM 2548 C CA . ALA A 1 331 ? -5.878 14.519 5.992 1.00 73.94 331 ALA A CA 1
ATOM 2549 C C . ALA A 1 331 ? -4.404 14.207 5.696 1.00 73.94 331 ALA A C 1
ATOM 2551 O O . ALA A 1 331 ? -3.768 13.443 6.423 1.00 73.94 331 ALA A O 1
ATOM 2552 N N . ARG A 1 332 ? -3.829 14.857 4.675 1.00 78.50 332 ARG A N 1
ATOM 2553 C CA . ARG A 1 332 ? -2.408 14.734 4.332 1.00 78.50 332 ARG A CA 1
ATOM 2554 C C . ARG A 1 332 ? -1.500 15.178 5.478 1.00 78.50 332 ARG A C 1
ATOM 2556 O O . ARG A 1 332 ? -0.571 14.448 5.808 1.00 78.50 332 ARG A O 1
ATOM 2563 N N . ALA A 1 333 ? -1.768 16.329 6.095 1.00 78.31 333 ALA A N 1
ATOM 2564 C CA . ALA A 1 333 ? -0.984 16.839 7.221 1.00 78.31 333 ALA A CA 1
ATOM 2565 C C . ALA A 1 333 ? -1.008 15.881 8.425 1.00 78.31 333 ALA A C 1
ATOM 2567 O O . ALA A 1 333 ? 0.009 15.672 9.083 1.00 78.31 333 ALA A O 1
ATOM 2568 N N . ARG A 1 334 ? -2.151 15.237 8.683 1.00 78.19 334 ARG A N 1
ATOM 2569 C CA . ARG A 1 334 ? -2.279 14.232 9.749 1.00 78.19 334 ARG A CA 1
ATOM 2570 C C . ARG A 1 334 ? -1.501 12.960 9.445 1.00 78.19 334 ARG A C 1
ATOM 2572 O O . ARG A 1 334 ? -0.743 12.499 10.292 1.00 78.19 334 ARG A O 1
ATOM 2579 N N . LEU A 1 335 ? -1.640 12.426 8.232 1.00 80.44 335 LEU A N 1
ATOM 2580 C CA . LEU A 1 335 ? -0.870 11.258 7.800 1.00 80.44 335 LEU A CA 1
ATOM 2581 C C . LEU A 1 335 ? 0.635 11.549 7.835 1.00 80.44 335 LEU A C 1
ATOM 2583 O O . LEU A 1 335 ? 1.424 10.713 8.264 1.00 80.44 335 LEU A O 1
ATOM 2587 N N . HIS A 1 336 ? 1.042 12.757 7.446 1.00 84.56 336 HIS A N 1
ATOM 2588 C CA . HIS A 1 336 ? 2.422 13.213 7.580 1.00 84.56 336 HIS A CA 1
ATOM 2589 C C . HIS A 1 336 ? 2.901 13.157 9.036 1.00 84.56 336 HIS A C 1
ATOM 2591 O O . HIS A 1 336 ? 3.893 12.478 9.312 1.00 84.56 336 HIS A O 1
ATOM 2597 N N . ALA A 1 337 ? 2.169 13.781 9.965 1.00 81.06 337 ALA A N 1
ATOM 2598 C CA . ALA A 1 337 ? 2.510 13.785 11.388 1.00 81.06 337 ALA A CA 1
ATOM 2599 C C . ALA A 1 337 ? 2.607 12.366 11.971 1.00 81.06 337 ALA A C 1
ATOM 2601 O O . ALA A 1 337 ? 3.452 12.089 12.820 1.00 81.06 337 ALA A O 1
ATOM 2602 N N . GLN A 1 338 ? 1.774 11.454 11.474 1.00 77.12 338 GLN A N 1
ATOM 2603 C CA . GLN A 1 338 ? 1.753 10.063 11.895 1.00 77.12 338 GLN A CA 1
ATOM 2604 C C . GLN A 1 338 ? 2.971 9.268 11.409 1.00 77.12 338 GLN A C 1
ATOM 2606 O O . GLN A 1 338 ? 3.559 8.509 12.177 1.00 77.12 338 GLN A O 1
ATOM 2611 N N . PHE A 1 339 ? 3.360 9.416 10.142 1.00 81.62 339 PHE A N 1
ATOM 2612 C CA . PHE A 1 339 ? 4.416 8.583 9.559 1.00 81.62 339 PHE A CA 1
ATOM 2613 C C . PHE A 1 339 ? 5.814 9.154 9.694 1.00 81.62 339 PHE A C 1
ATOM 2615 O O . PHE A 1 339 ? 6.790 8.409 9.528 1.00 81.62 339 PHE A O 1
ATOM 2622 N N . ILE A 1 340 ? 5.942 10.455 9.957 1.00 85.50 340 ILE A N 1
ATOM 2623 C CA . ILE A 1 340 ? 7.252 11.084 9.897 1.00 85.50 340 ILE A CA 1
ATOM 2624 C C . ILE A 1 340 ? 8.209 10.502 10.935 1.00 85.50 340 ILE A C 1
ATOM 2626 O O . ILE A 1 340 ? 9.336 10.158 10.585 1.00 85.50 340 ILE A O 1
ATOM 2630 N N . GLN A 1 341 ? 7.759 10.298 12.174 1.00 82.50 341 GLN A N 1
ATOM 2631 C CA . GLN A 1 341 ? 8.636 9.779 13.220 1.00 82.50 341 GLN A CA 1
ATOM 2632 C C . GLN A 1 341 ? 9.105 8.355 12.904 1.00 82.50 341 GLN A C 1
ATOM 2634 O O . GLN A 1 341 ? 10.303 8.089 12.922 1.00 82.50 341 GLN A O 1
ATOM 2639 N N . THR A 1 342 ? 8.196 7.463 12.496 1.00 80.62 342 THR A N 1
ATOM 2640 C CA . THR A 1 342 ? 8.552 6.093 12.090 1.00 80.62 342 THR A CA 1
ATOM 2641 C C . THR A 1 342 ? 9.523 6.076 10.908 1.00 80.62 342 THR A C 1
ATOM 2643 O O . THR A 1 342 ? 10.440 5.256 10.869 1.00 80.62 342 THR A O 1
ATOM 2646 N N . THR A 1 343 ? 9.360 6.995 9.954 1.00 86.38 343 THR A N 1
ATOM 2647 C CA . THR A 1 343 ? 10.266 7.130 8.802 1.00 86.38 343 THR A CA 1
ATOM 2648 C C . THR A 1 343 ? 11.650 7.620 9.240 1.00 86.38 343 THR A C 1
ATOM 2650 O O . THR A 1 343 ? 12.668 7.088 8.801 1.00 86.38 343 THR A O 1
ATOM 2653 N N . VAL A 1 344 ? 11.704 8.602 10.146 1.00 87.88 344 VAL A N 1
ATOM 2654 C CA . VAL A 1 344 ? 12.949 9.113 10.743 1.00 87.88 344 VAL A CA 1
ATOM 2655 C C . VAL A 1 344 ? 13.673 8.032 11.546 1.00 87.88 344 VAL A C 1
ATOM 2657 O O . VAL A 1 344 ? 14.897 7.904 11.438 1.00 87.88 344 VAL A O 1
ATOM 2660 N N . ASP A 1 345 ? 12.942 7.236 12.322 1.00 83.75 345 ASP A N 1
ATOM 2661 C CA . ASP A 1 345 ? 13.497 6.135 13.109 1.00 83.75 345 ASP A CA 1
ATOM 2662 C C . ASP A 1 345 ? 14.063 5.031 12.208 1.00 83.75 345 ASP A C 1
ATOM 2664 O O . ASP A 1 345 ? 15.191 4.574 12.434 1.00 83.75 345 ASP A O 1
ATOM 2668 N N . SER A 1 346 ? 13.329 4.666 11.147 1.00 85.25 346 SER A N 1
ATOM 2669 C CA . SER A 1 346 ? 13.782 3.710 10.129 1.00 85.25 346 SER A CA 1
ATOM 2670 C C . SER A 1 346 ? 15.068 4.191 9.449 1.00 85.25 346 SER A C 1
ATOM 2672 O O . SER A 1 346 ? 16.097 3.507 9.469 1.00 85.25 346 SER A O 1
ATOM 2674 N N . TRP A 1 347 ? 15.083 5.439 8.967 1.00 90.88 347 TRP A N 1
ATOM 2675 C CA . TRP A 1 347 ? 16.281 6.038 8.381 1.00 90.88 347 TRP A CA 1
ATOM 2676 C C . TRP A 1 347 ? 17.460 6.060 9.352 1.00 90.88 347 TRP A C 1
ATOM 2678 O O . TRP A 1 347 ? 18.591 5.750 8.980 1.00 90.88 347 TRP A O 1
ATOM 2688 N N . SER A 1 348 ? 17.213 6.403 10.615 1.00 88.56 348 SER A N 1
ATOM 2689 C CA . SER A 1 348 ? 18.260 6.442 11.636 1.00 88.56 348 SER A CA 1
ATOM 2690 C C . SER A 1 348 ? 18.847 5.054 11.894 1.00 88.56 348 SER A C 1
ATOM 2692 O O . SER A 1 348 ? 20.055 4.929 12.102 1.00 88.56 348 SER A O 1
ATOM 2694 N N . SER A 1 349 ? 18.020 4.006 11.839 1.00 84.31 349 SER A N 1
ATOM 2695 C CA . SER A 1 349 ? 18.471 2.613 11.868 1.00 84.31 349 SER A CA 1
ATOM 2696 C C . SER A 1 349 ? 19.404 2.304 10.696 1.00 84.31 349 SER A C 1
ATOM 2698 O O . SER A 1 349 ? 20.537 1.864 10.912 1.00 84.31 349 SER A O 1
ATOM 2700 N N . ARG A 1 350 ? 19.002 2.652 9.468 1.00 87.38 350 ARG A N 1
ATOM 2701 C CA . ARG A 1 350 ? 19.851 2.512 8.273 1.00 87.38 350 ARG A CA 1
ATOM 2702 C C . ARG A 1 350 ? 21.169 3.262 8.382 1.00 87.38 350 ARG A C 1
ATOM 2704 O O . ARG A 1 350 ? 22.212 2.701 8.065 1.00 87.38 350 ARG A O 1
ATOM 2711 N N . VAL A 1 351 ? 21.148 4.509 8.851 1.00 87.81 351 VAL A N 1
ATOM 2712 C CA . VAL A 1 351 ? 22.357 5.330 9.019 1.00 87.81 351 VAL A CA 1
ATOM 2713 C C . VAL A 1 351 ? 23.338 4.673 9.992 1.00 87.81 351 VAL A C 1
ATOM 2715 O O . VAL A 1 351 ? 24.537 4.661 9.719 1.00 87.81 351 VAL A O 1
ATOM 2718 N N . ARG A 1 352 ? 22.847 4.101 11.101 1.00 85.38 352 ARG A N 1
ATOM 2719 C CA . ARG A 1 352 ? 23.687 3.387 12.079 1.00 85.38 352 ARG A CA 1
ATOM 2720 C C . ARG A 1 352 ? 24.280 2.098 11.511 1.00 85.38 352 ARG A C 1
ATOM 2722 O O . ARG A 1 352 ? 25.429 1.787 11.807 1.00 85.38 352 ARG A O 1
ATOM 2729 N N . ASN A 1 353 ? 23.507 1.379 10.699 1.00 80.94 353 ASN A N 1
ATOM 2730 C CA . ASN A 1 353 ? 23.900 0.089 10.131 1.00 80.94 353 ASN A CA 1
ATOM 2731 C C . ASN A 1 353 ? 24.710 0.218 8.829 1.00 80.94 353 ASN A C 1
ATOM 2733 O O . ASN A 1 353 ? 25.277 -0.767 8.354 1.00 80.94 353 ASN A O 1
ATOM 2737 N N . ALA A 1 354 ? 24.784 1.417 8.244 1.00 79.69 354 ALA A N 1
ATOM 2738 C CA . ALA A 1 354 ? 25.524 1.653 7.016 1.00 79.69 354 ALA A CA 1
ATOM 2739 C C . ALA A 1 354 ? 27.024 1.354 7.223 1.00 79.69 354 ALA A C 1
ATOM 2741 O O . ALA A 1 354 ? 27.644 1.898 8.145 1.00 79.69 354 ALA A O 1
ATOM 2742 N N . PRO A 1 355 ? 27.649 0.523 6.368 1.00 69.00 355 PRO A N 1
ATOM 2743 C CA . PRO A 1 355 ? 29.049 0.159 6.526 1.00 69.00 355 PRO A CA 1
ATOM 2744 C C . PRO A 1 355 ? 29.929 1.411 6.460 1.00 69.00 355 PRO A C 1
ATOM 2746 O O . PRO A 1 355 ? 29.963 2.118 5.449 1.00 69.00 355 PRO A O 1
ATOM 2749 N N . SER A 1 356 ? 30.655 1.700 7.547 1.00 62.66 356 SER A N 1
ATOM 2750 C CA . SER A 1 356 ? 31.577 2.836 7.563 1.00 62.66 356 SER A CA 1
ATOM 2751 C C . SER A 1 356 ? 32.660 2.612 6.503 1.00 62.66 356 SER A C 1
ATOM 2753 O O . SER A 1 356 ? 33.353 1.594 6.491 1.00 62.66 356 SER A O 1
ATOM 2755 N N . SER A 1 357 ? 32.802 3.559 5.577 1.00 54.00 357 SER A N 1
ATOM 2756 C CA . SER A 1 357 ? 33.656 3.430 4.391 1.00 54.00 357 SER A CA 1
ATOM 2757 C C . SER A 1 357 ? 35.166 3.414 4.685 1.00 54.00 357 SER A C 1
ATOM 2759 O O . SER A 1 357 ? 35.961 3.516 3.754 1.00 54.00 357 SER A O 1
ATOM 2761 N N . SER A 1 358 ? 35.588 3.344 5.953 1.00 51.56 358 SER A N 1
ATOM 2762 C CA . SER A 1 358 ? 36.971 3.593 6.378 1.00 51.56 358 SER A CA 1
ATOM 2763 C C . SER A 1 358 ? 37.745 2.374 6.880 1.00 51.56 358 SER A C 1
ATOM 2765 O O . SER A 1 358 ? 38.930 2.519 7.164 1.00 51.56 358 SER A O 1
ATOM 2767 N N . THR A 1 359 ? 37.158 1.176 6.966 1.00 49.00 359 THR A N 1
ATOM 2768 C CA . THR A 1 359 ? 37.894 0.037 7.546 1.00 49.00 359 THR A CA 1
ATOM 2769 C C . THR A 1 359 ? 37.594 -1.276 6.827 1.00 49.00 359 THR A C 1
ATOM 2771 O O . THR A 1 359 ? 36.759 -2.080 7.234 1.00 49.00 359 THR A O 1
ATOM 2774 N N . LYS A 1 360 ? 38.332 -1.518 5.734 1.00 49.28 360 LYS A N 1
ATOM 2775 C CA . LYS A 1 360 ? 38.523 -2.861 5.169 1.00 49.28 360 LYS A CA 1
ATOM 2776 C C . LYS A 1 360 ? 39.265 -3.706 6.213 1.00 49.28 360 LYS A C 1
ATOM 2778 O O . LYS A 1 360 ? 40.488 -3.665 6.249 1.00 49.28 360 LYS A O 1
ATOM 2783 N N . GLY A 1 361 ? 38.569 -4.424 7.092 1.00 46.97 361 GLY A N 1
ATOM 2784 C CA . GLY A 1 361 ? 39.267 -5.390 7.953 1.00 46.97 361 GLY A CA 1
ATOM 2785 C C . GLY A 1 361 ? 38.541 -5.930 9.176 1.00 46.97 361 GLY A C 1
ATOM 2786 O O . GLY A 1 361 ? 38.964 -6.949 9.702 1.00 46.97 361 GLY A O 1
ATOM 2787 N N . SER A 1 362 ? 37.444 -5.330 9.629 1.00 40.44 362 SER A N 1
ATOM 2788 C CA . SER A 1 362 ? 36.697 -5.893 10.754 1.00 40.44 362 SER A CA 1
ATOM 2789 C C . SER A 1 362 ? 35.221 -5.587 10.573 1.00 40.44 362 SER A C 1
ATOM 2791 O O . SER A 1 362 ? 34.786 -4.459 10.800 1.00 40.44 362 SER A O 1
ATOM 2793 N N . ARG A 1 363 ? 34.437 -6.589 10.149 1.00 45.31 363 ARG A N 1
ATOM 2794 C CA . ARG A 1 363 ? 33.000 -6.627 10.455 1.00 45.31 363 ARG A CA 1
ATOM 2795 C C . ARG A 1 363 ? 32.901 -6.804 11.971 1.00 45.31 363 ARG A C 1
ATOM 2797 O O . ARG A 1 363 ? 32.700 -7.910 12.461 1.00 45.31 363 ARG A O 1
ATOM 2804 N N . GLY A 1 364 ? 33.170 -5.726 12.706 1.00 41.19 364 GLY A N 1
ATOM 2805 C CA . GLY A 1 364 ? 32.968 -5.669 14.139 1.00 41.19 364 GLY A CA 1
ATOM 2806 C C . GLY A 1 364 ? 31.509 -5.997 14.399 1.00 41.19 364 GLY A C 1
ATOM 2807 O O . GLY A 1 364 ? 30.622 -5.378 13.817 1.00 41.19 364 GLY A O 1
ATOM 2808 N N . ALA A 1 365 ? 31.292 -7.018 15.216 1.00 43.25 365 ALA A N 1
ATOM 2809 C CA . ALA A 1 365 ? 30.002 -7.527 15.634 1.00 43.25 365 ALA A CA 1
ATOM 2810 C C . ALA A 1 365 ? 29.250 -6.505 16.502 1.00 43.25 365 ALA A C 1
ATOM 2812 O O . ALA A 1 365 ? 28.987 -6.742 17.678 1.00 43.25 365 ALA A O 1
ATOM 2813 N N . THR A 1 366 ? 28.872 -5.356 15.944 1.00 47.28 366 THR A N 1
ATOM 2814 C CA . THR A 1 366 ? 27.694 -4.651 16.442 1.00 47.28 366 THR A CA 1
ATOM 2815 C C . THR A 1 366 ? 26.519 -5.559 16.088 1.00 47.28 366 THR A C 1
ATOM 2817 O O . THR A 1 366 ? 26.058 -5.554 14.952 1.00 47.28 366 THR A O 1
ATOM 2820 N N . GLY A 1 367 ? 26.134 -6.443 17.014 1.00 51.78 367 GLY A N 1
ATOM 2821 C CA . GLY A 1 367 ? 25.208 -7.566 16.809 1.00 51.78 367 GLY A CA 1
ATOM 2822 C C . GLY A 1 367 ? 23.756 -7.196 16.490 1.00 51.78 367 GLY A C 1
ATOM 2823 O O . GLY A 1 367 ? 22.859 -7.979 16.780 1.00 51.78 367 GLY A O 1
ATOM 2824 N N . VAL A 1 368 ? 23.503 -6.021 15.912 1.00 55.88 368 VAL A N 1
ATOM 2825 C CA . VAL A 1 368 ? 22.179 -5.620 15.440 1.00 55.88 368 VAL A CA 1
ATOM 2826 C C . VAL A 1 368 ? 22.087 -6.018 13.971 1.00 55.88 368 VAL A C 1
ATOM 2828 O O . VAL A 1 368 ? 22.650 -5.363 13.097 1.00 55.88 368 VAL A O 1
ATOM 2831 N N . SER A 1 369 ? 21.432 -7.150 13.711 1.00 58.69 369 SER A N 1
ATOM 2832 C CA . SER A 1 369 ? 21.103 -7.560 12.345 1.00 58.69 369 SER A CA 1
ATOM 2833 C C . SER A 1 369 ? 20.209 -6.488 11.702 1.00 58.69 369 SER A C 1
ATOM 2835 O O . SER A 1 369 ? 19.340 -5.959 12.404 1.00 58.69 369 SER A O 1
ATOM 2837 N N . PRO A 1 370 ? 20.409 -6.126 10.419 1.00 66.69 370 PRO A N 1
ATOM 2838 C CA . PRO A 1 370 ? 19.483 -5.242 9.720 1.00 66.69 370 PRO A CA 1
ATOM 2839 C C . PRO A 1 370 ? 18.057 -5.788 9.825 1.00 66.69 370 PRO A C 1
ATOM 2841 O O . PRO A 1 370 ? 17.848 -7.005 9.838 1.00 66.69 370 PRO A O 1
ATOM 2844 N N . SER A 1 371 ? 17.084 -4.885 9.933 1.00 74.50 371 SER A N 1
ATOM 2845 C CA . SER A 1 371 ? 15.684 -5.282 10.050 1.00 74.50 371 SER A CA 1
ATOM 2846 C C . SER A 1 371 ? 15.257 -6.079 8.807 1.00 74.50 371 SER A C 1
ATOM 2848 O O . SER A 1 371 ? 15.788 -5.878 7.710 1.00 74.50 371 SER A O 1
ATOM 2850 N N . ALA A 1 372 ? 14.329 -7.028 8.953 1.00 76.81 372 ALA A N 1
ATOM 2851 C CA . ALA A 1 372 ? 13.872 -7.833 7.819 1.00 76.81 372 ALA A CA 1
ATOM 2852 C C . ALA A 1 372 ? 13.234 -6.961 6.713 1.00 76.81 372 ALA A C 1
ATOM 2854 O O . ALA A 1 372 ? 13.374 -7.264 5.528 1.00 76.81 372 ALA A O 1
ATOM 2855 N N . ARG A 1 373 ? 12.614 -5.843 7.101 1.00 81.75 373 ARG A N 1
ATOM 2856 C CA . ARG A 1 373 ? 12.041 -4.767 6.293 1.00 81.75 373 ARG A CA 1
ATOM 2857 C C . ARG A 1 373 ? 13.125 -4.059 5.522 1.00 81.75 373 ARG A C 1
ATOM 2859 O O . ARG A 1 373 ? 13.015 -3.990 4.303 1.00 81.75 373 ARG A O 1
ATOM 2866 N N . ASP A 1 374 ? 14.195 -3.614 6.185 1.00 85.88 374 ASP A N 1
ATOM 2867 C CA . ASP A 1 374 ? 15.357 -3.050 5.490 1.00 85.88 374 ASP A CA 1
ATOM 2868 C C . ASP A 1 374 ? 15.858 -4.034 4.433 1.00 85.88 374 ASP A C 1
ATOM 2870 O O . ASP A 1 374 ? 16.029 -3.660 3.276 1.00 85.88 374 ASP A O 1
ATOM 2874 N N . GLY A 1 375 ? 15.980 -5.313 4.808 1.00 87.62 375 GLY A N 1
ATOM 2875 C CA . GLY A 1 375 ? 16.392 -6.384 3.908 1.00 87.62 375 GLY A CA 1
ATOM 2876 C C . GLY A 1 375 ? 15.469 -6.583 2.701 1.00 87.62 375 GLY A C 1
ATOM 2877 O O . GLY A 1 375 ? 15.969 -6.863 1.611 1.00 87.62 375 GLY A O 1
ATOM 2878 N N . LEU A 1 376 ? 14.153 -6.422 2.870 1.00 91.31 376 LEU A N 1
ATOM 2879 C CA . LEU A 1 376 ? 13.182 -6.459 1.776 1.00 91.31 376 LEU A CA 1
ATOM 2880 C C . LEU A 1 376 ? 13.362 -5.276 0.827 1.00 91.31 376 LEU A C 1
ATOM 2882 O O . LEU A 1 376 ? 13.507 -5.486 -0.376 1.00 91.31 376 LEU A O 1
ATOM 2886 N N . TYR A 1 377 ? 13.331 -4.048 1.347 1.00 94.19 377 TYR A N 1
ATOM 2887 C CA . TYR A 1 377 ? 13.425 -2.849 0.514 1.00 94.19 377 TYR A CA 1
ATOM 2888 C C . TYR A 1 377 ? 14.797 -2.733 -0.158 1.00 94.19 377 TYR A C 1
ATOM 2890 O O . TYR A 1 377 ? 14.861 -2.319 -1.312 1.00 94.19 377 TYR A O 1
ATOM 2898 N N . ASP A 1 378 ? 15.869 -3.190 0.499 1.00 94.06 378 ASP A N 1
ATOM 2899 C CA . ASP A 1 378 ? 17.189 -3.355 -0.118 1.00 94.06 378 ASP A CA 1
ATOM 2900 C C . ASP A 1 378 ? 17.145 -4.350 -1.280 1.00 94.06 378 ASP A C 1
ATOM 2902 O O . ASP A 1 378 ? 17.625 -4.036 -2.362 1.00 94.06 378 ASP A O 1
ATOM 2906 N N . ALA A 1 379 ? 16.526 -5.522 -1.105 1.00 94.31 379 ALA A N 1
ATOM 2907 C CA . ALA A 1 379 ? 16.424 -6.513 -2.177 1.00 94.31 379 ALA A CA 1
ATOM 2908 C C . ALA A 1 379 ? 15.594 -6.008 -3.372 1.00 94.31 379 ALA A C 1
ATOM 2910 O O . ALA A 1 379 ? 15.929 -6.286 -4.523 1.00 94.31 379 ALA A O 1
ATOM 2911 N N . VAL A 1 380 ? 14.523 -5.248 -3.118 1.00 96.88 380 VAL A N 1
ATOM 2912 C CA . VAL A 1 380 ? 13.743 -4.611 -4.188 1.00 96.88 380 VAL A CA 1
ATOM 2913 C C . VAL A 1 380 ? 14.559 -3.517 -4.880 1.00 96.88 380 VAL A C 1
ATOM 2915 O O . VAL A 1 380 ? 14.558 -3.453 -6.107 1.00 96.88 380 VAL A O 1
ATOM 2918 N N . ALA A 1 381 ? 15.287 -2.686 -4.131 1.00 97.56 381 ALA A N 1
ATOM 2919 C CA . ALA A 1 381 ? 16.170 -1.674 -4.703 1.00 97.56 381 ALA A CA 1
ATOM 2920 C C . ALA A 1 381 ? 17.271 -2.312 -5.568 1.00 97.56 381 ALA A C 1
ATOM 2922 O O . ALA A 1 381 ? 17.467 -1.883 -6.701 1.00 97.56 381 ALA A O 1
ATOM 2923 N N . GLU A 1 382 ? 17.931 -3.372 -5.087 1.00 96.38 382 GLU A N 1
ATOM 2924 C CA . GLU A 1 382 ? 18.922 -4.157 -5.839 1.00 96.38 382 GLU A CA 1
ATOM 2925 C C . GLU A 1 382 ? 18.352 -4.670 -7.170 1.00 96.38 382 GLU A C 1
ATOM 2927 O O . GLU A 1 382 ? 18.989 -4.521 -8.216 1.00 96.38 382 GLU A O 1
ATOM 2932 N N . LEU A 1 383 ? 17.134 -5.223 -7.150 1.00 95.69 383 LEU A N 1
ATOM 2933 C CA . LEU A 1 383 ? 16.442 -5.689 -8.352 1.00 95.69 383 LEU A CA 1
ATOM 2934 C C . LEU A 1 383 ? 16.187 -4.548 -9.343 1.00 95.69 383 LEU A C 1
ATOM 2936 O O . LEU A 1 383 ? 16.508 -4.685 -10.524 1.00 95.69 383 LEU A O 1
ATOM 2940 N N . LEU A 1 384 ? 15.639 -3.422 -8.876 1.00 97.56 384 LEU A N 1
ATOM 2941 C CA . LEU A 1 384 ? 15.350 -2.275 -9.738 1.00 97.56 384 LEU A CA 1
ATOM 2942 C C . LEU A 1 384 ? 16.627 -1.671 -10.328 1.00 97.56 384 LEU A C 1
ATOM 2944 O O . LEU A 1 384 ? 16.635 -1.306 -11.499 1.00 97.56 384 LEU A O 1
ATOM 2948 N N . ILE A 1 385 ? 17.710 -1.595 -9.549 1.00 97.25 385 ILE A N 1
ATOM 2949 C CA . ILE A 1 385 ? 19.028 -1.140 -10.014 1.00 97.25 385 ILE A CA 1
ATOM 2950 C C . ILE A 1 385 ? 19.540 -2.051 -11.133 1.00 97.25 385 ILE A C 1
ATOM 2952 O O . ILE A 1 385 ? 19.968 -1.563 -12.180 1.00 97.25 385 ILE A O 1
ATOM 2956 N N . ALA A 1 386 ? 19.473 -3.370 -10.935 1.00 94.50 386 ALA A N 1
ATOM 2957 C CA . ALA A 1 386 ? 19.912 -4.343 -11.930 1.00 94.50 386 ALA A CA 1
ATOM 2958 C C . ALA A 1 386 ? 19.088 -4.246 -13.224 1.00 94.50 386 ALA A C 1
ATOM 2960 O O . ALA A 1 386 ? 19.649 -4.202 -14.320 1.00 94.50 386 ALA A O 1
ATOM 2961 N N . GLN A 1 387 ? 17.762 -4.149 -13.102 1.00 93.75 387 GLN A N 1
ATOM 2962 C CA . GLN A 1 387 ? 16.853 -3.957 -14.230 1.00 93.75 387 GLN A CA 1
ATOM 2963 C C . GLN A 1 387 ? 17.118 -2.637 -14.965 1.00 93.75 387 GLN A C 1
ATOM 2965 O O . GLN A 1 387 ? 17.206 -2.621 -16.189 1.00 93.75 387 GLN A O 1
ATOM 2970 N N . ALA A 1 388 ? 17.306 -1.535 -14.240 1.00 94.25 388 ALA A N 1
ATOM 2971 C CA . ALA A 1 388 ? 17.593 -0.225 -14.815 1.00 94.25 388 ALA A CA 1
ATOM 2972 C C . ALA A 1 388 ? 18.909 -0.234 -15.610 1.00 94.25 388 ALA A C 1
ATOM 2974 O O . ALA A 1 388 ? 18.946 0.187 -16.766 1.00 94.25 388 ALA A O 1
ATOM 2975 N N . ALA A 1 389 ? 19.971 -0.822 -15.048 1.00 92.69 389 ALA A N 1
ATOM 2976 C CA . ALA A 1 389 ? 21.247 -0.981 -15.743 1.00 92.69 389 ALA A CA 1
ATOM 2977 C C . ALA A 1 389 ? 21.115 -1.852 -17.005 1.00 92.69 389 ALA A C 1
ATOM 2979 O O . ALA A 1 389 ? 21.660 -1.514 -18.059 1.00 92.69 389 ALA A O 1
ATOM 2980 N N . ARG A 1 390 ? 20.349 -2.951 -16.927 1.00 88.56 390 ARG A N 1
ATOM 2981 C CA . ARG A 1 390 ? 20.084 -3.827 -18.076 1.00 88.56 390 ARG A CA 1
ATOM 2982 C C . ARG A 1 390 ? 19.331 -3.080 -19.175 1.00 88.56 390 ARG A C 1
ATOM 2984 O O . ARG A 1 390 ? 19.744 -3.127 -20.332 1.00 88.56 390 ARG A O 1
ATOM 2991 N N . HIS A 1 391 ? 18.289 -2.340 -18.806 1.00 87.81 391 HIS A N 1
ATOM 2992 C CA . HIS A 1 391 ? 17.545 -1.469 -19.708 1.00 87.81 391 HIS A CA 1
ATOM 2993 C C . HIS A 1 391 ? 18.470 -0.465 -20.408 1.00 87.81 391 HIS A C 1
ATOM 2995 O O . HIS A 1 391 ? 18.502 -0.428 -21.637 1.00 87.81 391 HIS A O 1
ATOM 3001 N N . ALA A 1 392 ? 19.289 0.261 -19.641 1.00 88.56 392 ALA A N 1
ATOM 3002 C CA . ALA A 1 392 ? 20.232 1.260 -20.144 1.00 88.56 392 ALA A CA 1
ATOM 3003 C C . ALA A 1 392 ? 21.246 0.683 -21.148 1.00 88.56 392 ALA A C 1
ATOM 3005 O O . ALA A 1 392 ? 21.599 1.332 -22.132 1.00 88.56 392 ALA A O 1
ATOM 3006 N N . SER A 1 393 ? 21.701 -0.555 -20.930 1.00 83.88 393 SER A N 1
ATOM 3007 C CA . SER A 1 393 ? 22.624 -1.234 -21.849 1.00 83.88 393 SER A CA 1
ATOM 3008 C C . SER A 1 393 ? 21.979 -1.714 -23.157 1.00 83.88 393 SER A C 1
ATOM 3010 O O . SER A 1 393 ? 22.698 -1.985 -24.112 1.00 83.88 393 SER A O 1
ATOM 3012 N N . SER A 1 394 ? 20.645 -1.814 -23.212 1.00 75.81 394 SER A N 1
ATOM 3013 C CA . SER A 1 394 ? 19.886 -2.253 -24.400 1.00 75.81 394 SER A CA 1
ATOM 3014 C C . SER A 1 394 ? 19.386 -1.110 -25.286 1.00 75.81 394 SER A C 1
ATOM 3016 O O . SER A 1 394 ? 18.889 -1.343 -26.385 1.00 75.81 394 SER A O 1
ATOM 3018 N N . THR A 1 395 ? 19.475 0.129 -24.802 1.00 61.81 395 THR A N 1
ATOM 3019 C CA . THR A 1 395 ? 19.044 1.344 -25.503 1.00 61.81 395 THR A CA 1
ATOM 3020 C C . THR A 1 395 ? 20.001 1.697 -26.648 1.00 61.81 395 THR A C 1
ATOM 3022 O O . THR A 1 395 ? 20.709 2.698 -26.598 1.00 61.81 395 THR A O 1
ATOM 3025 N N . ASP A 1 396 ? 20.035 0.870 -27.694 1.00 55.00 396 ASP A N 1
ATOM 3026 C CA . ASP A 1 396 ? 20.689 1.202 -28.962 1.00 55.00 396 ASP A CA 1
ATOM 3027 C C . ASP A 1 396 ?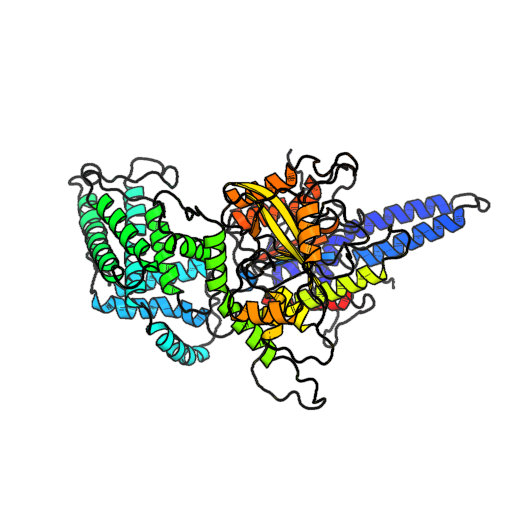 19.794 2.119 -29.826 1.00 55.00 396 ASP A C 1
ATOM 3029 O O . ASP A 1 396 ? 18.566 2.158 -29.678 1.00 55.00 396 ASP A O 1
ATOM 3033 N N . ARG A 1 397 ? 20.431 2.895 -30.718 1.00 47.62 397 ARG A N 1
ATOM 3034 C CA . ARG A 1 397 ? 19.920 4.115 -31.398 1.00 47.62 397 ARG A CA 1
ATOM 3035 C C . ARG A 1 397 ? 18.589 4.019 -32.169 1.00 47.62 397 ARG A C 1
ATOM 3037 O O . ARG A 1 397 ? 18.073 5.061 -32.562 1.00 47.62 397 ARG A O 1
ATOM 3044 N N . GLU A 1 398 ? 18.017 2.835 -32.376 1.00 51.66 398 GLU A N 1
ATOM 3045 C CA . GLU A 1 398 ? 16.824 2.638 -33.221 1.00 51.66 398 GLU A CA 1
ATOM 3046 C C . GLU A 1 398 ? 15.517 2.373 -32.451 1.00 51.66 398 GLU A C 1
ATOM 3048 O O . GLU A 1 398 ? 14.463 2.208 -33.062 1.00 51.66 398 GLU A O 1
ATOM 3053 N N . GLY A 1 399 ? 15.538 2.342 -31.112 1.00 53.94 399 GLY A N 1
ATOM 3054 C CA . GLY A 1 399 ? 14.316 2.343 -30.288 1.00 53.94 399 GLY A CA 1
ATOM 3055 C C . GLY A 1 399 ? 13.465 1.063 -30.308 1.00 53.94 399 GLY A C 1
ATOM 3056 O O . GLY A 1 399 ? 12.508 0.972 -29.543 1.00 53.94 399 GLY A O 1
ATOM 3057 N N . ARG A 1 400 ? 13.815 0.061 -31.125 1.00 54.75 400 ARG A N 1
ATOM 3058 C CA . ARG A 1 400 ? 13.048 -1.189 -31.290 1.00 54.75 400 ARG A CA 1
ATOM 3059 C C . ARG A 1 400 ? 13.341 -2.268 -30.240 1.00 54.75 400 ARG A C 1
ATOM 3061 O O . ARG A 1 400 ? 12.512 -3.142 -30.035 1.00 54.75 400 ARG A O 1
ATOM 3068 N N . GLU A 1 401 ? 14.472 -2.196 -29.535 1.00 57.81 401 GLU A N 1
ATOM 3069 C CA . GLU A 1 401 ? 14.970 -3.305 -28.698 1.00 57.81 401 GLU A CA 1
ATOM 3070 C C . GLU A 1 401 ? 14.948 -3.032 -27.181 1.00 57.81 401 GLU A C 1
ATOM 3072 O O . GLU A 1 401 ? 15.672 -3.672 -26.424 1.00 57.81 401 GLU A O 1
ATOM 3077 N N . GLN A 1 402 ? 14.128 -2.114 -26.677 1.00 70.31 402 GLN A N 1
ATOM 3078 C CA . GLN A 1 402 ? 14.254 -1.699 -25.276 1.00 70.31 402 GLN A CA 1
ATOM 3079 C C . GLN A 1 402 ? 13.465 -2.610 -24.318 1.00 70.31 402 GLN A C 1
ATOM 3081 O O . GLN A 1 402 ? 12.258 -2.791 -24.487 1.00 70.31 402 GLN A O 1
ATOM 3086 N N . PHE A 1 403 ? 14.125 -3.118 -23.269 1.00 82.81 403 PHE A N 1
ATOM 3087 C CA . PHE A 1 403 ? 13.456 -3.796 -22.147 1.00 82.81 403 PHE A CA 1
ATOM 3088 C C . PHE A 1 403 ? 12.343 -2.913 -21.539 1.00 82.81 403 PHE A C 1
ATOM 3090 O O . PHE A 1 403 ? 12.319 -1.690 -21.743 1.00 82.81 403 PHE A O 1
ATOM 3097 N N . PRO A 1 404 ? 11.416 -3.473 -20.744 1.00 86.06 404 PRO A N 1
ATOM 3098 C CA . PRO A 1 404 ? 10.510 -2.642 -19.962 1.00 86.06 404 PRO A CA 1
ATOM 3099 C C . PRO A 1 404 ? 11.310 -1.749 -18.987 1.00 86.06 404 PRO A C 1
ATOM 3101 O O . PRO A 1 404 ? 12.395 -2.130 -18.556 1.00 86.06 404 PRO A O 1
ATOM 3104 N N . PRO A 1 405 ? 10.826 -0.552 -18.621 1.00 90.75 405 PRO A N 1
ATOM 3105 C CA . PRO A 1 405 ? 11.436 0.238 -17.554 1.00 90.75 405 PRO A CA 1
ATOM 3106 C C . PRO A 1 405 ? 11.411 -0.500 -16.208 1.00 90.75 405 PRO A C 1
ATOM 3108 O O . PRO A 1 405 ? 10.430 -1.194 -15.891 1.00 90.75 405 PRO A O 1
ATOM 3111 N N . ALA A 1 406 ? 12.465 -0.317 -15.411 1.00 94.81 406 ALA A N 1
ATOM 3112 C CA . ALA A 1 406 ? 12.549 -0.796 -14.034 1.00 94.81 406 ALA A CA 1
ATOM 3113 C C . ALA A 1 406 ? 11.631 0.051 -13.145 1.00 94.81 406 ALA A C 1
ATOM 3115 O O . ALA A 1 406 ? 11.943 1.199 -12.838 1.00 94.81 406 ALA A O 1
ATOM 3116 N N . VAL A 1 407 ? 10.477 -0.492 -12.762 1.00 95.75 407 VAL A N 1
ATOM 3117 C CA . VAL A 1 407 ? 9.447 0.256 -12.032 1.00 95.75 407 VAL A CA 1
ATOM 3118 C C . VAL A 1 407 ? 8.915 -0.552 -10.860 1.00 95.75 407 VAL A C 1
ATOM 3120 O O . VAL A 1 407 ? 8.676 -1.752 -10.983 1.00 95.75 407 VAL A O 1
ATOM 3123 N N . ALA A 1 408 ? 8.702 0.125 -9.737 1.00 97.12 408 ALA A N 1
ATOM 3124 C CA . ALA A 1 408 ? 7.944 -0.385 -8.607 1.00 97.12 408 ALA A CA 1
ATOM 3125 C C . ALA A 1 408 ? 6.752 0.527 -8.316 1.00 97.12 408 ALA A C 1
ATOM 3127 O O . ALA A 1 408 ? 6.864 1.754 -8.326 1.00 97.12 408 ALA A O 1
ATOM 3128 N N . PHE A 1 409 ? 5.614 -0.090 -8.019 1.00 95.81 409 PHE A N 1
ATOM 3129 C CA . PHE A 1 409 ? 4.400 0.600 -7.603 1.00 95.81 409 PHE A CA 1
ATOM 3130 C C . PHE A 1 409 ? 4.257 0.478 -6.090 1.00 95.81 409 PHE A C 1
ATOM 3132 O O . PHE A 1 409 ? 4.272 -0.623 -5.552 1.00 95.81 409 PHE A O 1
ATOM 3139 N N . VAL A 1 410 ? 4.127 1.596 -5.388 1.00 94.69 410 VAL A N 1
ATOM 3140 C CA . VAL A 1 410 ? 4.077 1.635 -3.925 1.00 94.69 410 VAL A CA 1
ATOM 3141 C C . VAL A 1 410 ? 2.720 2.162 -3.483 1.00 94.69 410 VAL A C 1
ATOM 3143 O O . VAL A 1 410 ? 2.310 3.256 -3.874 1.00 94.69 410 VAL A O 1
ATOM 3146 N N . THR A 1 411 ? 2.012 1.373 -2.679 1.00 91.00 411 THR A N 1
ATOM 3147 C CA . THR A 1 411 ? 0.697 1.717 -2.121 1.00 91.00 411 THR A CA 1
ATOM 3148 C C . THR A 1 411 ? 0.760 2.080 -0.638 1.00 91.00 411 THR A C 1
ATOM 3150 O O . THR A 1 411 ? -0.278 2.354 -0.047 1.00 91.00 411 THR A O 1
ATOM 3153 N N . SER A 1 412 ? 1.943 2.046 -0.018 1.00 88.50 412 SER A N 1
ATOM 3154 C CA . SER A 1 412 ? 2.162 2.550 1.341 1.00 88.50 412 SER A CA 1
ATOM 3155 C C . SER A 1 412 ? 2.546 4.036 1.349 1.00 88.50 412 SER A C 1
ATOM 3157 O O . SER A 1 412 ? 2.802 4.630 0.299 1.00 88.50 412 SER A O 1
ATOM 3159 N N . PHE A 1 413 ? 2.590 4.641 2.540 1.00 87.81 413 PHE A N 1
ATOM 3160 C CA . PHE A 1 413 ? 2.867 6.072 2.730 1.00 87.81 413 PHE A CA 1
ATOM 3161 C C . PHE A 1 413 ? 4.229 6.420 3.318 1.00 87.81 413 PHE A C 1
ATOM 3163 O O . PHE A 1 413 ? 4.597 7.591 3.310 1.00 87.81 413 PHE A O 1
ATOM 3170 N N . ASP A 1 414 ? 4.966 5.434 3.833 1.00 87.88 414 ASP A N 1
ATOM 3171 C CA . ASP A 1 414 ? 6.368 5.592 4.253 1.00 87.88 414 ASP A CA 1
ATOM 3172 C C . ASP A 1 414 ? 7.280 5.920 3.064 1.00 87.88 414 ASP A C 1
ATOM 3174 O O . ASP A 1 414 ? 6.803 5.964 1.944 1.00 87.88 414 ASP A O 1
ATOM 3178 N N . LEU A 1 415 ? 8.591 6.072 3.269 1.00 93.62 415 LEU A N 1
ATOM 3179 C CA . LEU A 1 415 ? 9.578 6.276 2.196 1.00 93.62 415 LEU A CA 1
ATOM 3180 C C . LEU A 1 415 ? 10.623 5.149 2.102 1.00 93.62 415 LEU A C 1
ATOM 3182 O O . LEU A 1 415 ? 11.761 5.401 1.721 1.00 93.62 415 LEU A O 1
ATOM 3186 N N . GLU A 1 416 ? 10.290 3.914 2.488 1.00 93.81 416 GLU A N 1
ATOM 3187 C CA . GLU A 1 416 ? 11.292 2.851 2.674 1.00 93.81 416 GLU A CA 1
ATOM 3188 C C . GLU A 1 416 ? 12.031 2.459 1.390 1.00 93.81 416 GLU A C 1
ATOM 3190 O O . GLU A 1 416 ? 13.250 2.280 1.416 1.00 93.81 416 GLU A O 1
ATOM 3195 N N . LEU A 1 417 ? 11.333 2.363 0.252 1.00 96.81 417 LEU A N 1
ATOM 3196 C CA . LEU A 1 417 ? 11.975 2.014 -1.020 1.00 96.81 417 LEU A CA 1
ATOM 3197 C C . LEU A 1 417 ? 12.909 3.131 -1.509 1.00 96.81 417 LEU A C 1
ATOM 3199 O O . LEU A 1 417 ? 14.022 2.865 -1.958 1.00 96.81 417 LEU A O 1
ATOM 3203 N N . GLU A 1 418 ? 12.482 4.384 -1.405 1.00 97.25 418 GLU A N 1
ATOM 3204 C CA . GLU A 1 418 ? 13.265 5.560 -1.774 1.00 97.25 418 GLU A CA 1
ATOM 3205 C C . GLU A 1 418 ? 14.475 5.714 -0.857 1.00 97.25 418 GLU A C 1
ATOM 3207 O O . GLU A 1 418 ? 15.574 6.000 -1.329 1.00 97.25 418 GLU A O 1
ATOM 3212 N N . MET A 1 419 ? 14.304 5.469 0.446 1.00 96.44 419 MET A N 1
ATOM 3213 C CA . MET A 1 419 ? 15.407 5.409 1.401 1.00 96.44 419 MET A CA 1
ATOM 3214 C C . MET A 1 419 ? 16.394 4.293 1.045 1.00 96.44 419 MET A C 1
ATOM 3216 O O . MET A 1 419 ? 17.603 4.521 1.118 1.00 96.44 419 MET A O 1
ATOM 3220 N N . ALA A 1 420 ? 15.919 3.121 0.613 1.00 96.06 420 ALA A N 1
ATOM 3221 C CA . ALA A 1 420 ? 16.780 2.031 0.156 1.00 96.06 420 ALA A CA 1
ATOM 3222 C C . ALA A 1 420 ? 17.576 2.407 -1.105 1.00 96.06 420 ALA A C 1
ATOM 3224 O O . ALA A 1 420 ? 18.798 2.257 -1.124 1.00 96.06 420 ALA A O 1
ATOM 3225 N N . LEU A 1 421 ? 16.927 2.984 -2.122 1.00 97.31 421 LEU A N 1
ATOM 3226 C CA . LEU A 1 421 ? 17.586 3.462 -3.347 1.00 97.31 421 LEU A CA 1
ATOM 3227 C C . LEU A 1 421 ? 18.608 4.575 -3.060 1.00 97.31 421 LEU A C 1
ATOM 3229 O O . LEU A 1 421 ? 19.726 4.557 -3.587 1.00 97.31 421 LEU A O 1
ATOM 3233 N N . LEU A 1 422 ? 18.266 5.511 -2.170 1.00 95.50 422 LEU A N 1
ATOM 3234 C CA . LEU A 1 422 ? 19.155 6.593 -1.749 1.00 95.50 422 LEU A CA 1
ATOM 3235 C C . LEU A 1 422 ? 20.359 6.066 -0.954 1.00 95.50 422 LEU A C 1
ATOM 32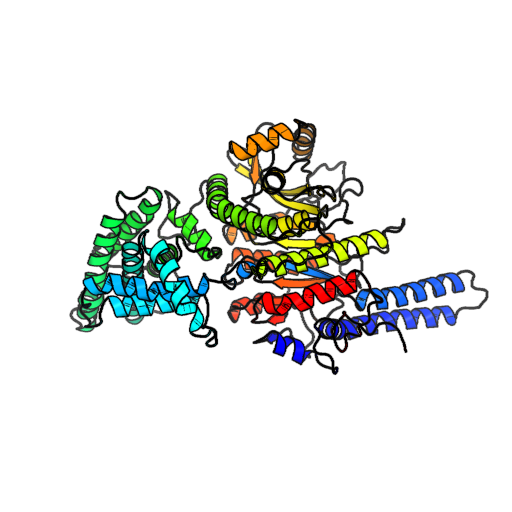37 O O . LEU A 1 422 ? 21.490 6.506 -1.174 1.00 95.50 422 LEU A O 1
ATOM 3241 N N . ALA A 1 423 ? 20.142 5.096 -0.060 1.00 93.88 423 ALA A N 1
ATOM 3242 C CA . ALA A 1 423 ? 21.204 4.419 0.682 1.00 93.88 423 ALA A CA 1
ATOM 3243 C C . ALA A 1 423 ? 22.124 3.607 -0.246 1.00 93.88 423 ALA A C 1
ATOM 3245 O O . ALA A 1 423 ? 23.343 3.619 -0.059 1.00 93.88 423 ALA A O 1
ATOM 3246 N N . ALA A 1 424 ? 21.559 2.992 -1.290 1.00 94.38 424 ALA A N 1
ATOM 3247 C CA . ALA A 1 424 ? 22.287 2.346 -2.381 1.00 94.38 424 ALA A CA 1
ATOM 3248 C C . ALA A 1 424 ? 22.976 3.346 -3.331 1.00 94.38 424 ALA A C 1
ATOM 3250 O O . ALA A 1 424 ? 23.677 2.936 -4.254 1.00 94.38 424 ALA A O 1
ATOM 3251 N N . ARG A 1 425 ? 22.813 4.659 -3.102 1.00 95.25 425 ARG A N 1
ATOM 3252 C CA . ARG A 1 425 ? 23.401 5.757 -3.889 1.00 95.25 425 ARG A CA 1
ATOM 3253 C C . ARG A 1 425 ? 23.056 5.686 -5.371 1.00 95.25 425 ARG A C 1
ATOM 3255 O O . ARG A 1 425 ? 23.876 6.020 -6.223 1.00 95.25 425 ARG A O 1
ATOM 3262 N N . THR A 1 426 ? 21.843 5.249 -5.667 1.00 95.88 426 THR A N 1
ATOM 3263 C CA . THR A 1 426 ? 21.349 5.168 -7.037 1.00 95.88 426 THR A CA 1
ATOM 3264 C C . THR A 1 426 ? 20.444 6.366 -7.304 1.00 95.88 426 THR A C 1
ATOM 3266 O O . THR A 1 426 ? 19.592 6.656 -6.465 1.00 95.88 426 THR A O 1
ATOM 3269 N N . PRO A 1 427 ? 20.612 7.084 -8.430 1.00 96.81 427 PRO A N 1
ATOM 3270 C CA . PRO A 1 427 ? 19.641 8.091 -8.824 1.00 96.81 427 PRO A CA 1
ATOM 3271 C C . PRO A 1 427 ? 18.362 7.392 -9.285 1.00 96.81 427 PRO A C 1
ATOM 3273 O O . PRO A 1 427 ? 18.421 6.371 -9.966 1.00 96.81 427 PRO A O 1
ATOM 3276 N N . PHE A 1 428 ? 17.202 7.923 -8.928 1.00 97.44 428 PHE A N 1
ATOM 3277 C CA . PHE A 1 428 ? 15.931 7.305 -9.291 1.00 97.44 428 PHE A CA 1
ATOM 3278 C C . PHE A 1 428 ? 14.876 8.357 -9.586 1.00 97.44 428 PHE A C 1
ATOM 3280 O O . PHE A 1 428 ? 14.971 9.506 -9.154 1.00 97.44 428 PHE A O 1
ATOM 3287 N N . ARG A 1 429 ? 13.849 7.952 -10.323 1.00 96.38 429 ARG A N 1
ATOM 3288 C CA . ARG A 1 429 ? 12.686 8.782 -10.594 1.00 96.38 429 ARG A CA 1
ATOM 3289 C C . ARG A 1 429 ? 11.587 8.492 -9.587 1.00 96.38 429 ARG A C 1
ATOM 3291 O O . ARG A 1 429 ? 11.250 7.337 -9.338 1.00 96.38 429 ARG A O 1
ATOM 3298 N N . LEU A 1 430 ? 10.997 9.554 -9.063 1.00 96.44 430 LEU A N 1
ATOM 3299 C CA . LEU A 1 430 ? 9.829 9.505 -8.203 1.00 96.44 430 LEU A CA 1
ATOM 3300 C C . LEU A 1 430 ? 8.626 10.054 -8.969 1.00 96.44 430 LEU A C 1
ATOM 3302 O O . LEU A 1 430 ? 8.693 11.149 -9.521 1.00 96.44 430 LEU A O 1
ATOM 3306 N N . VAL A 1 431 ? 7.536 9.291 -8.997 1.00 95.12 431 VAL A N 1
ATOM 3307 C CA . VAL A 1 431 ? 6.285 9.629 -9.682 1.00 95.12 431 VAL A CA 1
ATOM 3308 C C . VAL A 1 431 ? 5.152 9.630 -8.661 1.00 95.12 431 VAL A C 1
ATOM 3310 O O . VAL A 1 431 ? 4.912 8.618 -8.001 1.00 95.12 431 VAL A O 1
ATOM 3313 N N . VAL A 1 432 ? 4.457 10.758 -8.515 1.00 93.38 432 VAL A N 1
ATOM 3314 C CA . VAL A 1 432 ? 3.447 10.974 -7.467 1.00 93.38 432 VAL A CA 1
ATOM 3315 C C . VAL A 1 432 ? 2.183 11.604 -8.070 1.00 93.38 432 VAL A C 1
ATOM 3317 O O . VAL A 1 432 ? 2.292 12.481 -8.931 1.00 93.38 432 VAL A O 1
ATOM 3320 N N . PRO A 1 433 ? 0.982 11.177 -7.644 1.00 90.31 433 PRO A N 1
ATOM 3321 C CA . PRO A 1 433 ? -0.266 11.748 -8.116 1.00 90.31 433 PRO A CA 1
ATOM 3322 C C . PRO A 1 433 ? -0.638 13.034 -7.365 1.00 90.31 433 PRO A C 1
ATOM 3324 O O . PRO A 1 433 ? -0.518 13.118 -6.137 1.00 90.31 433 PRO A O 1
ATOM 3327 N N . PHE A 1 434 ? -1.169 14.014 -8.097 1.00 85.69 434 PHE A N 1
ATOM 3328 C CA . PHE A 1 434 ? -1.630 15.305 -7.580 1.00 85.69 434 PHE A CA 1
ATOM 3329 C C . PHE A 1 434 ? -3.016 15.670 -8.109 1.00 85.69 434 PHE A C 1
ATOM 3331 O O . PHE A 1 434 ? -3.382 15.337 -9.237 1.00 85.69 434 PHE A O 1
ATOM 3338 N N . TYR A 1 435 ? -3.763 16.415 -7.299 1.00 80.31 435 TYR A N 1
ATOM 3339 C CA . TYR A 1 435 ? -4.920 17.164 -7.759 1.00 80.31 435 TYR A CA 1
ATOM 3340 C C . TYR A 1 435 ? -4.497 18.587 -8.113 1.00 80.31 435 TYR A C 1
ATOM 3342 O O . TYR A 1 435 ? -3.778 19.250 -7.366 1.00 80.31 435 TYR A O 1
ATOM 3350 N N . VAL A 1 436 ? -4.972 19.049 -9.262 1.00 76.69 436 VAL A N 1
ATOM 3351 C CA . VAL A 1 436 ? -4.826 20.418 -9.747 1.00 76.69 436 VAL A CA 1
ATOM 3352 C C . VAL A 1 436 ? -6.205 21.055 -9.693 1.00 76.69 436 VAL A C 1
ATOM 3354 O O . VAL A 1 436 ? -7.156 20.565 -10.309 1.00 76.69 436 VAL A O 1
ATOM 3357 N N . GLY A 1 437 ? -6.332 22.142 -8.946 1.00 70.50 437 GLY A N 1
ATOM 3358 C CA . GLY A 1 437 ? -7.614 22.796 -8.702 1.00 70.50 437 GLY A CA 1
ATOM 3359 C C . GLY A 1 437 ? -7.471 24.276 -8.430 1.00 70.50 437 GLY A C 1
ATOM 3360 O O . GLY A 1 437 ? -6.372 24.803 -8.484 1.00 70.50 437 GLY A O 1
ATOM 3361 N N . THR A 1 438 ? -8.575 24.951 -8.142 1.00 63.72 438 THR A N 1
ATOM 3362 C CA . THR A 1 438 ? -8.560 26.215 -7.395 1.00 63.72 438 THR A CA 1
ATOM 3363 C C . THR A 1 438 ? -8.694 25.908 -5.905 1.00 63.72 438 THR A C 1
ATOM 3365 O O . THR A 1 438 ? -9.094 24.805 -5.538 1.00 63.72 438 THR A O 1
ATOM 3368 N N . ALA A 1 439 ? -8.434 26.888 -5.033 1.00 55.28 439 ALA A N 1
ATOM 3369 C CA . ALA A 1 439 ? -8.631 26.736 -3.584 1.00 55.28 439 ALA A CA 1
ATOM 3370 C C . ALA A 1 439 ? -10.044 26.239 -3.192 1.00 55.28 439 ALA A C 1
ATOM 3372 O O . ALA A 1 439 ? -10.220 25.686 -2.113 1.00 55.28 439 ALA A O 1
ATOM 3373 N N . SER A 1 440 ? -11.035 26.425 -4.071 1.00 48.97 440 SER A N 1
ATOM 3374 C CA . SER A 1 440 ? -12.427 26.012 -3.886 1.00 48.97 440 SER A CA 1
ATOM 3375 C C . SER A 1 440 ? -12.830 24.706 -4.594 1.00 48.97 440 SER A C 1
ATOM 3377 O O . SER A 1 440 ? -13.859 24.153 -4.233 1.00 48.97 440 SER A O 1
ATOM 3379 N N . GLU A 1 441 ? -12.085 24.215 -5.599 1.00 57.72 441 GLU A N 1
ATOM 3380 C CA . GLU A 1 441 ? -12.468 23.037 -6.408 1.00 57.72 441 GLU A CA 1
ATOM 3381 C C . GLU A 1 441 ? -11.245 22.330 -7.027 1.00 57.72 441 GLU A C 1
ATOM 3383 O O . GLU A 1 441 ? -10.536 22.910 -7.854 1.00 57.72 441 GLU A O 1
ATOM 3388 N N . ALA A 1 442 ? -11.028 21.047 -6.712 1.00 58.03 442 ALA A N 1
ATOM 3389 C CA . ALA A 1 442 ? -10.099 20.186 -7.454 1.00 58.03 442 ALA A CA 1
ATOM 3390 C C . ALA A 1 442 ? -10.697 19.825 -8.828 1.00 58.03 442 ALA A C 1
ATOM 3392 O O . ALA A 1 442 ? -11.777 19.244 -8.888 1.00 58.03 442 ALA A O 1
ATOM 3393 N N . LYS A 1 443 ? -10.017 20.168 -9.934 1.00 63.47 443 LYS A N 1
ATOM 3394 C CA . LYS A 1 443 ? -10.564 20.027 -11.303 1.00 63.47 443 LYS A CA 1
ATOM 3395 C C . LYS A 1 443 ? -9.911 18.930 -12.136 1.00 63.47 443 LYS A C 1
ATOM 3397 O O . LYS A 1 443 ? -10.554 18.409 -13.042 1.00 63.47 443 LYS A O 1
ATOM 3402 N N . ALA A 1 444 ? -8.653 18.583 -11.868 1.00 71.69 444 ALA A N 1
ATOM 3403 C CA . ALA A 1 444 ? -7.930 17.581 -12.644 1.00 71.69 444 ALA A CA 1
ATOM 3404 C C . ALA A 1 444 ? -7.004 16.726 -11.774 1.00 71.69 444 ALA A C 1
ATOM 3406 O O . ALA A 1 444 ? -6.401 17.212 -10.821 1.00 71.69 444 ALA A O 1
ATOM 3407 N N . PHE A 1 445 ? -6.873 15.452 -12.135 1.00 81.44 445 PHE A N 1
ATOM 3408 C CA . PHE A 1 445 ? -5.906 14.515 -11.569 1.00 81.44 445 PHE A CA 1
ATOM 3409 C C . PHE A 1 445 ? -4.709 14.395 -12.516 1.00 81.44 445 PHE A C 1
ATOM 3411 O O . PHE A 1 445 ? -4.893 14.132 -13.706 1.00 81.44 445 PHE A O 1
ATOM 3418 N N . VAL A 1 446 ? -3.496 14.602 -12.009 1.00 84.62 446 VAL A N 1
ATOM 3419 C CA . VAL A 1 446 ? -2.260 14.568 -12.800 1.00 84.62 446 VAL A CA 1
ATOM 3420 C C . VAL A 1 446 ? -1.189 13.731 -12.117 1.00 84.62 446 VAL A C 1
ATOM 3422 O O . VAL A 1 446 ? -1.200 13.544 -10.902 1.00 84.62 446 VAL A O 1
ATOM 3425 N N . TRP A 1 447 ? -0.223 13.275 -12.908 1.00 89.56 447 TRP A N 1
ATOM 3426 C CA . TRP A 1 447 ? 0.993 12.648 -12.412 1.00 89.56 447 TRP A CA 1
ATOM 3427 C C . TRP A 1 447 ? 2.142 13.627 -12.543 1.00 89.56 447 TRP A C 1
ATOM 3429 O O . TRP A 1 447 ? 2.389 14.146 -13.629 1.00 89.56 447 TRP A O 1
ATOM 3439 N N . LEU A 1 448 ? 2.839 13.876 -11.443 1.00 90.94 448 LEU A N 1
ATOM 3440 C CA . LEU A 1 448 ? 4.081 14.631 -11.465 1.00 90.94 448 LEU A CA 1
ATOM 3441 C C . LEU A 1 448 ? 5.248 13.673 -11.273 1.00 90.94 448 LEU A C 1
ATOM 3443 O O . LEU A 1 448 ? 5.132 12.660 -10.579 1.00 90.94 448 LEU A O 1
ATOM 3447 N N . GLN A 1 449 ? 6.378 14.009 -11.879 1.00 93.12 449 GLN A N 1
ATOM 3448 C CA . GLN A 1 449 ? 7.621 13.269 -11.723 1.00 93.12 449 GLN A CA 1
ATOM 3449 C C . GLN A 1 449 ? 8.786 14.191 -11.377 1.00 93.12 449 GLN A C 1
ATOM 3451 O O . GLN A 1 449 ? 8.828 15.346 -11.801 1.00 93.12 449 GLN A O 1
ATOM 3456 N N . THR A 1 450 ? 9.755 13.652 -10.647 1.00 93.50 450 THR A N 1
ATOM 3457 C CA . THR A 1 450 ? 11.036 14.295 -10.347 1.00 93.50 450 THR A CA 1
ATOM 3458 C C . THR A 1 450 ? 12.154 13.253 -10.319 1.00 93.50 450 THR A C 1
ATOM 3460 O O . THR A 1 450 ? 11.906 12.062 -10.114 1.00 93.50 450 THR A O 1
ATOM 3463 N N . THR A 1 451 ? 13.394 13.692 -10.534 1.00 94.44 451 THR A N 1
ATOM 3464 C CA . THR A 1 451 ? 14.582 12.844 -10.405 1.00 94.44 451 THR A CA 1
ATOM 3465 C C . THR A 1 451 ? 15.282 13.137 -9.085 1.00 94.44 451 THR A C 1
ATOM 3467 O O . THR A 1 451 ? 15.738 14.253 -8.839 1.00 94.44 451 THR A O 1
ATOM 3470 N N . ILE A 1 452 ? 15.417 12.110 -8.252 1.00 94.44 452 ILE A N 1
ATOM 3471 C CA . ILE A 1 452 ? 16.198 12.158 -7.023 1.00 94.44 452 ILE A CA 1
ATOM 3472 C C . ILE A 1 452 ? 17.645 11.812 -7.364 1.00 94.44 452 ILE A C 1
ATOM 3474 O O . ILE A 1 452 ? 17.951 10.715 -7.836 1.00 94.44 452 ILE A O 1
ATOM 3478 N N . ALA A 1 453 ? 18.543 12.768 -7.138 1.00 93.38 453 ALA A N 1
ATOM 3479 C CA . ALA A 1 453 ? 19.959 12.605 -7.437 1.00 93.38 453 ALA A CA 1
ATOM 3480 C C . ALA A 1 453 ? 20.633 11.602 -6.486 1.00 93.38 453 ALA A C 1
ATOM 3482 O O . ALA A 1 453 ? 20.327 11.526 -5.294 1.00 93.38 453 ALA A O 1
ATOM 3483 N N . ALA A 1 454 ? 21.617 10.873 -7.011 1.00 93.00 454 ALA A N 1
ATOM 3484 C CA . ALA A 1 454 ? 22.459 10.000 -6.210 1.00 93.00 454 ALA A CA 1
ATOM 3485 C C . ALA A 1 454 ? 23.320 10.791 -5.218 1.00 93.00 454 ALA A C 1
ATOM 3487 O O . ALA A 1 454 ? 23.861 11.854 -5.534 1.00 93.00 454 ALA A O 1
ATOM 3488 N N . LEU A 1 455 ? 23.541 10.214 -4.037 1.00 92.44 455 LEU A N 1
ATOM 3489 C CA . LEU A 1 455 ? 24.538 10.732 -3.106 1.00 92.44 455 LEU A CA 1
ATOM 3490 C C . LEU A 1 455 ? 25.958 10.422 -3.614 1.00 92.44 455 LEU A C 1
ATOM 3492 O O . LEU A 1 455 ? 26.207 9.307 -4.083 1.00 92.44 455 LEU A O 1
ATOM 3496 N N . PRO A 1 456 ? 26.933 11.337 -3.450 1.00 92.00 456 PRO A N 1
ATOM 3497 C CA . PRO A 1 456 ? 28.310 11.065 -3.844 1.00 92.00 456 PRO A CA 1
ATOM 3498 C C . PRO A 1 456 ? 28.890 9.811 -3.148 1.00 92.00 456 PRO A C 1
ATOM 3500 O O . PRO A 1 456 ? 28.617 9.584 -1.963 1.00 92.00 456 PRO A O 1
ATOM 3503 N N . PRO A 1 457 ? 29.773 9.025 -3.803 1.00 86.62 457 PRO A N 1
ATOM 3504 C CA . PRO A 1 457 ? 30.271 7.737 -3.289 1.00 86.62 457 PRO A CA 1
ATOM 3505 C C . PRO A 1 457 ? 31.025 7.766 -1.948 1.00 86.62 457 PRO A C 1
ATOM 3507 O O . PRO A 1 457 ? 31.364 6.719 -1.397 1.00 86.62 457 PRO A O 1
ATOM 3510 N N . ARG A 1 458 ? 31.352 8.939 -1.409 1.00 86.69 458 ARG A N 1
ATOM 3511 C CA . ARG A 1 458 ? 32.045 9.082 -0.116 1.00 86.69 458 ARG A CA 1
ATOM 3512 C C . ARG A 1 458 ? 31.215 9.819 0.930 1.00 86.69 458 ARG A C 1
ATOM 3514 O O . ARG A 1 458 ? 31.666 9.982 2.060 1.00 86.69 458 ARG A O 1
ATOM 3521 N N . THR A 1 459 ? 30.001 10.225 0.579 1.00 89.88 459 THR A N 1
ATOM 3522 C CA . THR A 1 459 ? 29.106 10.922 1.493 1.00 89.88 459 THR A CA 1
ATOM 3523 C C . THR A 1 459 ? 28.560 9.934 2.524 1.00 89.88 459 THR A C 1
ATOM 3525 O O . THR A 1 459 ? 28.031 8.874 2.172 1.00 89.88 459 THR A O 1
ATOM 3528 N N . LYS A 1 460 ? 28.724 10.264 3.811 1.00 91.12 460 LYS A N 1
ATOM 3529 C CA . LYS A 1 460 ? 28.108 9.522 4.921 1.00 91.12 460 LYS A CA 1
ATOM 3530 C C . LYS A 1 460 ? 26.614 9.809 4.939 1.00 91.12 460 LYS A C 1
ATOM 3532 O O . LYS A 1 460 ? 26.240 10.969 4.816 1.00 91.12 460 LYS A O 1
ATOM 3537 N N . LEU A 1 461 ? 25.774 8.792 5.117 1.00 91.19 461 LEU A N 1
ATOM 3538 C CA . LEU A 1 461 ? 24.335 9.005 5.268 1.00 91.19 461 LEU A CA 1
ATOM 3539 C C . LEU A 1 461 ? 24.062 9.829 6.537 1.00 91.19 461 LEU A C 1
ATOM 3541 O O . LEU A 1 461 ? 24.691 9.618 7.570 1.00 91.19 461 LEU A O 1
ATOM 3545 N N . THR A 1 462 ? 23.153 10.797 6.444 1.00 92.31 462 THR A N 1
ATOM 3546 C CA . THR A 1 462 ? 22.749 11.671 7.552 1.00 92.31 462 THR A CA 1
ATOM 3547 C C . THR A 1 462 ? 21.247 11.909 7.467 1.00 92.31 462 THR A C 1
ATOM 3549 O O . THR A 1 462 ? 20.652 11.689 6.410 1.00 92.31 462 THR A O 1
ATOM 3552 N N . LEU A 1 463 ? 20.628 12.394 8.546 1.00 89.38 463 LEU A N 1
ATOM 3553 C CA . LEU A 1 463 ? 19.216 12.798 8.536 1.00 89.38 463 LEU A CA 1
ATOM 3554 C C . LEU A 1 463 ? 18.912 13.863 7.474 1.00 89.38 463 LEU A C 1
ATOM 3556 O O . LEU A 1 463 ? 17.836 13.848 6.890 1.00 89.38 463 LEU A O 1
ATOM 3560 N N . ASN A 1 464 ? 19.885 14.715 7.137 1.00 89.00 464 ASN A N 1
ATOM 3561 C CA . ASN A 1 464 ? 19.726 15.735 6.099 1.00 89.00 464 ASN A CA 1
ATOM 3562 C C . ASN A 1 464 ? 19.333 15.135 4.741 1.00 89.00 464 ASN A C 1
ATOM 3564 O O . ASN A 1 464 ? 18.600 15.765 3.990 1.00 89.00 464 ASN A O 1
ATOM 3568 N N . HIS A 1 465 ? 19.802 13.924 4.424 1.00 91.56 465 HIS A N 1
ATOM 3569 C CA . HIS A 1 465 ? 19.450 13.268 3.164 1.00 91.56 465 HIS A CA 1
ATOM 3570 C C . HIS A 1 465 ? 17.997 12.788 3.142 1.00 91.56 465 HIS A C 1
ATOM 3572 O O . HIS A 1 465 ? 17.377 12.839 2.088 1.00 91.56 465 HIS A O 1
ATOM 3578 N N . LEU A 1 466 ? 17.434 12.388 4.289 1.00 92.12 466 LEU A N 1
ATOM 3579 C CA . LEU A 1 466 ? 16.009 12.071 4.390 1.00 92.12 466 LEU A CA 1
ATOM 3580 C C . LEU A 1 466 ? 15.154 13.325 4.178 1.00 92.12 466 LEU A C 1
ATOM 3582 O O . LEU A 1 466 ? 14.184 13.290 3.430 1.00 92.12 466 LEU A O 1
ATOM 3586 N N . PHE A 1 467 ? 15.512 14.449 4.802 1.00 88.69 467 PHE A N 1
ATOM 3587 C CA . PHE A 1 467 ? 14.774 15.697 4.591 1.00 88.69 467 PHE A CA 1
ATOM 3588 C C . PHE A 1 467 ? 14.893 16.205 3.149 1.00 88.69 467 PHE A C 1
ATOM 3590 O O . PHE A 1 467 ? 13.898 16.648 2.584 1.00 88.69 467 PHE A O 1
ATOM 3597 N N . ALA A 1 468 ? 16.066 16.068 2.523 1.00 86.62 468 ALA A N 1
ATOM 3598 C CA . ALA A 1 468 ? 16.248 16.384 1.105 1.00 86.62 468 ALA A CA 1
ATOM 3599 C C . ALA A 1 468 ? 15.435 15.459 0.181 1.00 86.62 468 ALA A C 1
ATOM 3601 O O . ALA A 1 468 ? 14.944 15.903 -0.849 1.00 86.62 468 ALA A O 1
ATOM 3602 N N . LEU A 1 469 ? 15.259 14.188 0.552 1.00 91.38 469 LEU A N 1
ATOM 3603 C CA . LEU A 1 469 ? 14.366 13.270 -0.157 1.00 91.38 469 LEU A CA 1
ATOM 3604 C C . LEU A 1 469 ? 12.892 13.684 -0.030 1.00 91.38 469 LEU A C 1
ATOM 3606 O O . LEU A 1 469 ? 12.109 13.424 -0.935 1.00 91.38 469 LEU A O 1
ATOM 3610 N N . ARG A 1 470 ? 12.504 14.308 1.086 1.00 91.62 470 ARG A N 1
ATOM 3611 C CA . ARG A 1 470 ? 11.128 14.759 1.328 1.00 91.62 470 ARG A CA 1
ATOM 3612 C C . ARG A 1 470 ? 10.803 16.059 0.609 1.00 91.62 470 ARG A C 1
ATOM 3614 O O . ARG A 1 470 ? 9.730 16.165 0.028 1.00 91.62 470 ARG A O 1
ATOM 3621 N N . VAL A 1 471 ? 11.715 17.028 0.632 1.00 88.00 471 VAL A N 1
ATOM 3622 C CA . VAL A 1 471 ? 11.548 18.324 -0.038 1.00 88.00 471 VAL A CA 1
ATOM 3623 C C . VAL A 1 471 ? 12.151 18.239 -1.435 1.00 88.00 471 VAL A C 1
ATOM 3625 O O . VAL A 1 471 ? 13.344 18.459 -1.639 1.00 88.00 471 VAL A O 1
ATOM 3628 N N . THR A 1 472 ? 11.314 17.874 -2.400 1.00 84.25 472 THR A N 1
ATOM 3629 C CA . THR A 1 472 ? 11.746 17.544 -3.766 1.00 84.25 472 THR A CA 1
ATOM 3630 C C . THR A 1 472 ? 11.468 18.683 -4.742 1.00 84.25 472 THR A C 1
ATOM 3632 O O . THR A 1 472 ? 10.565 19.499 -4.541 1.00 84.25 472 THR A O 1
ATOM 3635 N N . ARG A 1 473 ? 12.261 18.735 -5.815 1.00 85.12 473 ARG A N 1
ATOM 3636 C CA . ARG A 1 473 ? 12.334 19.857 -6.765 1.00 85.12 473 ARG A CA 1
ATOM 3637 C C . ARG A 1 473 ? 12.316 19.382 -8.203 1.00 85.12 473 ARG A C 1
ATOM 3639 O O . ARG A 1 473 ? 12.423 18.186 -8.446 1.00 85.12 473 ARG A O 1
ATOM 3646 N N . GLY A 1 474 ? 12.255 20.319 -9.150 1.00 85.94 474 GLY A N 1
ATOM 3647 C CA . GLY A 1 474 ? 12.355 19.991 -10.573 1.00 85.94 474 GLY A CA 1
ATOM 3648 C C . GLY A 1 474 ? 11.215 19.082 -11.018 1.00 85.94 474 GLY A C 1
ATOM 3649 O O . GLY A 1 474 ? 11.426 18.146 -11.789 1.00 85.94 474 GLY A O 1
ATOM 3650 N N . TRP A 1 475 ? 10.024 19.309 -10.462 1.00 89.50 475 TRP A N 1
ATOM 3651 C CA . TRP A 1 475 ? 8.851 18.543 -10.835 1.00 89.50 475 TRP A CA 1
ATOM 3652 C C . TRP A 1 475 ? 8.428 18.897 -12.253 1.00 89.50 475 TRP A C 1
ATOM 3654 O O . TRP A 1 475 ? 8.400 20.063 -12.642 1.00 89.50 475 TRP A O 1
ATOM 3664 N N . SER A 1 476 ? 8.055 17.875 -13.008 1.00 88.00 476 SER A N 1
ATOM 3665 C CA . SER A 1 476 ? 7.482 18.015 -14.339 1.00 88.00 476 SER A CA 1
ATOM 3666 C C . SER A 1 476 ? 6.209 17.191 -14.450 1.00 88.00 476 SER A C 1
ATOM 3668 O O . SER A 1 476 ? 6.004 16.222 -13.712 1.00 88.00 476 SER A O 1
ATOM 3670 N N . LEU A 1 477 ? 5.332 17.603 -15.361 1.00 86.25 477 LEU A N 1
ATOM 3671 C CA . LEU A 1 477 ? 4.129 16.856 -15.689 1.00 86.25 477 LEU A CA 1
ATOM 3672 C C . LEU A 1 477 ? 4.520 15.572 -16.427 1.00 86.25 477 LEU A C 1
ATOM 3674 O O . LEU A 1 477 ? 5.219 15.632 -17.436 1.00 86.25 477 LEU A O 1
ATOM 3678 N N . LEU A 1 478 ? 4.055 14.429 -15.932 1.00 86.06 478 LEU A N 1
ATOM 3679 C CA . LEU A 1 478 ? 4.180 13.150 -16.616 1.00 86.06 478 LEU A CA 1
ATOM 3680 C C . LEU A 1 478 ? 2.923 12.913 -17.458 1.00 86.06 478 LEU A C 1
ATOM 3682 O O . LEU A 1 478 ? 1.806 12.849 -16.933 1.00 86.06 478 LEU A O 1
ATOM 3686 N N . THR A 1 479 ? 3.113 12.783 -18.766 1.00 81.44 479 THR A N 1
ATOM 3687 C CA . THR A 1 479 ? 2.040 12.523 -19.729 1.00 81.44 479 THR A CA 1
ATOM 3688 C C . THR A 1 479 ? 2.076 11.066 -20.185 1.00 81.44 479 THR A C 1
ATOM 3690 O O . THR A 1 479 ? 3.039 10.331 -19.964 1.00 81.44 479 THR A O 1
ATOM 3693 N N . SER A 1 480 ? 1.016 10.623 -20.859 1.00 74.25 480 SER A N 1
ATOM 3694 C CA . SER A 1 480 ? 0.967 9.277 -21.437 1.00 74.25 480 SER A CA 1
ATOM 3695 C C . SER A 1 480 ? 1.924 9.084 -22.623 1.00 74.25 480 SER A C 1
ATOM 3697 O O . SER A 1 480 ? 2.130 7.946 -23.055 1.00 74.25 480 SER A O 1
ATOM 3699 N N . HIS A 1 481 ? 2.476 10.172 -23.169 1.00 74.25 481 HIS A N 1
ATOM 3700 C CA . HIS A 1 481 ? 3.382 10.197 -24.315 1.00 74.25 481 HIS A CA 1
ATOM 3701 C C . HIS A 1 481 ? 4.717 10.766 -23.857 1.00 74.25 481 HIS A C 1
ATOM 3703 O O . HIS A 1 481 ? 4.871 11.984 -23.815 1.00 74.25 481 HIS A O 1
ATOM 3709 N N . PRO A 1 482 ? 5.655 9.897 -23.459 1.00 69.94 482 PRO A N 1
ATOM 3710 C CA . PRO A 1 482 ? 6.840 10.378 -22.798 1.00 69.94 482 PRO A CA 1
ATOM 3711 C C . PRO A 1 482 ? 7.699 11.250 -23.713 1.00 69.94 482 PRO A C 1
ATOM 3713 O O . PRO A 1 482 ? 7.955 10.903 -24.867 1.00 69.94 482 PRO A O 1
ATOM 3716 N N . ASP A 1 483 ? 8.174 12.363 -23.170 1.00 74.38 483 ASP A N 1
ATOM 3717 C CA . ASP A 1 483 ? 9.111 13.265 -23.821 1.00 74.38 483 ASP A CA 1
ATOM 3718 C C . ASP A 1 483 ? 10.509 12.653 -23.716 1.00 74.38 483 ASP A C 1
ATOM 3720 O O . ASP A 1 483 ? 11.093 12.610 -22.638 1.00 74.38 483 ASP A O 1
ATOM 3724 N N . ALA A 1 484 ? 11.079 12.194 -24.832 1.00 71.38 484 ALA A N 1
ATOM 3725 C CA . ALA A 1 484 ? 12.397 11.554 -24.852 1.00 71.38 484 ALA A CA 1
ATOM 3726 C C . ALA A 1 484 ? 13.526 12.427 -24.265 1.00 71.38 484 ALA A C 1
ATOM 3728 O O . ALA A 1 484 ? 14.575 11.899 -23.899 1.00 71.38 484 ALA A O 1
ATOM 3729 N N . THR A 1 485 ? 13.333 13.748 -24.175 1.00 70.62 485 THR A N 1
ATOM 3730 C CA . THR A 1 485 ? 14.307 14.670 -23.574 1.00 70.62 485 THR A CA 1
ATOM 3731 C C . THR A 1 485 ? 14.151 14.819 -22.060 1.00 70.62 485 THR A C 1
ATOM 3733 O O . THR A 1 485 ? 15.110 15.206 -21.392 1.00 70.62 485 THR A O 1
ATOM 3736 N N . LYS A 1 486 ? 12.976 14.497 -21.505 1.00 70.81 486 LYS A N 1
ATOM 3737 C CA . LYS A 1 486 ? 12.653 14.644 -20.072 1.00 70.81 486 LYS A CA 1
ATOM 3738 C C . LYS A 1 486 ? 12.483 13.303 -19.358 1.00 70.81 486 LYS A C 1
ATOM 3740 O O . LYS A 1 486 ? 12.799 13.184 -18.174 1.00 70.81 486 LYS A O 1
ATOM 3745 N N . ASP A 1 487 ? 12.055 12.281 -20.088 1.00 79.38 487 ASP A N 1
ATOM 3746 C CA . ASP A 1 487 ? 11.649 10.981 -19.572 1.00 79.38 487 ASP A CA 1
ATOM 3747 C C . ASP A 1 487 ? 12.742 9.939 -19.785 1.00 79.38 487 ASP A C 1
ATOM 3749 O O . ASP A 1 487 ? 12.679 9.065 -20.647 1.00 79.38 487 ASP A O 1
ATOM 3753 N N . ASP A 1 488 ? 13.765 10.009 -18.939 1.00 84.94 488 ASP A N 1
ATOM 3754 C CA . ASP A 1 488 ? 14.821 9.000 -18.884 1.00 84.94 488 ASP A CA 1
ATOM 3755 C C . ASP A 1 488 ? 14.331 7.708 -18.197 1.00 84.94 488 ASP A C 1
ATOM 3757 O O . ASP A 1 488 ? 14.268 7.636 -16.970 1.00 84.94 488 ASP A O 1
ATOM 3761 N N . PHE A 1 489 ? 13.942 6.695 -18.973 1.00 87.88 489 PHE A N 1
ATOM 3762 C CA . PHE A 1 489 ? 13.521 5.380 -18.460 1.00 87.88 489 PHE A CA 1
ATOM 3763 C C . PHE A 1 489 ? 14.687 4.451 -18.084 1.00 87.88 489 PHE A C 1
ATOM 3765 O O . PHE A 1 489 ? 14.449 3.302 -17.708 1.00 87.88 489 PHE A O 1
ATOM 3772 N N . THR A 1 490 ? 15.934 4.925 -18.172 1.00 90.88 490 THR A N 1
ATOM 3773 C CA . THR A 1 490 ? 17.119 4.149 -17.780 1.00 90.88 490 THR A CA 1
ATOM 3774 C C . THR A 1 490 ? 17.349 4.129 -16.270 1.00 90.88 490 THR A C 1
ATOM 3776 O O . THR A 1 490 ? 18.154 3.336 -15.789 1.00 90.88 490 THR A O 1
ATOM 3779 N N . LEU A 1 491 ? 16.628 4.962 -15.513 1.00 95.12 491 LEU A N 1
ATOM 3780 C CA . LEU A 1 491 ? 16.664 4.999 -14.053 1.00 95.12 491 LEU A CA 1
ATOM 3781 C C . LEU A 1 491 ? 15.597 4.081 -13.435 1.00 95.12 491 LEU A C 1
ATOM 3783 O O . LEU A 1 491 ? 14.531 3.900 -14.028 1.00 95.12 491 LEU A O 1
ATOM 3787 N N . PRO A 1 492 ? 15.812 3.565 -12.209 1.00 97.75 492 PRO A N 1
ATOM 3788 C CA . PRO A 1 492 ? 14.732 3.011 -11.399 1.00 97.75 492 PRO A CA 1
ATOM 3789 C C . PRO A 1 492 ? 13.597 4.022 -11.219 1.00 97.75 492 PRO A C 1
ATOM 3791 O O . PRO A 1 492 ? 13.849 5.202 -10.967 1.00 97.75 492 PRO A O 1
ATOM 3794 N N . ILE A 1 493 ? 12.351 3.559 -11.301 1.00 97.69 493 ILE A N 1
ATOM 3795 C CA . ILE A 1 493 ? 11.154 4.395 -11.176 1.00 97.69 493 ILE A CA 1
ATOM 3796 C C . ILE A 1 493 ? 10.312 3.912 -9.996 1.00 97.69 493 ILE A C 1
ATOM 3798 O O . ILE A 1 493 ? 9.921 2.747 -9.932 1.00 97.69 493 ILE A O 1
ATOM 3802 N N . VAL A 1 494 ? 9.984 4.819 -9.081 1.00 97.81 494 VAL A N 1
ATOM 3803 C CA . VAL A 1 494 ? 9.066 4.572 -7.966 1.00 97.81 494 VAL A CA 1
ATOM 3804 C C . VAL A 1 494 ? 7.769 5.332 -8.213 1.00 97.81 494 VAL A C 1
ATOM 3806 O O . VAL A 1 494 ? 7.768 6.560 -8.279 1.00 97.81 494 VAL A O 1
ATOM 3809 N N . VAL A 1 495 ? 6.659 4.606 -8.348 1.00 96.25 495 VAL A N 1
ATOM 3810 C CA . VAL A 1 495 ? 5.324 5.175 -8.574 1.00 96.25 495 VAL A CA 1
ATOM 3811 C C . VAL A 1 495 ? 4.498 5.070 -7.297 1.00 96.25 495 VAL A C 1
ATOM 3813 O O . VAL A 1 495 ? 4.134 3.976 -6.869 1.00 96.25 495 VAL A O 1
ATOM 3816 N N . ARG A 1 496 ? 4.160 6.210 -6.693 1.00 94.75 496 ARG A N 1
ATOM 3817 C CA . ARG A 1 496 ? 3.384 6.311 -5.449 1.00 94.75 496 ARG A CA 1
ATOM 3818 C C . ARG A 1 496 ? 1.889 6.258 -5.710 1.00 94.75 496 ARG A C 1
ATOM 3820 O O . ARG A 1 496 ? 1.199 7.268 -5.729 1.00 94.75 496 ARG A O 1
ATOM 3827 N N . VAL A 1 497 ? 1.380 5.054 -5.910 1.00 90.50 497 VAL A N 1
ATOM 3828 C CA . VAL A 1 497 ? 0.004 4.795 -6.344 1.00 90.50 497 VAL A CA 1
ATOM 3829 C C . VAL A 1 497 ? -1.049 5.301 -5.359 1.00 90.50 497 VAL A C 1
ATOM 3831 O O . VAL A 1 497 ? -2.095 5.777 -5.794 1.00 90.50 497 VAL A O 1
ATOM 3834 N N . ALA A 1 498 ? -0.777 5.208 -4.056 1.00 86.94 498 ALA A N 1
ATOM 3835 C CA . ALA A 1 498 ? -1.682 5.695 -3.016 1.00 86.94 498 ALA A CA 1
ATOM 3836 C C . ALA A 1 498 ? -1.512 7.197 -2.717 1.00 86.94 498 ALA A C 1
ATOM 3838 O O . ALA A 1 498 ? -2.242 7.737 -1.891 1.00 86.94 498 ALA A O 1
ATOM 3839 N N . GLY A 1 499 ? -0.554 7.872 -3.357 1.00 87.94 499 GLY A N 1
ATOM 3840 C CA . GLY A 1 499 ? -0.075 9.181 -2.926 1.00 87.94 499 GLY A CA 1
ATOM 3841 C C . GLY A 1 499 ? 1.143 9.090 -2.008 1.00 87.94 499 GLY A C 1
ATOM 3842 O O . GLY A 1 499 ? 1.653 8.005 -1.720 1.00 87.94 499 GLY A O 1
ATOM 3843 N N . SER A 1 500 ? 1.645 10.245 -1.572 1.00 88.69 500 SER A N 1
ATOM 3844 C CA . SER A 1 500 ? 2.805 10.315 -0.679 1.00 88.69 500 SER A CA 1
ATOM 3845 C C . SER A 1 500 ? 2.701 11.515 0.266 1.00 88.69 500 SER A C 1
ATOM 3847 O O . SER A 1 500 ? 3.125 12.616 -0.090 1.00 88.69 500 SER A O 1
ATOM 3849 N N . PRO A 1 501 ? 2.128 11.345 1.475 1.00 87.56 501 PRO A N 1
ATOM 3850 C CA . PRO A 1 501 ? 1.953 12.454 2.412 1.00 87.56 501 PRO A CA 1
ATOM 3851 C C . PRO A 1 501 ? 3.286 13.001 2.944 1.00 87.56 501 PRO A C 1
ATOM 3853 O O . PRO A 1 501 ? 3.335 14.142 3.396 1.00 87.56 501 PRO A O 1
ATOM 3856 N N . LEU A 1 502 ? 4.367 12.215 2.871 1.00 89.62 502 LEU A N 1
ATOM 3857 C CA . LEU A 1 502 ? 5.699 12.592 3.352 1.00 89.62 502 LEU A CA 1
ATOM 3858 C C . LEU A 1 502 ? 6.538 13.379 2.339 1.00 89.62 502 LEU A C 1
ATOM 3860 O O . LEU A 1 502 ? 7.529 13.993 2.738 1.00 89.62 502 LEU A O 1
ATOM 3864 N N . ILE A 1 503 ? 6.163 13.356 1.058 1.00 90.25 503 ILE A N 1
ATOM 3865 C CA . ILE A 1 503 ? 6.826 14.131 0.007 1.00 90.25 503 ILE A CA 1
ATOM 3866 C C . ILE A 1 503 ? 6.155 15.494 -0.082 1.00 90.25 503 ILE A C 1
ATOM 3868 O O . ILE A 1 503 ? 4.929 15.585 -0.148 1.00 90.25 503 ILE A O 1
ATOM 3872 N N . LYS A 1 504 ? 6.972 16.543 -0.103 1.00 86.50 504 LYS A N 1
ATOM 3873 C CA . LYS A 1 504 ? 6.565 17.931 -0.284 1.00 86.50 504 LYS A CA 1
ATOM 3874 C C . LYS A 1 504 ? 7.146 18.489 -1.578 1.00 86.50 504 LYS A C 1
ATOM 3876 O O . LYS A 1 504 ? 8.295 18.212 -1.939 1.00 86.50 504 LYS A O 1
ATOM 3881 N N . VAL A 1 505 ? 6.326 19.270 -2.266 1.00 84.25 505 VAL A N 1
ATOM 3882 C CA . VAL A 1 505 ? 6.665 20.002 -3.480 1.00 84.25 505 VAL A CA 1
ATOM 3883 C C . VAL A 1 505 ? 7.077 21.408 -3.067 1.00 84.25 505 VAL A C 1
ATOM 3885 O O . VAL A 1 505 ? 6.255 22.201 -2.603 1.00 84.25 505 VAL A O 1
ATOM 3888 N N . GLU A 1 506 ? 8.363 21.719 -3.215 1.00 79.06 506 GLU A N 1
ATOM 3889 C CA . GLU A 1 506 ? 8.864 23.048 -2.868 1.00 79.06 506 GLU A CA 1
ATOM 3890 C C . GLU A 1 506 ? 8.137 24.143 -3.667 1.00 79.06 506 GLU A C 1
ATOM 3892 O O . GLU A 1 506 ? 7.922 24.012 -4.869 1.00 79.06 506 GLU A O 1
ATOM 3897 N N . GLY A 1 507 ? 7.753 25.228 -2.992 1.00 74.44 507 GLY A N 1
ATOM 3898 C CA . GLY A 1 507 ? 7.025 26.343 -3.603 1.00 74.44 507 GLY A CA 1
ATOM 3899 C C . GLY A 1 507 ? 5.507 26.149 -3.685 1.00 74.44 507 GLY A C 1
ATOM 3900 O O . GLY A 1 507 ? 4.815 27.090 -4.061 1.00 74.44 507 GLY A O 1
ATOM 3901 N N . PHE A 1 508 ? 4.988 24.976 -3.305 1.00 74.88 508 PHE A N 1
ATOM 3902 C CA . PHE A 1 508 ? 3.547 24.699 -3.255 1.00 74.88 508 PHE A CA 1
ATOM 3903 C C . PHE A 1 508 ? 3.070 24.209 -1.887 1.00 74.88 508 PHE A C 1
ATOM 3905 O O . PHE A 1 508 ? 1.956 24.539 -1.491 1.00 74.88 508 PHE A O 1
ATOM 3912 N N . ASP A 1 509 ? 3.889 23.430 -1.180 1.00 78.81 509 ASP A N 1
ATOM 3913 C CA . ASP A 1 509 ? 3.561 22.919 0.151 1.00 78.81 509 ASP A CA 1
ATOM 3914 C C . ASP A 1 509 ? 4.190 23.767 1.264 1.00 78.81 509 ASP A C 1
ATOM 3916 O O . ASP A 1 509 ? 5.332 24.219 1.141 1.00 78.81 509 ASP A O 1
ATOM 3920 N N . ASP A 1 510 ? 3.477 23.891 2.386 1.00 78.19 510 ASP A N 1
ATOM 3921 C CA . ASP A 1 510 ? 4.016 24.480 3.613 1.00 78.19 510 ASP A CA 1
ATOM 3922 C C . ASP A 1 510 ? 5.134 23.593 4.175 1.00 78.19 510 ASP A C 1
ATOM 3924 O O . ASP A 1 510 ? 4.957 22.384 4.386 1.00 78.19 510 ASP A O 1
ATOM 3928 N N . LEU A 1 511 ? 6.295 24.194 4.428 1.00 80.25 511 LEU A N 1
ATOM 3929 C CA . LEU A 1 511 ? 7.465 23.525 4.990 1.00 80.25 511 LEU A CA 1
ATOM 3930 C C . LEU A 1 511 ? 7.556 23.804 6.494 1.00 80.25 511 LEU A C 1
ATOM 3932 O O . LEU A 1 511 ? 7.272 24.908 6.946 1.00 80.25 511 LEU A O 1
ATOM 3936 N N . ASP A 1 512 ? 7.944 22.802 7.280 1.00 80.88 512 ASP A N 1
ATOM 3937 C CA . ASP A 1 512 ? 8.268 23.003 8.695 1.00 80.88 512 ASP A CA 1
ATOM 3938 C C . ASP A 1 512 ? 9.668 23.631 8.872 1.00 80.88 512 ASP A C 1
ATOM 3940 O O . ASP A 1 512 ? 10.482 23.641 7.948 1.00 80.88 512 ASP A O 1
ATOM 3944 N N . GLU A 1 513 ? 9.996 24.134 10.071 1.00 81.06 513 GLU A N 1
ATOM 3945 C CA . GLU A 1 513 ? 11.292 24.791 10.329 1.00 81.06 513 GLU A CA 1
ATOM 3946 C C . GLU A 1 513 ? 12.515 23.915 10.000 1.00 81.06 513 GLU A C 1
ATOM 3948 O O . GLU A 1 513 ? 13.615 24.429 9.765 1.00 81.06 513 GLU A O 1
ATOM 3953 N N . GLN A 1 514 ? 12.384 22.586 10.076 1.00 76.06 514 GLN A N 1
ATOM 3954 C CA . GLN A 1 514 ? 13.477 21.680 9.739 1.00 76.06 514 GLN A CA 1
ATOM 3955 C C . GLN A 1 514 ? 13.601 21.584 8.221 1.00 76.06 514 GLN A C 1
ATOM 3957 O O . GLN A 1 514 ? 14.695 21.769 7.696 1.00 76.06 514 GLN A O 1
ATOM 3962 N N . GLU A 1 515 ? 12.492 21.370 7.520 1.00 80.81 515 GLU A N 1
ATOM 3963 C CA . GLU A 1 515 ? 12.392 21.319 6.062 1.00 80.81 515 GLU A CA 1
ATOM 3964 C C . GLU A 1 515 ? 12.823 22.630 5.386 1.00 80.81 515 GLU A C 1
ATOM 3966 O O . GLU A 1 515 ? 13.601 22.587 4.432 1.00 80.81 515 GLU A O 1
ATOM 3971 N N . GLU A 1 516 ? 12.416 23.791 5.907 1.00 79.25 516 GLU A N 1
ATOM 3972 C CA . GLU A 1 516 ? 12.798 25.115 5.394 1.00 79.25 516 GLU A CA 1
ATOM 3973 C C . GLU A 1 516 ? 14.317 25.325 5.392 1.00 79.25 516 GLU A C 1
ATOM 3975 O O . GLU A 1 516 ? 14.891 25.861 4.436 1.00 79.25 516 GLU A O 1
ATOM 3980 N N . LYS A 1 517 ? 15.007 24.853 6.441 1.00 77.94 517 LYS A N 1
ATOM 3981 C CA . LYS A 1 517 ? 16.477 24.912 6.523 1.00 77.94 517 LYS A CA 1
ATOM 3982 C C . LYS A 1 517 ? 17.135 24.117 5.397 1.00 77.94 517 LYS A C 1
ATOM 3984 O O . LYS A 1 517 ? 18.239 24.470 4.976 1.00 77.94 517 LYS A O 1
ATOM 3989 N N . TYR A 1 518 ? 16.490 23.057 4.913 1.00 68.56 518 TYR A N 1
ATOM 3990 C CA . TYR A 1 518 ? 16.993 22.250 3.803 1.00 68.56 518 TYR A CA 1
ATOM 3991 C C . TYR A 1 518 ? 16.624 22.839 2.445 1.00 68.56 518 TYR A C 1
ATOM 3993 O O . TYR A 1 518 ? 17.508 22.933 1.592 1.00 68.56 518 TYR A O 1
ATOM 4001 N N . ALA A 1 519 ? 15.389 23.315 2.279 1.00 67.31 519 ALA A N 1
ATOM 4002 C CA . ALA A 1 519 ? 14.951 24.046 1.091 1.00 67.31 519 ALA A CA 1
ATOM 4003 C C . ALA A 1 519 ? 15.883 25.238 0.807 1.00 67.31 519 ALA A C 1
ATOM 4005 O O . ALA A 1 519 ? 16.500 25.341 -0.249 1.00 67.31 519 ALA A O 1
ATOM 4006 N N . THR A 1 520 ? 16.145 26.071 1.814 1.00 61.38 520 THR A N 1
ATOM 4007 C CA . THR A 1 520 ? 17.001 27.260 1.666 1.00 61.38 520 THR A CA 1
ATOM 4008 C C . THR A 1 520 ? 18.436 26.917 1.228 1.00 61.38 520 THR A C 1
ATOM 4010 O O . THR A 1 520 ? 19.062 27.663 0.475 1.00 61.38 520 THR A O 1
ATOM 4013 N N . ARG A 1 521 ? 18.981 25.768 1.659 1.00 59.50 521 ARG A N 1
ATOM 4014 C CA . ARG A 1 521 ? 20.360 25.342 1.340 1.00 59.50 521 ARG A CA 1
ATOM 4015 C C . ARG A 1 521 ? 20.536 24.803 -0.072 1.00 59.50 521 ARG A C 1
ATOM 4017 O O . ARG A 1 521 ? 21.655 24.820 -0.577 1.00 59.50 521 ARG A O 1
ATOM 4024 N N . ALA A 1 522 ? 19.474 24.305 -0.691 1.00 52.88 522 ALA A N 1
ATOM 4025 C CA . ALA A 1 522 ? 19.557 23.697 -2.010 1.00 52.88 522 ALA A CA 1
ATOM 4026 C C . ALA A 1 522 ? 19.492 24.734 -3.162 1.00 52.88 522 ALA A C 1
ATOM 4028 O O . ALA A 1 522 ? 19.673 24.367 -4.320 1.00 52.88 522 ALA A O 1
ATOM 4029 N N . GLY A 1 523 ? 19.298 26.031 -2.870 1.00 55.25 523 GLY A N 1
ATOM 4030 C CA . GLY A 1 523 ? 19.231 27.131 -3.856 1.00 55.25 523 GLY A CA 1
ATOM 4031 C C . GLY A 1 523 ? 17.799 27.436 -4.316 1.00 55.25 523 GLY A C 1
ATOM 4032 O O . GLY A 1 523 ? 16.932 26.589 -4.168 1.00 55.25 523 GLY A O 1
ATOM 4033 N N . SER A 1 524 ? 17.515 28.628 -4.845 1.00 53.44 524 SER A N 1
ATOM 4034 C CA . SER A 1 524 ? 16.146 29.118 -5.116 1.00 53.44 524 SER A CA 1
ATOM 4035 C C . SER A 1 524 ? 15.714 29.014 -6.586 1.00 53.44 524 SER A C 1
ATOM 4037 O O . SER A 1 524 ? 15.039 29.917 -7.089 1.00 53.44 524 SER A O 1
ATOM 4039 N N . ASP A 1 525 ? 16.149 27.981 -7.312 1.00 62.69 525 ASP A N 1
ATOM 4040 C CA . ASP A 1 525 ? 15.735 27.824 -8.708 1.00 62.69 525 ASP A CA 1
ATOM 4041 C C . ASP A 1 525 ? 14.241 27.479 -8.771 1.00 62.69 525 ASP A C 1
ATOM 4043 O O . ASP A 1 525 ? 13.821 26.350 -8.522 1.00 62.69 525 ASP A O 1
ATOM 4047 N N . THR A 1 526 ? 13.440 28.504 -9.043 1.00 66.44 526 THR A N 1
ATOM 4048 C CA . THR A 1 526 ? 11.980 28.453 -9.152 1.00 66.44 526 THR A CA 1
ATOM 4049 C C . THR A 1 526 ? 11.527 28.400 -10.610 1.00 66.44 526 THR A C 1
ATOM 4051 O O . THR A 1 526 ? 10.325 28.385 -10.864 1.00 66.44 526 THR A O 1
ATOM 4054 N N . ALA A 1 527 ? 12.449 28.330 -11.582 1.00 72.94 527 ALA A N 1
ATOM 4055 C CA . ALA A 1 527 ? 12.094 28.301 -13.002 1.00 72.94 527 ALA A CA 1
ATOM 4056 C C . ALA A 1 527 ? 11.178 27.110 -13.335 1.00 72.94 527 ALA A C 1
ATOM 4058 O O . ALA A 1 527 ? 10.173 27.273 -14.026 1.00 72.94 527 ALA A O 1
ATOM 4059 N N . TRP A 1 528 ? 11.442 25.945 -12.732 1.00 75.00 528 TRP A N 1
ATOM 4060 C CA . TRP A 1 528 ? 10.611 24.748 -12.897 1.00 75.00 528 TRP A CA 1
ATOM 4061 C C . TRP A 1 528 ? 9.168 24.935 -12.393 1.00 75.00 528 TRP A C 1
ATOM 4063 O O . TRP A 1 528 ? 8.256 24.309 -12.927 1.00 75.00 528 TRP A O 1
ATOM 4073 N N . VAL A 1 529 ? 8.933 25.807 -11.401 1.00 72.31 529 VAL A N 1
ATOM 4074 C CA . VAL A 1 529 ? 7.581 26.137 -10.913 1.00 72.31 529 VAL A CA 1
ATOM 4075 C C . VAL A 1 529 ? 6.803 26.859 -12.010 1.00 72.31 529 VAL A C 1
ATOM 4077 O O . VAL A 1 529 ? 5.656 26.510 -12.282 1.00 72.31 529 VAL A O 1
ATOM 4080 N N . GLY A 1 530 ? 7.440 27.827 -12.676 1.00 71.62 530 GLY A N 1
ATOM 4081 C CA . GLY A 1 530 ? 6.862 28.538 -13.817 1.00 71.62 530 GLY A CA 1
ATOM 4082 C C . GLY A 1 530 ? 6.543 27.600 -14.981 1.00 71.62 530 GLY A C 1
ATOM 4083 O O . GLY A 1 530 ? 5.432 27.643 -15.508 1.00 71.62 530 GLY A O 1
ATOM 4084 N N . ASP A 1 531 ? 7.470 26.703 -15.323 1.00 76.44 531 ASP A N 1
ATOM 4085 C CA . ASP A 1 531 ? 7.282 25.707 -16.385 1.00 76.44 531 ASP A CA 1
ATOM 4086 C C . ASP A 1 531 ? 6.150 24.724 -16.066 1.00 76.44 531 ASP A C 1
ATOM 4088 O O . ASP A 1 531 ? 5.342 24.391 -16.939 1.00 76.44 531 ASP A O 1
ATOM 4092 N N . LEU A 1 532 ? 6.051 24.279 -14.811 1.00 76.38 532 LEU A N 1
ATOM 4093 C CA . LEU A 1 532 ? 4.979 23.399 -14.357 1.00 76.38 532 LEU A CA 1
ATOM 4094 C C . LEU A 1 532 ? 3.624 24.112 -14.405 1.00 76.38 532 LEU A C 1
ATOM 4096 O O . LEU A 1 532 ? 2.671 23.576 -14.966 1.00 76.38 532 LEU A O 1
ATOM 4100 N N . VAL A 1 533 ? 3.533 25.339 -13.884 1.00 75.81 533 VAL A N 1
ATOM 4101 C CA . VAL A 1 533 ? 2.307 26.153 -13.945 1.00 75.81 533 VAL A CA 1
ATOM 4102 C C . VAL A 1 533 ? 1.902 26.423 -15.398 1.00 75.81 533 VAL A C 1
ATOM 4104 O O . VAL A 1 533 ? 0.721 26.310 -15.739 1.00 75.81 533 VAL A O 1
ATOM 4107 N N . GLY A 1 534 ? 2.870 26.716 -16.270 1.00 74.62 534 GLY A N 1
ATOM 4108 C CA . GLY A 1 534 ? 2.660 26.861 -17.709 1.00 74.62 534 GLY A CA 1
ATOM 4109 C C . GLY A 1 534 ? 2.121 25.580 -18.348 1.00 74.62 534 GLY A C 1
ATOM 4110 O O . GLY A 1 534 ? 1.114 25.625 -19.053 1.00 74.62 534 GLY A O 1
ATOM 4111 N N . SER A 1 535 ? 2.718 24.429 -18.027 1.00 73.06 535 SER A N 1
ATOM 4112 C CA . SER A 1 535 ? 2.290 23.105 -18.511 1.00 73.06 535 SER A CA 1
ATOM 4113 C C . SER A 1 535 ? 0.890 22.721 -18.022 1.00 73.06 535 SER A C 1
ATOM 4115 O O . SER A 1 535 ? 0.155 22.021 -18.711 1.00 73.06 535 SER A O 1
ATOM 4117 N N . LEU A 1 536 ? 0.484 23.223 -16.854 1.00 72.12 536 LEU A N 1
ATOM 4118 C CA . LEU A 1 536 ? -0.865 23.062 -16.316 1.00 72.12 536 LEU A CA 1
ATOM 4119 C C . LEU A 1 536 ? -1.876 24.061 -16.914 1.00 72.12 536 LEU A C 1
ATOM 4121 O O . LEU A 1 536 ? -3.040 24.053 -16.516 1.00 72.12 536 LEU A O 1
ATOM 4125 N N . GLY A 1 537 ? -1.487 24.907 -17.871 1.00 70.12 537 GLY A N 1
ATOM 4126 C CA . GLY A 1 537 ? -2.387 25.835 -18.565 1.00 70.12 537 GLY A CA 1
ATOM 4127 C C . GLY A 1 537 ? -2.476 27.239 -17.956 1.00 70.12 537 GLY A C 1
ATOM 4128 O O . GLY A 1 537 ? -3.454 27.940 -18.205 1.00 70.12 537 GLY A O 1
ATOM 4129 N N . GLY A 1 538 ? -1.492 27.655 -17.150 1.00 63.03 538 GLY A N 1
ATOM 4130 C CA . GLY A 1 538 ? -1.196 29.069 -16.873 1.00 63.03 538 GLY A CA 1
ATOM 4131 C C . GLY A 1 538 ? -2.240 29.886 -16.099 1.00 63.03 538 GLY A C 1
ATOM 4132 O O . GLY A 1 538 ? -2.167 31.113 -16.116 1.00 63.03 538 GLY A O 1
ATOM 4133 N N . LEU A 1 539 ? -3.220 29.265 -15.432 1.00 54.94 539 LEU A N 1
ATOM 4134 C CA . LEU A 1 539 ? -4.265 30.025 -14.734 1.00 54.94 539 LEU A CA 1
ATOM 4135 C C . LEU A 1 539 ? -3.798 30.517 -13.348 1.00 54.94 539 LEU A C 1
ATOM 4137 O O . LEU A 1 539 ? -3.405 29.689 -12.519 1.00 54.94 539 LEU A O 1
ATOM 4141 N N . PRO A 1 540 ? -3.908 31.826 -13.049 1.00 57.66 540 PRO A N 1
ATOM 4142 C CA . PRO A 1 540 ? -3.683 32.342 -11.703 1.00 57.66 540 PRO A CA 1
ATOM 4143 C C . PRO A 1 540 ? -4.694 31.735 -10.719 1.00 57.66 540 PRO A C 1
ATOM 4145 O O . PRO A 1 540 ? -5.876 31.595 -11.030 1.00 57.66 540 PRO A O 1
ATOM 4148 N N . GLY A 1 541 ? -4.221 31.366 -9.526 1.00 60.16 541 GLY A N 1
ATOM 4149 C CA . GLY A 1 541 ? -5.058 30.805 -8.458 1.00 60.16 541 GLY A CA 1
ATOM 4150 C C . GLY A 1 541 ? -5.248 29.286 -8.496 1.00 60.16 541 GLY A C 1
ATOM 4151 O O . GLY A 1 541 ? -6.081 28.772 -7.745 1.00 60.16 541 GLY A O 1
ATOM 4152 N N . ARG A 1 542 ? -4.499 28.557 -9.338 1.00 65.75 542 ARG A N 1
ATOM 4153 C CA . ARG A 1 542 ? -4.450 27.095 -9.243 1.00 65.75 542 ARG A CA 1
ATOM 4154 C C . ARG A 1 542 ? -3.554 26.637 -8.094 1.00 65.75 542 ARG A C 1
ATOM 4156 O O . ARG A 1 542 ? -2.431 27.110 -7.959 1.00 65.75 542 ARG A O 1
ATOM 4163 N N . THR A 1 543 ? -4.045 25.693 -7.304 1.00 69.75 543 THR A N 1
ATOM 4164 C CA . THR A 1 543 ? -3.325 25.011 -6.232 1.00 69.75 543 THR A CA 1
ATOM 4165 C C . THR A 1 543 ? -2.969 23.591 -6.669 1.00 69.75 543 THR A C 1
ATOM 4167 O O . THR A 1 543 ? -3.725 22.928 -7.390 1.00 69.75 543 THR A O 1
ATOM 4170 N N . LEU A 1 544 ? -1.792 23.131 -6.241 1.00 75.75 544 LEU A N 1
ATOM 4171 C CA . LEU A 1 544 ? -1.406 21.726 -6.287 1.00 75.75 544 LEU A CA 1
ATOM 4172 C C . LEU A 1 544 ? -1.674 21.126 -4.915 1.00 75.75 544 LEU A C 1
ATOM 4174 O O . LEU A 1 544 ? -1.135 21.595 -3.918 1.00 75.75 544 LEU A O 1
ATOM 4178 N N . ALA A 1 545 ? -2.497 20.087 -4.871 1.00 75.62 545 ALA A N 1
ATOM 4179 C CA . ALA A 1 545 ? -2.730 19.318 -3.661 1.00 75.62 545 ALA A CA 1
ATOM 4180 C C . ALA A 1 545 ? -2.210 17.897 -3.878 1.00 75.62 545 ALA A C 1
ATOM 4182 O O . ALA A 1 545 ? -2.675 17.185 -4.773 1.00 75.62 545 ALA A O 1
ATOM 4183 N N . GLY A 1 546 ? -1.233 17.482 -3.067 1.00 75.44 546 GLY A N 1
ATOM 4184 C CA . GLY A 1 546 ? -0.788 16.090 -3.037 1.00 75.44 546 GLY A CA 1
ATOM 4185 C C . GLY A 1 546 ? -1.976 15.165 -2.795 1.00 75.44 546 GLY A C 1
ATOM 4186 O O . GLY A 1 546 ? -2.792 15.421 -1.907 1.00 75.44 546 GLY A O 1
ATOM 4187 N N . THR A 1 547 ? -2.101 14.110 -3.600 1.00 78.25 547 THR A N 1
ATOM 4188 C CA . THR A 1 547 ? -3.190 13.150 -3.407 1.00 78.25 547 THR A CA 1
ATOM 4189 C C . THR A 1 547 ? -2.852 12.161 -2.302 1.00 78.25 547 THR A C 1
ATOM 4191 O O . THR A 1 547 ? -1.687 11.850 -2.041 1.00 78.25 547 THR A O 1
ATOM 4194 N N . VAL A 1 548 ? -3.902 11.663 -1.661 1.00 80.00 548 VAL A N 1
ATOM 4195 C CA . VAL A 1 548 ? -3.838 10.571 -0.701 1.00 80.00 548 VAL A CA 1
ATOM 4196 C C . VAL A 1 548 ? -5.053 9.691 -0.966 1.00 80.00 548 VAL A C 1
ATOM 4198 O O . VAL A 1 548 ? -6.158 10.200 -1.153 1.00 80.00 548 VAL A O 1
ATOM 4201 N N . LEU A 1 549 ? -4.842 8.387 -1.089 1.00 81.06 549 LEU A N 1
ATOM 4202 C CA . LEU A 1 549 ? -5.885 7.422 -1.412 1.00 81.06 549 LEU A CA 1
ATOM 4203 C C . LEU A 1 549 ? -6.634 7.048 -0.136 1.00 81.06 549 LEU A C 1
ATOM 4205 O O . LEU A 1 549 ? -6.163 6.202 0.600 1.00 81.06 549 LEU A O 1
ATOM 4209 N N . LEU A 1 550 ? -7.755 7.699 0.154 1.00 72.50 550 LEU A N 1
ATOM 4210 C CA . LEU A 1 550 ? -8.403 7.590 1.469 1.00 72.50 550 LEU A CA 1
ATOM 4211 C C . LEU A 1 550 ? -9.632 6.685 1.456 1.00 72.50 550 LEU A C 1
ATOM 4213 O O . LEU A 1 550 ? -10.037 6.185 2.491 1.00 72.50 550 LEU A O 1
ATOM 4217 N N . ASP A 1 551 ? -10.233 6.451 0.299 1.00 72.56 551 ASP A N 1
ATOM 4218 C CA . ASP A 1 551 ? -11.417 5.611 0.197 1.00 72.56 551 ASP A CA 1
ATOM 4219 C C . ASP A 1 551 ? -11.563 5.045 -1.217 1.00 72.56 551 ASP A C 1
ATOM 4221 O O . ASP A 1 551 ? -10.850 5.416 -2.162 1.00 72.56 551 ASP A O 1
ATOM 4225 N N . GLU A 1 552 ? -12.486 4.095 -1.348 1.00 73.06 552 GLU A N 1
ATOM 4226 C CA . GLU A 1 552 ? -12.802 3.456 -2.620 1.00 73.06 552 GLU A CA 1
ATOM 4227 C C . GLU A 1 552 ? -13.307 4.471 -3.652 1.00 73.06 552 GLU A C 1
ATOM 4229 O O . GLU A 1 552 ? -12.933 4.386 -4.820 1.00 73.06 552 GLU A O 1
ATOM 4234 N N . TYR A 1 553 ? -14.097 5.466 -3.243 1.00 74.56 553 TYR A N 1
ATOM 4235 C CA . TYR A 1 553 ? -14.630 6.477 -4.157 1.00 74.56 553 TYR A CA 1
ATOM 4236 C C . TYR A 1 553 ? -13.510 7.308 -4.794 1.00 74.56 553 TYR A C 1
ATOM 4238 O O . TYR A 1 553 ? -13.490 7.514 -6.005 1.00 74.56 553 TYR A O 1
ATOM 4246 N N . THR A 1 554 ? -12.520 7.709 -4.003 1.00 75.00 554 THR A N 1
ATOM 4247 C CA . THR A 1 554 ? -11.300 8.389 -4.428 1.00 75.00 554 THR A CA 1
ATOM 4248 C C . THR A 1 554 ? -10.488 7.481 -5.341 1.00 75.00 554 THR A C 1
ATOM 4250 O O . THR A 1 554 ? -10.011 7.938 -6.378 1.00 75.00 554 THR A O 1
ATOM 4253 N N . ALA A 1 555 ? -10.367 6.190 -5.015 1.00 79.44 555 ALA A N 1
ATOM 4254 C CA . ALA A 1 555 ? -9.695 5.212 -5.870 1.00 79.44 555 ALA A CA 1
ATOM 4255 C C . ALA A 1 555 ? -10.360 5.105 -7.248 1.00 79.44 555 ALA A C 1
ATOM 4257 O O . ALA A 1 555 ? -9.679 5.155 -8.276 1.00 79.44 555 ALA A O 1
ATOM 4258 N N . LEU A 1 556 ? -11.690 4.992 -7.266 1.00 78.75 556 LEU A N 1
ATOM 4259 C CA . LEU A 1 556 ? -12.502 4.923 -8.474 1.00 78.75 556 LEU A CA 1
ATOM 4260 C C . LEU A 1 556 ? -12.457 6.235 -9.250 1.00 78.75 556 LEU A C 1
ATOM 4262 O O . LEU A 1 556 ? -12.348 6.191 -10.466 1.00 78.75 556 LEU A O 1
ATOM 4266 N N . HIS A 1 557 ? -12.472 7.386 -8.580 1.00 77.19 557 HIS A N 1
ATOM 4267 C CA . HIS A 1 557 ? -12.361 8.694 -9.218 1.00 77.19 557 HIS A CA 1
ATOM 4268 C C . HIS A 1 557 ? -10.986 8.891 -9.862 1.00 77.19 557 HIS A C 1
ATOM 4270 O O . HIS A 1 557 ? -10.909 9.303 -11.014 1.00 77.19 557 HIS A O 1
ATOM 4276 N N . GLN A 1 558 ? -9.896 8.547 -9.169 1.00 79.44 558 GLN A N 1
ATOM 4277 C CA . GLN A 1 558 ? -8.549 8.582 -9.745 1.00 79.44 558 GLN A CA 1
ATOM 4278 C C . GLN A 1 558 ? -8.433 7.622 -10.930 1.00 79.44 558 GLN A C 1
ATOM 4280 O O . GLN A 1 558 ? -7.893 7.981 -11.973 1.00 79.44 558 GLN A O 1
ATOM 4285 N N . TRP A 1 559 ? -8.975 6.410 -10.804 1.00 77.88 559 TRP A N 1
ATOM 4286 C CA . TRP A 1 559 ? -8.977 5.441 -11.894 1.00 77.88 559 TRP A CA 1
ATOM 4287 C C . TRP A 1 559 ? -9.820 5.906 -13.088 1.00 77.88 559 TRP A C 1
ATOM 4289 O O . TRP A 1 559 ? -9.365 5.824 -14.227 1.00 77.88 559 TRP A O 1
ATOM 4299 N N . ALA A 1 560 ? -11.010 6.448 -12.833 1.00 77.31 560 ALA A N 1
ATOM 4300 C CA . ALA A 1 560 ? -11.873 7.036 -13.842 1.00 77.31 560 ALA A CA 1
ATOM 4301 C C . ALA A 1 560 ? -11.188 8.227 -14.505 1.00 77.31 560 ALA A C 1
ATOM 4303 O O . ALA A 1 560 ? -11.203 8.298 -15.721 1.00 77.31 560 ALA A O 1
ATOM 4304 N N . ALA A 1 561 ? -10.519 9.106 -13.758 1.00 74.06 561 ALA A N 1
ATOM 4305 C CA . ALA A 1 561 ? -9.762 10.214 -14.327 1.00 74.06 561 ALA A CA 1
ATOM 4306 C C . ALA A 1 561 ? -8.658 9.712 -15.267 1.00 74.06 561 ALA A C 1
ATOM 4308 O O . ALA A 1 561 ? -8.509 10.230 -16.366 1.00 74.06 561 ALA A O 1
ATOM 4309 N N . GLU A 1 562 ? -7.944 8.648 -14.903 1.00 74.56 562 GLU A N 1
ATOM 4310 C CA . GLU A 1 562 ? -6.934 8.057 -15.784 1.00 74.56 562 GLU A CA 1
ATOM 4311 C C . GLU A 1 562 ? -7.497 7.351 -17.028 1.00 74.56 562 GLU A C 1
ATOM 4313 O O . GLU A 1 562 ? -6.775 7.178 -18.010 1.00 74.56 562 GLU A O 1
ATOM 4318 N N . LEU A 1 563 ? -8.743 6.870 -16.981 1.00 70.50 563 LEU A N 1
ATOM 4319 C CA . LEU A 1 563 ? -9.403 6.201 -18.109 1.00 70.50 563 LEU A CA 1
ATOM 4320 C C . LEU A 1 563 ? -10.188 7.169 -19.001 1.00 70.50 563 LEU A C 1
ATOM 4322 O O . LEU A 1 563 ? -10.245 6.980 -20.213 1.00 70.50 563 LEU A O 1
ATOM 4326 N N . ALA A 1 564 ? -10.823 8.167 -18.392 1.00 61.72 564 ALA A N 1
ATOM 4327 C CA . ALA A 1 564 ? -11.815 9.049 -18.991 1.00 61.72 564 ALA A CA 1
ATOM 4328 C C . ALA A 1 564 ? -11.229 10.381 -19.458 1.00 61.72 564 ALA A C 1
ATOM 4330 O O . ALA A 1 564 ? -11.980 11.203 -19.979 1.00 61.72 564 ALA A O 1
ATOM 4331 N N . GLN A 1 565 ? -9.929 10.628 -19.266 1.00 55.19 565 GLN A N 1
ATOM 4332 C CA . GLN A 1 565 ? -9.343 11.913 -19.621 1.00 55.19 565 GLN A CA 1
ATOM 4333 C C . GLN A 1 565 ? -9.466 12.179 -21.132 1.00 55.19 565 GLN A C 1
ATOM 4335 O O . GLN A 1 565 ? -8.871 11.450 -21.934 1.00 55.19 565 GLN A O 1
ATOM 4340 N N . PRO A 1 566 ? -10.244 13.208 -21.535 1.00 44.81 566 PRO A N 1
ATOM 4341 C CA . PRO A 1 566 ? -10.318 13.612 -22.927 1.00 44.81 566 PRO A CA 1
ATOM 4342 C C . PRO A 1 566 ? -8.945 14.140 -23.377 1.00 44.81 566 PRO A C 1
ATOM 4344 O O . PRO A 1 566 ? -8.195 14.664 -22.548 1.00 44.81 566 PRO A O 1
ATOM 4347 N N . PRO A 1 567 ? -8.599 14.024 -24.671 1.00 44.78 567 PRO A N 1
ATOM 4348 C CA . PRO A 1 567 ? -7.392 14.626 -25.231 1.00 44.78 567 PRO A CA 1
ATOM 4349 C C . PRO A 1 567 ? -7.493 16.146 -25.082 1.00 44.78 567 PRO A C 1
ATOM 4351 O O . PRO A 1 567 ? -8.172 16.811 -25.858 1.00 44.78 567 PRO A O 1
ATOM 4354 N N . HIS A 1 568 ? -6.901 16.711 -24.035 1.00 47.91 568 HIS A N 1
ATOM 4355 C CA . HIS A 1 568 ? -6.943 18.152 -23.827 1.00 47.91 568 HIS A CA 1
ATOM 4356 C C . HIS A 1 568 ? -5.717 18.652 -23.072 1.00 47.91 568 HIS A C 1
ATOM 4358 O O . HIS A 1 568 ? -5.807 19.103 -21.934 1.00 47.91 568 HIS A O 1
ATOM 4364 N N . ILE A 1 569 ? -4.578 18.646 -23.762 1.00 50.62 569 ILE A N 1
ATOM 4365 C CA . ILE A 1 569 ? -3.540 19.663 -23.593 1.00 50.62 569 ILE A CA 1
ATOM 4366 C C . ILE A 1 569 ? -3.067 20.025 -25.005 1.00 50.62 569 ILE A C 1
ATOM 4368 O O . ILE A 1 569 ? -2.348 19.269 -25.634 1.00 50.62 569 ILE A O 1
ATOM 4372 N N . ASP A 1 570 ? -3.535 21.174 -25.497 1.00 49.97 570 ASP A N 1
ATOM 4373 C CA . ASP A 1 570 ? -3.126 21.809 -26.759 1.00 49.97 570 ASP A CA 1
ATOM 4374 C C . ASP A 1 570 ? -3.418 21.028 -28.074 1.00 49.97 570 ASP A C 1
ATOM 4376 O O . ASP A 1 570 ? -2.642 20.161 -28.475 1.00 49.97 570 ASP A O 1
ATOM 4380 N N . PRO A 1 571 ? -4.480 21.372 -28.838 1.00 45.12 571 PRO A N 1
ATOM 4381 C CA . PRO A 1 571 ? -4.737 20.763 -30.149 1.00 45.12 571 PRO A CA 1
ATOM 4382 C C . PRO A 1 571 ? -3.603 20.981 -31.172 1.00 45.12 571 PRO A C 1
ATOM 4384 O O . PRO A 1 571 ? -3.584 20.296 -32.192 1.00 45.12 571 PRO A O 1
ATOM 4387 N N . ALA A 1 572 ? -2.648 21.887 -30.917 1.00 54.00 572 ALA A N 1
ATOM 4388 C CA . ALA A 1 572 ? -1.454 22.053 -31.745 1.00 54.00 572 ALA A CA 1
ATOM 4389 C C . ALA A 1 572 ? -0.343 21.019 -31.457 1.00 54.00 572 ALA A C 1
ATOM 4391 O O . ALA A 1 572 ? 0.551 20.864 -32.288 1.00 54.00 572 ALA A O 1
ATOM 4392 N N . LYS A 1 573 ? -0.386 20.306 -30.319 1.00 53.84 573 LYS A N 1
ATOM 4393 C CA . LYS A 1 573 ? 0.631 19.318 -29.898 1.00 53.84 573 LYS A CA 1
ATOM 4394 C C . LYS A 1 573 ? 0.207 17.855 -30.073 1.00 53.84 573 LYS A C 1
ATOM 4396 O O . LYS A 1 573 ? 1.002 16.955 -29.822 1.00 53.84 573 LYS A O 1
ATOM 4401 N N . GLY A 1 574 ? -0.998 17.611 -30.587 1.00 50.97 574 GLY A N 1
ATOM 4402 C CA . GLY A 1 574 ? -1.555 16.266 -30.751 1.00 50.97 574 GLY A CA 1
ATOM 4403 C C . GLY A 1 574 ? -2.303 15.777 -29.507 1.00 50.97 574 GLY A C 1
ATOM 4404 O O . GLY A 1 574 ? -2.430 16.491 -28.518 1.00 50.97 574 GLY A O 1
ATOM 4405 N N . GLU A 1 575 ? -2.863 14.566 -29.576 1.00 52.03 575 GLU A N 1
ATOM 4406 C CA . GLU A 1 575 ? -3.672 13.961 -28.507 1.00 52.03 575 GLU A CA 1
ATOM 4407 C C . GLU A 1 575 ? -2.823 13.538 -27.287 1.00 52.03 575 GLU A C 1
ATOM 4409 O O . GLU A 1 575 ? -2.705 12.355 -26.976 1.00 52.03 575 GLU A O 1
ATOM 4414 N N . GLU A 1 576 ? -2.226 14.480 -26.555 1.00 57.31 576 GLU A N 1
ATOM 4415 C CA . GLU A 1 576 ? -1.574 14.159 -25.283 1.00 57.31 576 GLU A CA 1
ATOM 4416 C C . GLU A 1 576 ? -2.634 13.860 -24.213 1.00 57.31 576 GLU A C 1
ATOM 4418 O O . GLU A 1 576 ? -3.376 14.738 -23.761 1.00 57.31 576 GLU A O 1
ATOM 4423 N N . ARG A 1 577 ? -2.720 12.591 -23.792 1.00 63.66 577 ARG A N 1
ATOM 4424 C CA . ARG A 1 577 ? -3.517 12.203 -22.621 1.00 63.66 577 ARG A CA 1
ATOM 4425 C C . ARG A 1 577 ? -2.683 12.369 -21.357 1.00 63.66 577 ARG A C 1
ATOM 4427 O O . ARG A 1 577 ? -1.529 11.935 -21.298 1.00 63.66 577 ARG A O 1
ATOM 4434 N N . LEU A 1 578 ? -3.291 12.951 -20.335 1.00 70.06 578 LEU A N 1
ATOM 4435 C CA . LEU A 1 578 ? -2.782 12.922 -18.971 1.00 70.06 578 LEU A CA 1
ATOM 4436 C C . LEU A 1 578 ? -2.847 11.474 -18.440 1.00 70.06 578 LEU A C 1
ATOM 4438 O O . LEU A 1 578 ? -3.738 10.705 -18.798 1.00 70.06 578 LEU A O 1
ATOM 4442 N N . GLY A 1 579 ? -1.852 11.063 -17.651 1.00 76.25 579 GLY A N 1
ATOM 4443 C CA . GLY A 1 579 ? -1.787 9.703 -17.109 1.00 76.25 579 GLY A CA 1
ATOM 4444 C C . GLY A 1 579 ? -0.405 9.066 -17.203 1.00 76.25 579 GLY A C 1
ATOM 4445 O O . GLY A 1 579 ? 0.477 9.535 -17.913 1.00 76.25 579 GLY A O 1
ATOM 4446 N N . LEU A 1 580 ? -0.232 7.958 -16.483 1.00 83.88 580 LEU A N 1
ATOM 4447 C CA . LEU A 1 580 ? 1.006 7.182 -16.516 1.00 83.88 580 LEU A CA 1
ATOM 4448 C C . LEU A 1 580 ? 1.253 6.586 -17.923 1.00 83.88 580 LEU A C 1
ATOM 4450 O O . LEU A 1 580 ? 0.330 5.977 -18.483 1.00 83.88 580 LEU A O 1
ATOM 4454 N N . PRO A 1 581 ? 2.483 6.685 -18.474 1.00 83.06 581 PRO A N 1
ATOM 4455 C CA . PRO A 1 581 ? 2.840 6.100 -19.762 1.00 83.06 581 PRO A CA 1
ATOM 4456 C C . PRO A 1 581 ? 2.542 4.605 -19.825 1.00 83.06 581 PRO A C 1
ATOM 4458 O O . PRO A 1 581 ? 2.877 3.854 -18.906 1.00 83.06 581 PRO A O 1
ATOM 4461 N N . ALA A 1 582 ? 2.005 4.138 -20.956 1.00 78.25 582 ALA A N 1
ATOM 4462 C CA . ALA A 1 582 ? 1.698 2.719 -21.167 1.00 78.25 582 ALA A CA 1
ATOM 4463 C C . ALA A 1 582 ? 2.922 1.812 -20.941 1.00 78.25 582 ALA A C 1
ATOM 4465 O O . ALA A 1 582 ? 2.794 0.689 -20.460 1.00 78.25 582 ALA A O 1
ATOM 4466 N N . ARG A 1 583 ? 4.119 2.329 -21.223 1.00 81.00 583 ARG A N 1
ATOM 4467 C CA . ARG A 1 583 ? 5.398 1.639 -21.052 1.00 81.00 583 ARG A CA 1
ATOM 4468 C C . ARG A 1 583 ? 5.721 1.254 -19.599 1.00 81.00 583 ARG A C 1
ATOM 4470 O O . ARG A 1 583 ? 6.462 0.303 -19.360 1.00 81.00 583 ARG A O 1
ATOM 4477 N N . LEU A 1 584 ? 5.145 1.947 -18.616 1.00 86.00 584 LEU A N 1
ATOM 4478 C CA . LEU A 1 584 ? 5.280 1.565 -17.205 1.00 86.00 584 LEU A CA 1
ATOM 4479 C C . LEU A 1 584 ? 4.490 0.291 -16.870 1.00 86.00 584 LEU A C 1
ATOM 4481 O O . LEU A 1 584 ? 4.836 -0.409 -15.926 1.00 86.00 584 LEU A O 1
ATOM 4485 N N . PHE A 1 585 ? 3.472 -0.036 -17.667 1.00 80.12 585 PHE A N 1
ATOM 4486 C CA . PHE A 1 585 ? 2.590 -1.191 -17.461 1.00 80.12 585 PHE A CA 1
ATOM 4487 C C . PHE A 1 585 ? 2.822 -2.312 -18.472 1.00 80.12 585 PHE A C 1
ATOM 4489 O O . PHE A 1 585 ? 2.471 -3.458 -18.212 1.00 80.12 585 PHE A O 1
ATOM 4496 N N . LYS A 1 586 ? 3.393 -1.985 -19.635 1.00 73.81 586 LYS A N 1
ATOM 4497 C CA . LYS A 1 586 ? 3.604 -2.915 -20.744 1.00 73.81 586 LYS A CA 1
ATOM 4498 C C . LYS A 1 586 ? 5.064 -3.312 -20.896 1.00 73.81 586 LYS A C 1
ATOM 4500 O O . LYS A 1 586 ? 5.973 -2.605 -20.452 1.00 73.81 586 LYS A O 1
ATOM 4505 N N . GLY A 1 587 ? 5.244 -4.446 -21.562 1.00 62.53 587 GLY A N 1
ATOM 4506 C CA . GLY A 1 587 ? 6.476 -4.774 -22.256 1.00 62.53 587 GLY A CA 1
ATOM 4507 C C . GLY A 1 587 ? 6.753 -3.832 -23.418 1.00 62.53 587 GLY A C 1
ATOM 4508 O O . GLY A 1 587 ? 5.814 -3.248 -23.959 1.00 62.53 587 GLY A O 1
ATOM 4509 N N . GLY A 1 588 ? 8.023 -3.673 -23.803 1.00 59.56 588 GLY A N 1
ATOM 4510 C CA . GLY A 1 588 ? 8.375 -2.995 -25.054 1.00 59.56 588 GLY A CA 1
ATOM 4511 C C . GLY A 1 588 ? 7.794 -3.727 -26.271 1.00 59.56 588 GLY A C 1
ATOM 4512 O O . GLY A 1 588 ? 7.241 -3.092 -27.164 1.00 59.56 588 GLY A O 1
ATOM 4513 N N . MET A 1 589 ? 7.840 -5.062 -26.250 1.00 60.59 589 MET A N 1
ATOM 4514 C CA . MET A 1 589 ? 7.275 -5.965 -27.259 1.00 60.59 589 MET A CA 1
ATOM 4515 C C . MET A 1 589 ? 6.292 -6.985 -26.654 1.00 60.59 589 MET A C 1
ATOM 4517 O O . MET A 1 589 ? 6.226 -7.149 -25.436 1.00 60.59 589 MET A O 1
ATOM 4521 N N . ALA A 1 590 ? 5.547 -7.715 -27.498 1.00 57.72 590 ALA A N 1
ATOM 4522 C CA . ALA A 1 590 ? 4.641 -8.799 -27.071 1.00 57.72 590 ALA A CA 1
ATOM 4523 C C . ALA A 1 590 ? 5.355 -9.911 -26.268 1.00 57.72 590 ALA A C 1
ATOM 4525 O O . ALA A 1 590 ? 4.742 -10.613 -25.463 1.00 57.72 590 ALA A O 1
ATOM 4526 N N . THR A 1 591 ? 6.669 -10.034 -26.458 1.00 57.94 591 THR A N 1
ATOM 4527 C CA . THR A 1 591 ? 7.566 -10.957 -25.753 1.00 57.94 591 THR A CA 1
ATOM 4528 C C . THR A 1 591 ? 8.148 -10.379 -24.458 1.00 57.94 591 THR A C 1
ATOM 4530 O O . THR A 1 591 ? 8.744 -11.116 -23.683 1.00 57.94 591 THR A O 1
ATOM 4533 N N . ASP A 1 592 ? 7.979 -9.084 -24.178 1.00 64.25 592 ASP A N 1
ATOM 4534 C CA . ASP A 1 592 ? 8.540 -8.419 -22.993 1.00 64.25 592 ASP A CA 1
ATOM 4535 C C . ASP A 1 592 ? 7.543 -8.427 -21.823 1.00 64.25 592 ASP A C 1
ATOM 4537 O O . ASP A 1 592 ? 7.203 -7.394 -21.243 1.00 64.25 592 ASP A O 1
ATOM 4541 N N . ALA A 1 593 ? 7.011 -9.598 -21.483 1.00 67.81 593 ALA A N 1
ATOM 4542 C CA . ALA A 1 593 ? 5.983 -9.701 -20.457 1.00 67.81 593 ALA A CA 1
ATOM 4543 C C . ALA A 1 593 ? 6.534 -9.339 -19.063 1.00 67.81 593 ALA A C 1
ATOM 4545 O O . ALA A 1 593 ? 7.505 -9.919 -18.569 1.00 67.81 593 ALA A O 1
ATOM 4546 N N . ARG A 1 594 ? 5.872 -8.380 -18.404 1.00 82.94 594 ARG A N 1
ATOM 4547 C CA . ARG A 1 594 ? 6.108 -8.065 -16.992 1.00 82.94 594 ARG A CA 1
ATOM 4548 C C . ARG A 1 594 ? 5.571 -9.196 -16.125 1.00 82.94 594 ARG A C 1
ATOM 4550 O O . ARG A 1 594 ? 4.452 -9.654 -16.341 1.00 82.94 594 ARG A O 1
ATOM 4557 N N . PHE A 1 595 ? 6.346 -9.592 -15.123 1.00 88.25 595 PHE A N 1
ATOM 4558 C CA . PHE A 1 595 ? 5.875 -10.483 -14.069 1.00 88.25 595 PHE A CA 1
ATOM 4559 C C . PHE A 1 595 ? 5.511 -9.650 -12.841 1.00 88.25 595 PHE A C 1
ATOM 4561 O O . PHE A 1 595 ? 6.387 -9.101 -12.168 1.00 88.25 595 PHE A O 1
ATOM 4568 N N . TRP A 1 596 ? 4.218 -9.508 -12.562 1.00 91.19 596 TRP A N 1
ATOM 4569 C CA . TRP A 1 596 ? 3.737 -8.701 -11.442 1.00 91.19 596 TRP A CA 1
ATOM 4570 C C . TRP A 1 596 ? 4.033 -9.391 -10.112 1.00 91.19 596 TRP A C 1
ATOM 4572 O O . TRP A 1 596 ? 3.686 -10.552 -9.911 1.00 91.19 596 TRP A O 1
ATOM 4582 N N . PHE A 1 597 ? 4.667 -8.677 -9.186 1.00 93.25 597 PHE A N 1
ATOM 4583 C CA . PHE A 1 597 ? 5.072 -9.233 -7.897 1.00 93.25 597 PHE A CA 1
ATOM 4584 C C . PHE A 1 597 ? 4.518 -8.372 -6.764 1.00 93.25 597 PHE A C 1
ATOM 4586 O O . PHE A 1 597 ? 5.166 -7.435 -6.297 1.00 93.25 597 PHE A O 1
ATOM 4593 N N . ALA A 1 598 ? 3.278 -8.645 -6.363 1.00 92.81 598 ALA A N 1
ATOM 4594 C CA . ALA A 1 598 ? 2.580 -7.859 -5.353 1.00 92.81 598 ALA A CA 1
ATOM 4595 C C . ALA A 1 598 ? 2.912 -8.368 -3.945 1.00 92.81 598 ALA A C 1
ATOM 4597 O O . ALA A 1 598 ? 2.590 -9.498 -3.596 1.00 92.81 598 ALA A O 1
ATOM 4598 N N . LEU A 1 599 ? 3.546 -7.537 -3.125 1.00 91.25 599 LEU A N 1
ATOM 4599 C CA . LEU A 1 599 ? 4.067 -7.873 -1.805 1.00 91.25 599 LEU A CA 1
ATOM 4600 C C . LEU A 1 599 ? 3.350 -7.071 -0.734 1.00 91.25 599 LEU A C 1
ATOM 4602 O O . LEU A 1 599 ? 3.322 -5.843 -0.789 1.00 91.25 599 LEU A O 1
ATOM 4606 N N . GLY A 1 600 ? 2.769 -7.766 0.247 1.00 83.88 600 GLY A N 1
ATOM 4607 C CA . GLY A 1 600 ? 2.168 -7.119 1.415 1.00 83.88 600 GLY A CA 1
ATOM 4608 C C . GLY A 1 600 ? 1.052 -6.124 1.074 1.00 83.88 600 GLY A C 1
ATOM 4609 O O . GLY A 1 600 ? 0.748 -5.241 1.869 1.00 83.88 600 GLY A O 1
ATOM 4610 N N . VAL A 1 601 ? 0.437 -6.224 -0.105 1.00 84.31 601 VAL A N 1
ATOM 4611 C CA . VAL A 1 601 ? -0.680 -5.357 -0.496 1.00 84.31 601 VAL A CA 1
ATOM 4612 C C . VAL A 1 601 ? -1.879 -5.667 0.390 1.00 84.31 601 VAL A C 1
ATOM 4614 O O . VAL A 1 601 ? -2.280 -6.822 0.493 1.00 84.31 601 VAL A O 1
ATOM 4617 N N . GLN A 1 602 ? -2.462 -4.659 1.037 1.00 78.69 602 GLN A N 1
ATOM 4618 C CA . GLN A 1 602 ? -3.592 -4.840 1.951 1.00 78.69 602 GLN A CA 1
ATOM 4619 C C . GLN A 1 602 ? -4.889 -5.069 1.179 1.00 78.69 602 GLN A C 1
ATOM 4621 O O . GLN A 1 602 ? -5.666 -4.151 0.961 1.00 78.69 602 GLN A O 1
ATOM 4626 N N . LEU A 1 603 ? -5.115 -6.310 0.747 1.00 76.31 603 LEU A N 1
ATOM 4627 C CA . LEU A 1 603 ? -6.241 -6.659 -0.129 1.00 76.31 603 LEU A CA 1
ATOM 4628 C C . LEU A 1 603 ? -7.616 -6.477 0.528 1.00 76.31 603 LEU A C 1
ATOM 4630 O O . LEU A 1 603 ? -8.620 -6.348 -0.173 1.00 76.31 603 LEU A O 1
ATOM 4634 N N . SER A 1 604 ? -7.662 -6.479 1.859 1.00 71.50 604 SER A N 1
ATOM 4635 C CA . SER A 1 604 ? -8.870 -6.183 2.627 1.00 71.50 604 SER A CA 1
ATOM 4636 C C . SER A 1 604 ? -9.308 -4.723 2.502 1.00 71.50 604 SER A C 1
ATOM 4638 O O . SER A 1 604 ? -10.465 -4.420 2.773 1.00 71.50 604 SER A O 1
ATOM 4640 N N . ASP A 1 605 ? -8.398 -3.827 2.111 1.00 78.62 605 ASP A N 1
ATOM 4641 C CA . ASP A 1 605 ? -8.718 -2.435 1.826 1.00 78.62 605 ASP A CA 1
ATOM 4642 C C . ASP A 1 605 ? -9.219 -2.294 0.385 1.00 78.62 605 ASP A C 1
ATOM 4644 O O . ASP A 1 605 ? -8.530 -2.653 -0.574 1.00 78.62 605 ASP A O 1
ATOM 4648 N N . GLU A 1 606 ? -10.441 -1.792 0.232 1.00 79.62 606 GLU A N 1
ATOM 4649 C CA . GLU A 1 606 ? -11.114 -1.711 -1.064 1.00 79.62 606 GLU A CA 1
ATOM 4650 C C . GLU A 1 606 ? -10.391 -0.723 -1.983 1.00 79.62 606 GLU A C 1
ATOM 4652 O O . GLU A 1 606 ? -10.109 -1.058 -3.134 1.00 79.62 606 GLU A O 1
ATOM 4657 N N . ALA A 1 607 ? -9.974 0.435 -1.463 1.00 82.19 607 ALA A N 1
ATOM 4658 C CA . ALA A 1 607 ? -9.279 1.459 -2.233 1.00 82.19 607 ALA A CA 1
ATOM 4659 C C . ALA A 1 607 ? -7.958 0.932 -2.818 1.00 82.19 607 ALA A C 1
ATOM 4661 O O . ALA A 1 607 ? -7.731 1.008 -4.029 1.00 82.19 607 ALA A O 1
ATOM 4662 N N . VAL A 1 608 ? -7.103 0.326 -1.991 1.00 84.75 608 VAL A N 1
ATOM 4663 C CA . VAL A 1 608 ? -5.827 -0.261 -2.424 1.00 84.75 608 VAL A CA 1
ATOM 4664 C C . VAL A 1 608 ? -6.028 -1.482 -3.293 1.00 84.75 608 VAL A C 1
ATOM 4666 O O . VAL A 1 608 ? -5.294 -1.632 -4.273 1.00 84.75 608 VAL A O 1
ATOM 4669 N N . ARG A 1 609 ? -7.009 -2.338 -3.001 1.00 85.81 609 ARG A N 1
ATOM 4670 C CA . ARG A 1 609 ? -7.328 -3.484 -3.857 1.00 85.81 609 ARG A CA 1
ATOM 4671 C C . ARG A 1 609 ? -7.735 -3.019 -5.250 1.00 85.81 609 ARG A C 1
ATOM 4673 O O . ARG A 1 609 ? -7.140 -3.481 -6.222 1.00 85.81 609 ARG A O 1
ATOM 4680 N N . HIS A 1 610 ? -8.682 -2.086 -5.358 1.00 82.00 610 HIS A N 1
ATOM 4681 C CA . HIS A 1 610 ? -9.131 -1.537 -6.638 1.00 82.00 610 HIS A CA 1
ATOM 4682 C C . HIS A 1 610 ? -7.996 -0.844 -7.377 1.00 82.00 610 HIS A C 1
ATOM 4684 O O . HIS A 1 610 ? -7.814 -1.061 -8.573 1.00 82.00 610 HIS A O 1
ATOM 4690 N N . ARG A 1 611 ? -7.173 -0.072 -6.666 1.00 85.00 611 ARG A N 1
ATOM 4691 C CA . ARG A 1 611 ? -6.059 0.643 -7.277 1.00 85.00 611 ARG A CA 1
ATOM 4692 C C . ARG A 1 611 ? -4.943 -0.289 -7.752 1.00 85.00 611 ARG A C 1
ATOM 4694 O O . ARG A 1 611 ? -4.422 -0.107 -8.848 1.00 85.00 611 ARG A O 1
ATOM 4701 N N . THR A 1 612 ? -4.625 -1.325 -6.983 1.00 86.12 612 THR A N 1
ATOM 4702 C CA . THR A 1 612 ? -3.668 -2.371 -7.376 1.00 86.12 612 THR A CA 1
ATOM 4703 C C . THR A 1 612 ? -4.193 -3.158 -8.572 1.00 86.12 612 THR A C 1
ATOM 4705 O O . THR A 1 612 ? -3.472 -3.344 -9.548 1.00 86.12 612 THR A O 1
ATOM 4708 N N . ALA A 1 613 ? -5.461 -3.578 -8.531 1.00 82.88 613 ALA A N 1
ATOM 4709 C CA . ALA A 1 613 ? -6.104 -4.272 -9.641 1.00 82.88 613 ALA A CA 1
ATOM 4710 C C . ALA A 1 613 ? -6.149 -3.396 -10.899 1.00 82.88 613 ALA A C 1
ATOM 4712 O O . ALA A 1 613 ? -5.919 -3.900 -11.993 1.00 82.88 613 ALA A O 1
ATOM 4713 N N . ALA A 1 614 ? -6.365 -2.085 -10.756 1.00 81.19 614 ALA A N 1
ATOM 4714 C CA . ALA A 1 614 ? -6.268 -1.139 -11.856 1.00 81.19 614 ALA A CA 1
ATOM 4715 C C . ALA A 1 614 ? -4.838 -1.079 -12.407 1.00 81.19 614 ALA A C 1
ATOM 4717 O O . ALA A 1 614 ? -4.665 -1.226 -13.606 1.00 81.19 614 ALA A O 1
ATOM 4718 N N . VAL A 1 615 ? -3.801 -0.937 -11.580 1.00 82.25 615 VAL A N 1
ATOM 4719 C CA . VAL A 1 615 ? -2.400 -0.916 -12.052 1.00 82.25 615 VAL A CA 1
ATOM 4720 C C . VAL A 1 615 ? -2.031 -2.202 -12.800 1.00 82.25 615 VAL A C 1
ATOM 4722 O O . VAL A 1 615 ? -1.466 -2.131 -13.888 1.00 82.25 615 VAL A O 1
ATOM 4725 N N . VAL A 1 616 ? -2.402 -3.367 -12.264 1.00 81.50 616 VAL A N 1
ATOM 4726 C CA . VAL A 1 616 ? -2.094 -4.667 -12.882 1.00 81.50 616 VAL A CA 1
ATOM 4727 C C . VAL A 1 616 ? -2.954 -4.932 -14.129 1.00 81.50 616 VAL A C 1
ATOM 4729 O O . VAL A 1 616 ? -2.456 -5.439 -15.131 1.00 81.50 616 VAL A O 1
ATOM 4732 N N . GLY A 1 617 ? -4.243 -4.584 -14.091 1.00 71.94 617 GLY A N 1
ATOM 4733 C CA . GLY A 1 617 ? -5.217 -4.874 -15.150 1.00 71.94 617 GLY A CA 1
ATOM 4734 C C . GLY A 1 617 ? -5.280 -3.833 -16.275 1.00 71.94 617 GLY A C 1
ATOM 4735 O O . GLY A 1 617 ? -5.655 -4.156 -17.402 1.00 71.94 617 GLY A O 1
ATOM 4736 N N . THR A 1 618 ? -4.887 -2.578 -16.024 1.00 65.38 618 THR A N 1
ATOM 4737 C CA . THR A 1 618 ? -4.926 -1.502 -17.040 1.00 65.38 618 THR A CA 1
ATOM 4738 C C . THR A 1 618 ? -3.924 -1.690 -18.172 1.00 65.38 618 THR A C 1
ATOM 4740 O O . THR A 1 618 ? -4.119 -1.085 -19.230 1.00 65.38 618 THR A O 1
ATOM 4743 N N . ALA A 1 619 ? -2.911 -2.549 -18.001 1.00 59.84 619 ALA A N 1
ATOM 4744 C CA . ALA A 1 619 ? -2.016 -2.948 -19.084 1.00 59.84 619 ALA A CA 1
ATOM 4745 C C . ALA A 1 619 ? -2.802 -3.422 -20.324 1.00 59.84 619 ALA A C 1
ATOM 4747 O O . ALA A 1 619 ? -2.464 -3.032 -21.445 1.00 59.84 619 ALA A O 1
ATOM 4748 N N . ASP A 1 620 ? -3.899 -4.158 -20.115 1.00 58.31 620 ASP A N 1
ATOM 4749 C CA . ASP A 1 620 ? -4.735 -4.683 -21.197 1.00 58.31 620 ASP A CA 1
ATOM 4750 C C . ASP A 1 620 ? -5.804 -3.670 -21.635 1.00 58.31 620 ASP A C 1
ATOM 4752 O O . ASP A 1 620 ? -5.979 -3.426 -22.827 1.00 58.31 620 ASP A O 1
ATOM 4756 N N . LEU A 1 621 ? -6.487 -3.016 -20.685 1.00 55.44 621 LEU A N 1
ATOM 4757 C CA . LEU A 1 621 ? -7.617 -2.116 -20.979 1.00 55.44 621 LEU A CA 1
ATOM 4758 C C . LEU A 1 621 ? -7.220 -0.850 -21.754 1.00 55.44 621 LEU A C 1
ATOM 4760 O O . LEU A 1 621 ? -8.024 -0.323 -22.517 1.00 55.44 621 LEU A O 1
ATOM 4764 N N . ARG A 1 622 ? -5.991 -0.346 -21.576 1.00 56.84 622 ARG A N 1
ATOM 4765 C CA . ARG A 1 622 ? -5.489 0.836 -22.307 1.00 56.84 622 ARG A CA 1
ATOM 4766 C C . ARG A 1 622 ? -4.953 0.498 -23.700 1.00 56.84 622 ARG A C 1
ATOM 4768 O O . ARG A 1 622 ? -4.481 1.384 -24.412 1.00 56.84 622 ARG A O 1
ATOM 4775 N N . SER A 1 623 ? -4.959 -0.774 -24.100 1.00 49.28 623 SER A N 1
ATOM 4776 C CA . SER A 1 623 ? -4.605 -1.162 -25.462 1.00 49.28 623 SER A CA 1
ATOM 4777 C C . SER A 1 623 ? -5.811 -0.965 -26.387 1.00 49.28 623 SER A C 1
ATOM 4779 O O . SER A 1 623 ? -6.689 -1.803 -26.497 1.00 49.28 623 SER A O 1
ATOM 4781 N N . HIS A 1 624 ? -5.846 0.156 -27.107 1.00 45.56 624 HIS A N 1
ATOM 4782 C CA . HIS A 1 624 ? -6.679 0.269 -28.316 1.00 45.56 624 HIS A CA 1
ATOM 4783 C C . HIS A 1 624 ? -6.115 -0.570 -29.487 1.00 45.56 624 HIS A C 1
ATOM 4785 O O . HIS A 1 624 ? -6.641 -0.528 -30.594 1.00 45.56 624 HIS A O 1
ATOM 4791 N N . VAL A 1 625 ? -5.032 -1.317 -29.245 1.00 44.22 625 VAL A N 1
ATOM 4792 C CA . VAL A 1 625 ? -4.348 -2.179 -30.207 1.00 44.22 625 VAL A CA 1
ATOM 4793 C C . VAL A 1 625 ? -4.746 -3.620 -29.892 1.00 44.22 625 VAL A C 1
ATOM 4795 O O . VAL A 1 625 ? -4.295 -4.178 -28.896 1.00 44.22 625 VAL A O 1
ATOM 4798 N N . ASN A 1 626 ? -5.601 -4.195 -30.736 1.00 43.16 626 ASN A N 1
ATOM 4799 C CA . ASN A 1 626 ? -6.169 -5.545 -30.621 1.00 43.16 626 ASN A CA 1
ATOM 4800 C C . ASN A 1 626 ? -5.148 -6.703 -30.718 1.00 43.16 626 ASN A C 1
ATOM 4802 O O . ASN A 1 626 ? -5.550 -7.859 -30.612 1.00 43.16 626 ASN A O 1
ATOM 4806 N N . ASP A 1 627 ? -3.856 -6.438 -30.924 1.00 44.34 627 ASP A N 1
ATOM 4807 C CA . ASP A 1 627 ? -2.975 -7.436 -31.550 1.00 44.34 627 ASP A CA 1
ATOM 4808 C C . ASP A 1 627 ? -2.065 -8.237 -30.610 1.00 44.34 627 ASP A C 1
ATOM 4810 O O . ASP A 1 627 ? -1.464 -9.213 -31.048 1.00 44.34 627 ASP A O 1
ATOM 4814 N N . ALA A 1 628 ? -1.973 -7.911 -29.320 1.00 46.69 628 ALA A N 1
ATOM 4815 C CA . ALA A 1 628 ? -1.162 -8.704 -28.394 1.00 46.69 628 ALA A CA 1
ATOM 4816 C C . ALA A 1 628 ? -2.053 -9.443 -27.392 1.00 46.69 628 ALA A C 1
ATOM 4818 O O . ALA A 1 628 ? -2.337 -8.942 -26.303 1.00 46.69 628 ALA A O 1
ATOM 4819 N N . GLN A 1 629 ? -2.485 -10.661 -27.742 1.00 52.34 629 GLN A N 1
ATOM 4820 C CA . GLN A 1 629 ? -2.898 -11.625 -26.718 1.00 52.34 629 GLN A CA 1
ATOM 4821 C C . GLN A 1 629 ? -1.770 -11.732 -25.685 1.00 52.34 629 GLN A C 1
ATOM 4823 O O . GLN A 1 629 ? -0.601 -11.819 -26.064 1.00 52.34 629 GLN A O 1
ATOM 4828 N N . ARG A 1 630 ? -2.102 -11.720 -24.384 1.00 53.16 630 ARG A N 1
ATOM 4829 C CA . ARG A 1 630 ? -1.114 -12.007 -23.335 1.00 53.16 630 ARG A CA 1
ATOM 4830 C C . ARG A 1 630 ? -0.416 -13.322 -23.684 1.00 53.16 630 ARG A C 1
ATOM 4832 O O . ARG A 1 630 ? -1.066 -14.361 -23.776 1.00 53.16 630 ARG A O 1
ATOM 4839 N N . THR A 1 631 ? 0.892 -13.251 -23.898 1.00 49.06 631 THR A N 1
ATOM 4840 C CA . THR A 1 631 ? 1.714 -14.390 -24.320 1.00 49.06 631 THR A CA 1
ATOM 4841 C C . THR A 1 631 ? 1.894 -15.411 -23.200 1.00 49.06 631 THR A C 1
ATOM 4843 O O . THR A 1 631 ? 2.137 -16.582 -23.476 1.00 49.06 631 THR A O 1
ATOM 4846 N N . THR A 1 632 ? 1.716 -15.006 -21.938 1.00 52.94 632 THR A N 1
ATOM 4847 C CA . THR A 1 632 ? 1.885 -15.873 -20.768 1.00 52.94 632 THR A CA 1
ATOM 4848 C C . THR A 1 632 ? 0.556 -16.232 -20.109 1.00 52.94 632 THR A C 1
ATOM 4850 O O . THR A 1 632 ? -0.345 -15.406 -19.959 1.00 52.94 632 THR A O 1
ATOM 4853 N N . GLU A 1 633 ? 0.444 -17.492 -19.677 1.00 62.81 633 GLU A N 1
ATOM 4854 C CA . GLU A 1 633 ? -0.748 -18.027 -19.002 1.00 62.81 633 GLU A CA 1
ATOM 4855 C C . GLU A 1 633 ? -0.924 -17.450 -17.582 1.00 62.81 633 GLU A C 1
ATOM 4857 O O . GLU A 1 633 ? -2.044 -17.417 -17.071 1.00 62.81 633 GLU A O 1
ATOM 4862 N N . ARG A 1 634 ? 0.158 -16.939 -16.969 1.00 73.56 634 ARG A N 1
ATOM 4863 C CA . ARG A 1 634 ? 0.157 -16.262 -15.662 1.00 73.56 634 ARG A CA 1
ATOM 4864 C C . ARG A 1 634 ? 0.841 -14.904 -15.747 1.00 73.56 634 ARG A C 1
ATOM 4866 O O . ARG A 1 634 ? 1.890 -14.762 -16.374 1.00 73.56 634 ARG A O 1
ATOM 4873 N N . ALA A 1 635 ? 0.236 -13.911 -15.105 1.00 80.50 635 ALA A N 1
ATOM 4874 C CA . ALA A 1 635 ? 0.702 -12.528 -15.127 1.00 80.50 635 ALA A CA 1
ATOM 4875 C C . ALA A 1 635 ? 1.614 -12.182 -13.939 1.00 80.50 635 ALA A C 1
ATOM 4877 O O . ALA A 1 635 ? 2.290 -11.156 -13.966 1.00 80.50 635 ALA A O 1
ATOM 4878 N N . GLY A 1 636 ? 1.637 -13.006 -12.887 1.00 89.31 636 GLY A N 1
ATOM 4879 C CA . GLY A 1 636 ? 2.385 -12.695 -11.676 1.00 89.31 636 GLY A CA 1
ATOM 4880 C C . GLY A 1 636 ? 1.912 -13.445 -10.436 1.00 89.31 636 GLY A C 1
ATOM 4881 O O . GLY A 1 636 ? 1.166 -14.420 -10.520 1.00 89.31 636 GLY A O 1
ATOM 4882 N N . VAL A 1 637 ? 2.332 -12.955 -9.272 1.00 92.38 637 VAL A N 1
ATOM 4883 C CA . VAL A 1 637 ? 2.005 -13.515 -7.958 1.00 92.38 637 VAL A CA 1
ATOM 4884 C C . VAL A 1 637 ? 1.788 -12.412 -6.920 1.00 92.38 637 VAL A C 1
ATOM 4886 O O . VAL A 1 637 ? 2.472 -11.388 -6.900 1.00 92.38 637 VAL A O 1
ATOM 4889 N N . VAL A 1 638 ? 0.824 -12.645 -6.037 1.00 93.31 638 VAL A N 1
ATOM 4890 C CA . VAL A 1 638 ? 0.506 -11.856 -4.853 1.00 93.31 638 VAL A CA 1
ATOM 4891 C C . VAL A 1 638 ? 0.972 -12.627 -3.629 1.00 93.31 638 VAL A C 1
ATOM 4893 O O . VAL A 1 638 ? 0.457 -13.696 -3.318 1.00 93.31 638 VAL A O 1
ATOM 4896 N N . VAL A 1 639 ? 1.929 -12.071 -2.903 1.00 92.06 639 VAL A N 1
ATOM 4897 C CA . VAL A 1 639 ? 2.442 -12.617 -1.652 1.00 92.06 639 VAL A CA 1
ATOM 4898 C C . VAL A 1 639 ? 1.857 -11.801 -0.516 1.00 92.06 639 VAL A C 1
ATOM 4900 O O . VAL A 1 639 ? 2.278 -10.676 -0.228 1.00 92.06 639 VAL A O 1
ATOM 4903 N N . ASN A 1 640 ? 0.853 -12.373 0.130 1.00 87.12 640 ASN A N 1
ATOM 4904 C CA . ASN A 1 640 ? 0.218 -11.751 1.271 1.00 87.12 640 ASN A CA 1
ATOM 4905 C C . ASN A 1 640 ? -0.192 -12.821 2.278 1.00 87.12 640 ASN A C 1
ATOM 4907 O O . ASN A 1 640 ? -0.976 -13.717 1.974 1.00 87.12 640 ASN A O 1
ATOM 4911 N N . ARG A 1 641 ? 0.312 -12.682 3.508 1.00 81.88 641 ARG A N 1
ATOM 4912 C CA . ARG A 1 641 ? 0.015 -13.565 4.639 1.00 81.88 641 ARG A CA 1
ATOM 4913 C C . ARG A 1 641 ? -1.486 -13.729 4.862 1.00 81.88 641 ARG A C 1
ATOM 4915 O O . ARG A 1 641 ? -1.906 -14.791 5.316 1.00 81.88 641 ARG A O 1
ATOM 4922 N N . ARG A 1 642 ? -2.283 -12.688 4.597 1.00 76.06 642 ARG A N 1
ATOM 4923 C CA . ARG A 1 642 ? -3.724 -12.693 4.851 1.00 76.06 642 ARG A CA 1
ATOM 4924 C C . ARG A 1 642 ? -4.497 -12.236 3.644 1.00 76.06 642 ARG A C 1
ATOM 4926 O O . ARG A 1 642 ? -4.388 -11.096 3.213 1.00 76.06 642 ARG A O 1
ATOM 4933 N N . THR A 1 643 ? -5.305 -13.154 3.152 1.00 80.75 643 THR A N 1
ATOM 4934 C CA . THR A 1 643 ? -6.249 -12.903 2.079 1.00 80.75 643 THR A CA 1
ATOM 4935 C C . THR A 1 643 ? -7.504 -13.715 2.366 1.00 80.75 643 THR A C 1
ATOM 4937 O O . THR A 1 643 ? -7.406 -14.894 2.721 1.00 80.75 643 THR A O 1
ATOM 4940 N N . THR A 1 644 ? -8.681 -13.111 2.266 1.00 82.94 644 THR A N 1
ATOM 4941 C CA . THR A 1 644 ? -9.959 -13.842 2.298 1.00 82.94 644 THR A CA 1
ATOM 4942 C C . THR A 1 644 ? -10.252 -14.454 0.921 1.00 82.94 644 THR A C 1
ATOM 4944 O O . THR A 1 644 ? -9.675 -14.003 -0.068 1.00 82.94 644 THR A O 1
ATOM 4947 N N . PRO A 1 645 ? -11.119 -15.479 0.802 1.00 86.56 645 PRO A N 1
ATOM 4948 C CA . PRO A 1 645 ? -11.496 -16.031 -0.503 1.00 86.56 645 PRO A CA 1
ATOM 4949 C C . PRO A 1 645 ? -11.920 -14.954 -1.515 1.00 86.56 645 PRO A C 1
ATOM 4951 O O . PRO A 1 645 ? -11.362 -14.901 -2.607 1.00 86.56 645 PRO A O 1
ATOM 4954 N N . ASN A 1 646 ? -12.783 -14.021 -1.103 1.00 82.19 646 ASN A N 1
ATOM 4955 C CA . ASN A 1 646 ? -13.275 -12.937 -1.959 1.00 82.19 646 ASN A CA 1
ATOM 4956 C C . ASN A 1 646 ? -12.154 -11.979 -2.404 1.00 82.19 646 ASN A C 1
ATOM 4958 O O . ASN A 1 646 ? -12.136 -11.518 -3.541 1.00 82.19 646 ASN A O 1
ATOM 4962 N N . GLU A 1 647 ? -11.189 -11.684 -1.529 1.00 84.44 647 GLU A N 1
ATOM 4963 C CA . GLU A 1 647 ? -10.034 -10.846 -1.881 1.00 84.44 647 GLU A CA 1
ATOM 4964 C C . GLU A 1 647 ? -9.119 -11.527 -2.901 1.00 84.44 647 GLU A C 1
ATOM 4966 O O . GLU A 1 647 ? -8.566 -10.861 -3.777 1.00 84.44 647 GLU A O 1
ATOM 4971 N N . ARG A 1 648 ? -8.955 -12.852 -2.794 1.00 87.69 648 ARG A N 1
ATOM 4972 C CA . ARG A 1 648 ? -8.128 -13.643 -3.717 1.00 87.69 648 ARG A CA 1
ATOM 4973 C C . ARG A 1 648 ? -8.727 -13.641 -5.115 1.00 87.69 648 ARG A C 1
ATOM 4975 O O . ARG A 1 648 ? -7.986 -13.468 -6.077 1.00 87.69 648 ARG A O 1
ATOM 4982 N N . GLU A 1 649 ? -10.045 -13.804 -5.222 1.00 86.06 649 GLU A N 1
ATOM 4983 C CA . GLU A 1 649 ? -10.756 -13.889 -6.505 1.00 86.06 649 GLU A CA 1
ATOM 4984 C C . GLU A 1 649 ? -10.448 -12.712 -7.431 1.00 86.06 649 GLU A C 1
ATOM 4986 O O . GLU A 1 649 ? -10.189 -12.927 -8.613 1.00 86.06 649 GLU A O 1
ATOM 4991 N N . VAL A 1 650 ? -10.356 -11.492 -6.890 1.00 83.69 650 VAL A N 1
ATOM 4992 C CA . VAL A 1 650 ? -10.021 -10.294 -7.676 1.00 83.69 650 VAL A CA 1
ATOM 4993 C C . VAL A 1 650 ? -8.691 -10.452 -8.416 1.00 83.69 650 VAL A C 1
ATOM 4995 O O . VAL A 1 650 ? -8.603 -10.091 -9.585 1.00 83.69 650 VAL A O 1
ATOM 4998 N N . PHE A 1 651 ? -7.663 -11.013 -7.777 1.00 84.31 651 PHE A N 1
ATOM 4999 C CA . PHE A 1 651 ? -6.337 -11.189 -8.382 1.00 84.31 651 PHE A CA 1
ATOM 5000 C C . PHE A 1 651 ? -6.232 -12.449 -9.233 1.00 84.31 651 PHE A C 1
ATOM 5002 O O . PHE A 1 651 ? -5.568 -12.428 -10.271 1.00 84.31 651 PHE A O 1
ATOM 5009 N N . LEU A 1 652 ? -6.949 -13.507 -8.852 1.00 86.12 652 LEU A N 1
ATOM 5010 C CA . LEU A 1 652 ? -7.082 -14.705 -9.675 1.00 86.12 652 LEU A CA 1
ATOM 5011 C C . LEU A 1 652 ? -7.723 -14.351 -11.029 1.00 86.12 652 LEU A C 1
ATOM 5013 O O . LEU A 1 652 ? -7.241 -14.803 -12.064 1.00 86.12 652 LEU A O 1
ATOM 5017 N N . TRP A 1 653 ? -8.721 -13.457 -11.058 1.00 82.19 653 TRP A N 1
ATOM 5018 C CA . TRP A 1 653 ? -9.301 -12.935 -12.306 1.00 82.19 653 TRP A CA 1
ATOM 5019 C C . TRP A 1 653 ? -8.304 -12.141 -13.159 1.00 82.19 653 TRP A C 1
ATOM 5021 O O . TRP A 1 653 ? -8.406 -12.160 -14.388 1.00 82.19 653 TRP A O 1
ATOM 5031 N N . GLN A 1 654 ? -7.317 -11.492 -12.533 1.00 80.50 654 GLN A N 1
ATOM 5032 C CA . GLN A 1 654 ? -6.225 -10.793 -13.226 1.00 80.50 654 GLN A CA 1
ATOM 5033 C C . GLN A 1 654 ? -5.103 -11.732 -13.703 1.00 80.50 654 GLN A C 1
ATOM 5035 O O . GLN A 1 654 ? -4.157 -11.275 -14.352 1.00 80.50 654 GLN A O 1
ATOM 5040 N N . GLY A 1 655 ? -5.196 -13.035 -13.411 1.00 84.25 655 GLY A N 1
ATOM 5041 C CA . GLY A 1 655 ? -4.178 -14.020 -13.770 1.00 84.25 655 GLY A CA 1
ATOM 5042 C C . GLY A 1 655 ? -2.983 -14.059 -12.814 1.00 84.25 655 GLY A C 1
ATOM 5043 O O . GLY A 1 655 ? -1.898 -14.459 -13.237 1.00 84.25 655 GLY A O 1
ATOM 5044 N N . LEU A 1 656 ? -3.150 -13.603 -11.567 1.00 88.75 656 LEU A N 1
ATOM 5045 C CA . LEU A 1 656 ? -2.109 -13.650 -10.541 1.00 88.75 656 LEU A CA 1
ATOM 5046 C C . LEU A 1 656 ? -2.364 -14.791 -9.562 1.00 88.75 656 LEU A C 1
ATOM 5048 O O . LEU A 1 656 ? -3.477 -14.949 -9.063 1.00 88.75 656 LEU A O 1
ATOM 5052 N N . ASP A 1 657 ? -1.312 -15.524 -9.220 1.00 91.75 657 ASP A N 1
ATOM 5053 C CA . ASP A 1 657 ? -1.366 -16.473 -8.112 1.00 91.75 657 ASP A CA 1
ATOM 5054 C C . ASP A 1 657 ? -1.418 -15.764 -6.773 1.00 91.75 657 ASP A C 1
ATOM 5056 O O . ASP A 1 657 ? -0.862 -14.682 -6.622 1.00 91.75 657 ASP A O 1
ATOM 5060 N N . VAL A 1 658 ? -2.048 -16.378 -5.773 1.00 92.44 658 VAL A N 1
ATOM 5061 C CA . VAL A 1 658 ? -2.083 -15.811 -4.421 1.00 92.44 658 VAL A CA 1
ATOM 5062 C C . VAL A 1 658 ? -1.417 -16.761 -3.445 1.00 92.44 658 VAL A C 1
ATOM 5064 O O . VAL A 1 658 ? -1.831 -17.906 -3.296 1.00 92.44 658 VAL A O 1
ATOM 5067 N N . VAL A 1 659 ? -0.401 -16.277 -2.741 1.00 92.31 659 VAL A N 1
ATOM 5068 C CA . VAL A 1 659 ? 0.421 -17.067 -1.829 1.00 92.31 659 VAL A CA 1
ATOM 5069 C C . VAL A 1 659 ? 0.334 -16.496 -0.420 1.00 92.31 659 VAL A C 1
ATOM 5071 O O . VAL A 1 659 ? 0.687 -15.339 -0.176 1.00 92.31 659 VAL A O 1
ATOM 5074 N N . ALA A 1 660 ? -0.097 -17.329 0.527 1.00 90.00 660 ALA A N 1
ATOM 5075 C CA . ALA A 1 660 ? -0.101 -17.002 1.947 1.00 90.00 660 ALA A CA 1
ATOM 5076 C C . ALA A 1 660 ? 1.317 -17.100 2.531 1.00 90.00 660 ALA A C 1
ATOM 5078 O O . ALA A 1 660 ? 1.721 -18.121 3.082 1.00 90.00 660 ALA A O 1
ATOM 5079 N N . ALA A 1 661 ? 2.097 -16.028 2.406 1.00 86.06 661 ALA A N 1
ATOM 5080 C CA . ALA A 1 661 ? 3.438 -15.944 2.980 1.00 86.06 661 ALA A CA 1
ATOM 5081 C C . ALA A 1 661 ? 3.790 -14.523 3.443 1.00 86.06 661 ALA A C 1
ATOM 5083 O O . ALA A 1 661 ? 3.124 -13.546 3.099 1.00 86.06 661 ALA A O 1
ATOM 5084 N N . THR A 1 662 ? 4.841 -14.416 4.257 1.00 82.69 662 THR A N 1
ATOM 5085 C CA . THR A 1 662 ? 5.453 -13.137 4.635 1.00 82.69 662 THR A CA 1
ATOM 5086 C C . THR A 1 662 ? 6.521 -12.738 3.625 1.00 82.69 662 THR A C 1
ATOM 5088 O O . THR A 1 662 ? 7.134 -13.591 2.980 1.00 82.69 662 THR A O 1
ATOM 5091 N N . TYR A 1 663 ? 6.780 -11.434 3.522 1.00 81.44 663 TYR A N 1
ATOM 5092 C CA . TYR A 1 663 ? 7.792 -10.900 2.613 1.00 81.44 663 TYR A CA 1
ATOM 5093 C C . TYR A 1 663 ? 9.200 -11.457 2.894 1.00 81.44 663 TYR A C 1
ATOM 5095 O O . TYR A 1 663 ? 9.987 -11.649 1.975 1.00 81.44 663 TYR A O 1
ATOM 5103 N N . GLU A 1 664 ? 9.507 -11.808 4.145 1.00 81.50 664 GLU A N 1
ATOM 5104 C CA . GLU A 1 664 ? 10.793 -12.395 4.547 1.00 81.50 664 GLU A CA 1
ATOM 5105 C C . GLU A 1 664 ? 11.133 -13.669 3.763 1.00 81.50 664 GLU A C 1
ATOM 5107 O O . GLU A 1 664 ? 12.288 -13.901 3.408 1.00 81.50 664 GLU A O 1
ATOM 5112 N N . ARG A 1 665 ? 10.117 -14.485 3.449 1.00 83.62 665 ARG A N 1
ATOM 5113 C CA . ARG A 1 665 ? 10.289 -15.742 2.709 1.00 83.62 665 ARG A CA 1
ATOM 5114 C C . ARG A 1 665 ? 10.662 -15.519 1.246 1.00 83.62 665 ARG A C 1
ATOM 5116 O O . ARG A 1 665 ? 11.226 -16.421 0.634 1.00 83.62 665 ARG A O 1
ATOM 5123 N N . VAL A 1 666 ? 10.380 -14.336 0.698 1.00 86.06 666 VAL A N 1
ATOM 5124 C CA . VAL A 1 666 ? 10.635 -14.016 -0.713 1.00 86.06 666 VAL A CA 1
ATOM 5125 C C . VAL A 1 666 ? 11.883 -13.167 -0.934 1.00 86.06 666 VAL A C 1
ATOM 5127 O O . VAL A 1 666 ? 12.367 -13.104 -2.060 1.00 86.06 666 VAL A O 1
ATOM 5130 N N . VAL A 1 667 ? 12.458 -12.565 0.114 1.00 88.81 667 VAL A N 1
ATOM 5131 C CA . VAL A 1 667 ? 13.703 -11.778 0.007 1.00 88.81 667 VAL A CA 1
ATOM 5132 C C . VAL A 1 667 ? 14.838 -12.555 -0.680 1.00 88.81 667 VAL A C 1
ATOM 5134 O O . VAL A 1 667 ? 15.456 -11.986 -1.584 1.00 88.81 667 VAL A O 1
ATOM 5137 N N . PRO A 1 668 ? 15.113 -13.837 -0.349 1.00 87.38 668 PRO A N 1
ATOM 5138 C CA . PRO A 1 668 ? 16.143 -14.602 -1.052 1.00 87.38 668 PRO A CA 1
ATOM 5139 C C . PRO A 1 668 ? 15.869 -14.713 -2.555 1.00 87.38 668 PRO A C 1
ATOM 5141 O O . PRO A 1 668 ? 16.778 -14.534 -3.357 1.00 87.38 668 PRO A O 1
ATOM 5144 N N . ALA A 1 669 ? 14.607 -14.929 -2.938 1.00 86.50 669 ALA A N 1
ATOM 5145 C CA . ALA A 1 669 ? 14.199 -15.024 -4.335 1.00 86.50 669 ALA A CA 1
ATOM 5146 C C . ALA A 1 669 ? 14.396 -13.697 -5.089 1.00 86.50 669 ALA A C 1
ATOM 5148 O O . ALA A 1 669 ? 14.904 -13.703 -6.206 1.00 86.50 669 ALA A O 1
ATOM 5149 N N . LEU A 1 670 ? 14.065 -12.556 -4.474 1.00 89.62 670 LEU A N 1
ATOM 5150 C CA . LEU A 1 670 ? 14.280 -11.233 -5.074 1.00 89.62 670 LEU A CA 1
ATOM 5151 C C . LEU A 1 670 ? 15.763 -10.933 -5.305 1.00 89.62 670 LEU A C 1
ATOM 5153 O O . LEU A 1 670 ? 16.136 -10.519 -6.401 1.00 89.62 670 LEU A O 1
ATOM 5157 N N . ARG A 1 671 ? 16.618 -11.190 -4.307 1.00 89.25 671 ARG A N 1
ATOM 5158 C CA . ARG A 1 671 ? 18.074 -11.004 -4.442 1.00 89.25 671 ARG A CA 1
ATOM 5159 C C . ARG A 1 671 ? 18.670 -11.914 -5.504 1.00 89.25 671 ARG A C 1
ATOM 5161 O O . ARG A 1 671 ? 19.550 -11.503 -6.256 1.00 89.25 671 ARG A O 1
ATOM 5168 N N . HIS A 1 672 ? 18.166 -13.140 -5.585 1.00 85.31 672 HIS A N 1
ATOM 5169 C CA . HIS A 1 672 ? 18.568 -14.078 -6.617 1.00 85.31 672 HIS A CA 1
ATOM 5170 C C . HIS A 1 672 ? 18.231 -13.545 -8.014 1.00 85.31 672 HIS A C 1
ATOM 5172 O O . HIS A 1 672 ? 19.103 -13.478 -8.879 1.00 85.31 672 HIS A O 1
ATOM 5178 N N . MET A 1 673 ? 17.002 -13.067 -8.209 1.00 86.31 673 MET A N 1
ATOM 5179 C CA . MET A 1 673 ? 16.576 -12.455 -9.468 1.00 86.31 673 MET A CA 1
ATOM 5180 C C . MET A 1 673 ? 17.367 -11.185 -9.800 1.00 86.31 673 MET A C 1
ATOM 5182 O O . MET A 1 673 ? 17.723 -10.975 -10.959 1.00 86.31 673 MET A O 1
ATOM 5186 N N . ALA A 1 674 ? 17.702 -10.361 -8.803 1.00 90.12 674 ALA A N 1
ATOM 5187 C CA . ALA A 1 674 ? 18.548 -9.183 -8.985 1.00 90.12 674 ALA A CA 1
ATOM 5188 C C . ALA A 1 674 ? 19.951 -9.562 -9.486 1.00 90.12 674 ALA A C 1
ATOM 5190 O O . ALA A 1 674 ? 20.436 -8.990 -10.462 1.00 90.12 674 ALA A O 1
ATOM 5191 N N . ALA A 1 675 ? 20.581 -10.568 -8.870 1.00 87.25 675 ALA A N 1
ATOM 5192 C CA . ALA A 1 675 ? 21.907 -11.047 -9.261 1.00 87.25 675 ALA A CA 1
ATOM 5193 C C . ALA A 1 675 ? 21.932 -11.584 -10.700 1.00 87.25 675 ALA A C 1
ATOM 5195 O O . ALA A 1 675 ? 22.841 -11.274 -11.467 1.00 87.25 675 ALA A O 1
ATOM 5196 N N . HIS A 1 676 ? 20.904 -12.338 -11.074 1.00 83.12 676 HIS A N 1
ATOM 5197 C CA . HIS A 1 676 ? 20.702 -12.856 -12.422 1.00 83.12 676 HIS A CA 1
ATOM 5198 C C . HIS A 1 676 ? 20.422 -11.763 -13.459 1.00 83.12 676 HIS A C 1
ATOM 5200 O O . HIS A 1 676 ? 20.961 -11.794 -14.560 1.00 83.12 676 HIS A O 1
ATOM 5206 N N . THR A 1 677 ? 19.633 -10.753 -13.095 1.00 86.69 677 THR A N 1
ATOM 5207 C CA . THR A 1 677 ? 19.379 -9.597 -13.966 1.00 86.69 677 THR A CA 1
ATOM 5208 C C . THR A 1 677 ? 20.661 -8.793 -14.202 1.00 86.69 677 THR A C 1
ATOM 5210 O O . THR A 1 677 ? 20.916 -8.337 -15.317 1.00 86.69 677 THR A O 1
ATOM 5213 N N . ALA A 1 678 ? 21.488 -8.640 -13.163 1.00 87.50 678 ALA A N 1
ATOM 5214 C CA . ALA A 1 678 ? 22.773 -7.954 -13.250 1.00 87.50 678 ALA A CA 1
ATOM 5215 C C . ALA A 1 678 ? 23.818 -8.760 -14.040 1.00 87.50 678 ALA A C 1
ATOM 5217 O O . ALA A 1 678 ? 24.657 -8.174 -14.723 1.00 87.50 678 ALA A O 1
ATOM 5218 N N . ASN A 1 679 ? 23.775 -10.091 -13.948 1.00 84.44 679 ASN A N 1
ATOM 5219 C CA . ASN A 1 679 ? 24.682 -10.995 -14.640 1.00 84.44 679 ASN A CA 1
ATOM 5220 C C . ASN A 1 679 ? 23.917 -12.205 -15.217 1.00 84.44 679 ASN A C 1
ATOM 5222 O O . ASN A 1 679 ? 23.782 -13.223 -14.533 1.00 84.44 679 ASN A O 1
ATOM 5226 N N . PRO A 1 680 ? 23.447 -12.123 -16.474 1.00 74.62 680 PRO A N 1
ATOM 5227 C CA . PRO A 1 680 ? 22.697 -13.206 -17.116 1.00 74.62 680 PRO A CA 1
ATOM 5228 C C . PRO A 1 680 ? 23.487 -14.512 -17.260 1.00 74.62 680 PRO A C 1
ATOM 5230 O O . PRO A 1 680 ? 22.897 -15.587 -17.275 1.00 74.62 680 PRO A O 1
ATOM 5233 N N . ASP A 1 681 ? 24.820 -14.432 -17.317 1.00 72.00 681 ASP A N 1
ATOM 5234 C CA . ASP A 1 681 ? 25.701 -15.602 -17.426 1.00 72.00 681 ASP A CA 1
ATOM 5235 C C . ASP A 1 681 ? 25.930 -16.298 -16.074 1.00 72.00 681 ASP A C 1
ATOM 5237 O O . ASP A 1 681 ? 26.590 -17.341 -15.993 1.00 72.00 681 ASP A O 1
ATOM 5241 N N . LEU A 1 682 ? 25.415 -15.727 -14.981 1.00 66.88 682 LEU A N 1
ATOM 5242 C CA . LEU A 1 682 ? 25.556 -16.280 -13.645 1.00 66.88 682 LEU A CA 1
ATOM 5243 C C . LEU A 1 682 ? 24.797 -17.606 -13.552 1.00 66.88 682 LEU A C 1
ATOM 5245 O O . LEU A 1 682 ? 23.576 -17.633 -13.513 1.00 66.88 682 LEU A O 1
ATOM 5249 N N . ARG A 1 683 ? 25.531 -18.721 -13.482 1.00 59.81 683 ARG A N 1
ATOM 5250 C CA . ARG A 1 683 ? 24.949 -20.073 -13.368 1.00 59.81 683 ARG A CA 1
ATOM 5251 C C . ARG A 1 683 ? 24.740 -20.555 -11.931 1.00 59.81 683 ARG A C 1
ATOM 5253 O O . ARG A 1 683 ? 24.228 -21.657 -11.761 1.00 59.81 683 ARG A O 1
ATOM 5260 N N . ARG A 1 684 ? 25.265 -19.840 -10.922 1.00 59.53 684 ARG A N 1
ATOM 5261 C CA . ARG A 1 684 ? 25.162 -20.150 -9.477 1.00 59.53 684 ARG A CA 1
ATOM 5262 C C . ARG A 1 684 ? 25.455 -18.912 -8.629 1.00 59.53 684 ARG A C 1
ATOM 5264 O O . ARG A 1 684 ? 26.409 -18.190 -8.921 1.00 59.53 684 ARG A O 1
ATOM 5271 N N . LEU A 1 685 ? 24.730 -18.743 -7.524 1.00 57.28 685 LEU A N 1
ATOM 5272 C CA . LEU A 1 685 ? 25.131 -17.834 -6.449 1.00 57.28 685 LEU A CA 1
ATOM 5273 C C . LEU A 1 685 ? 26.230 -18.462 -5.567 1.00 57.28 685 LEU A C 1
ATOM 5275 O O . LEU A 1 685 ? 26.212 -19.676 -5.330 1.00 57.28 685 LEU A O 1
ATOM 5279 N N . PRO A 1 686 ? 27.186 -17.672 -5.037 1.00 49.50 686 PRO A N 1
ATOM 5280 C CA . PRO A 1 686 ? 28.185 -18.169 -4.092 1.00 49.50 686 PRO A CA 1
ATOM 5281 C C . PRO A 1 686 ? 27.528 -18.793 -2.848 1.00 49.50 686 PRO A C 1
ATOM 5283 O O . PRO A 1 686 ? 26.904 -18.091 -2.057 1.00 49.50 686 PRO A O 1
ATOM 5286 N N . GLY A 1 687 ? 27.692 -20.107 -2.658 1.00 53.50 687 GLY A N 1
ATOM 5287 C CA . GLY A 1 687 ? 27.157 -20.850 -1.506 1.00 53.50 687 GLY A CA 1
ATOM 5288 C C . GLY A 1 687 ? 25.904 -21.692 -1.783 1.00 53.50 687 GLY A C 1
ATOM 5289 O O . GLY A 1 687 ? 25.544 -22.512 -0.938 1.00 53.50 687 GLY A O 1
ATOM 5290 N N . GLU A 1 688 ? 25.282 -21.571 -2.959 1.00 55.66 688 GLU A N 1
ATOM 5291 C CA . GLU A 1 688 ? 24.143 -22.405 -3.364 1.00 55.66 688 GLU A CA 1
ATOM 5292 C C . GLU A 1 688 ? 24.590 -23.605 -4.216 1.00 55.66 688 GLU A C 1
ATOM 5294 O O . GLU A 1 688 ? 25.534 -23.527 -5.008 1.00 55.66 688 GLU A O 1
ATOM 5299 N N . ARG A 1 689 ? 23.934 -24.762 -4.030 1.00 48.06 689 ARG A N 1
ATOM 5300 C CA . ARG A 1 689 ? 24.337 -26.029 -4.673 1.00 48.06 689 ARG A CA 1
ATOM 5301 C C . ARG A 1 689 ? 23.991 -26.083 -6.170 1.00 48.06 689 ARG A C 1
ATOM 5303 O O . ARG A 1 689 ? 24.698 -26.762 -6.916 1.00 48.06 689 ARG A O 1
ATOM 5310 N N . SER A 1 690 ? 22.982 -25.339 -6.619 1.00 53.03 690 SER A N 1
ATOM 5311 C CA . SER A 1 690 ? 22.566 -25.224 -8.023 1.00 53.03 690 SER A CA 1
ATOM 5312 C C . SER A 1 690 ? 21.592 -24.055 -8.184 1.00 53.03 690 SER A C 1
ATOM 5314 O O . SER A 1 690 ? 20.664 -23.964 -7.396 1.00 53.03 690 SER A O 1
ATOM 5316 N N . CYS A 1 691 ? 21.798 -23.197 -9.184 1.00 53.72 691 CYS A N 1
ATOM 5317 C CA . CYS A 1 691 ? 20.728 -22.404 -9.792 1.00 53.72 691 CYS A CA 1
ATOM 5318 C C . CYS A 1 691 ? 21.079 -22.164 -11.257 1.00 53.72 691 CYS A C 1
ATOM 5320 O O . CYS A 1 691 ? 21.636 -21.137 -11.637 1.00 53.72 691 CYS A O 1
ATOM 5322 N N . THR A 1 692 ? 20.841 -23.172 -12.084 1.00 51.19 692 THR A N 1
ATOM 5323 C CA . THR A 1 692 ? 20.982 -23.022 -13.527 1.00 51.19 692 THR A CA 1
ATOM 5324 C C . THR A 1 692 ? 19.683 -22.443 -14.060 1.00 51.19 692 THR A C 1
ATOM 5326 O O . THR A 1 692 ? 18.724 -23.182 -14.256 1.00 51.19 692 THR A O 1
ATOM 5329 N N . ILE A 1 693 ? 19.646 -21.133 -14.320 1.00 50.22 693 ILE A N 1
ATOM 5330 C CA . ILE A 1 693 ? 18.719 -20.616 -15.331 1.00 50.22 693 ILE A CA 1
ATOM 5331 C C . ILE A 1 693 ? 19.203 -21.199 -16.660 1.00 50.22 693 ILE A C 1
ATOM 5333 O O . ILE A 1 693 ? 20.198 -20.759 -17.237 1.00 50.22 693 ILE A O 1
ATOM 5337 N N . GLU A 1 694 ? 18.580 -22.296 -17.080 1.00 41.41 694 GLU A N 1
ATOM 5338 C CA . GLU A 1 694 ? 18.864 -22.942 -18.355 1.00 41.41 694 GLU A CA 1
ATOM 5339 C C . GLU A 1 694 ? 18.305 -22.078 -19.491 1.00 41.41 694 GLU A C 1
ATOM 5341 O O . GLU A 1 694 ? 17.111 -22.068 -19.769 1.00 41.41 694 GLU A O 1
ATOM 5346 N N . GLY A 1 695 ? 19.202 -21.337 -20.144 1.00 40.62 695 GLY A N 1
ATOM 5347 C CA . GLY A 1 695 ? 18.948 -20.638 -21.410 1.00 40.62 695 GLY A CA 1
ATOM 5348 C C . GLY A 1 695 ? 20.116 -20.701 -22.405 1.00 40.62 695 GLY A C 1
ATOM 5349 O O . GLY A 1 695 ? 19.997 -20.209 -23.522 1.00 40.62 695 GLY A O 1
ATOM 5350 N N . GLY A 1 696 ? 21.241 -21.324 -22.034 1.00 33.19 696 GLY A N 1
ATOM 5351 C CA . GLY A 1 696 ? 22.352 -21.617 -22.940 1.00 33.19 696 GLY A CA 1
ATOM 5352 C C . GLY A 1 696 ? 22.385 -23.109 -23.236 1.00 33.19 696 GLY A C 1
ATOM 5353 O O . GLY A 1 696 ? 22.504 -23.899 -22.302 1.00 33.19 696 GLY A O 1
ATOM 5354 N N . ALA A 1 697 ? 22.256 -23.480 -24.510 1.00 28.41 697 ALA A N 1
ATOM 5355 C CA . ALA A 1 697 ? 22.321 -24.865 -24.967 1.00 28.41 697 ALA A CA 1
ATOM 5356 C C . ALA A 1 697 ? 23.540 -25.609 -24.384 1.00 28.41 697 ALA A C 1
ATOM 5358 O O . ALA A 1 697 ? 24.641 -25.051 -24.315 1.00 28.41 697 ALA A O 1
ATOM 5359 N N . ALA A 1 698 ? 23.322 -26.862 -23.979 1.00 28.92 698 ALA A N 1
ATOM 5360 C CA . ALA A 1 698 ? 24.371 -27.876 -23.971 1.00 28.92 698 ALA A CA 1
ATOM 5361 C C . ALA A 1 698 ? 24.606 -28.374 -25.400 1.00 28.92 698 ALA A C 1
ATOM 5363 O O . ALA A 1 698 ? 23.600 -28.486 -26.143 1.00 28.92 698 ALA A O 1
#

Foldseek 3Di:
DQPPFFDPPDFFAAAAFPQRLLVVQCPDPDSFVLSSQLSLLVVLLVVVLVVLVVVLVVLVPDDPPPPCSVVVNVVSVVVNLLLLLQSLFFFAAEAEECQLVFDPWDAFLLLLLCLLQLLLVLQQVVAAFPVRHGLSVQSSVLSNVLSCVVVNDDPPPDDPPCVVVNVVVNVVLVVDCSPLLSLLSSLLSLQLVLVVLLCVLDPDDPDDQQDWSWCACVSLPVPPSSVCNCRRRLVVNLVSLVVSLVVLPPPDLLSPLSNVLSVVQNVLSVDNTRTHGNLSSVLSSLVSVQSSCPPGLGDQDLSNLQSSLLSRAPDRDSSDNGRPCPDQQVSLVVVQVVQVVSLLVLLVLLLVPQPQPPDPPDPDPPVDDRTLSLLLLLLLLLQLLLQLQLQVVQPDDPLLGGFFFSEYEYADAHCSNVSSNQSVQFKAKEKFWKFKDFPVDGDAIFIKMAIDHGDPPNDRDDVLSVLDQQAGELIATAWQDDDPVPDDSSHHYYYHLQWHSSHDYPPQDDDDPVSVVSVVVVDDPCVSVVVRCVQVPPDPRMHIDTHGQNAQVSLVVNLCSQVVFFQDDDPVVPRTHGDHHLSNQDTSDLSSAHAYEYASQPLVGNSSLSSVLSSLVVNPVVPPPPPRDNSGSARYEHEHLDDDPVSQVSVSSSRYHYYNYHSSVCSVSSNVSSVCSNPVPDQDDVPDPGDGSPSDDD

Sequence (698 aa):
MALSTSRRNDPPAFFPSWDDYLKRWKGTADPTFCAAITDIYAKAVQDAIRELDAEIAKVQGRPRDDPDRDELLRGYEKDRDQIRARLAFPWITPVLGSGCLGLSEAGSSAAVEAIPRLLADQARAWGRLPEGRSAAEVVETFGLSLVRSRLGPMASDRDSAEASSRTAQLDALAQHDVRLAARATLCAHLLTRLYFEVGTLADGAIARSEEPLTFSSDLVGPTPRGAELVDLLVVPLKAQLTLLRSETKGRHEQLAFVADFAQAVLKDLDADEPSVTRSDATLMSEIAWHFMTQGTSQYPGWSDLLTQLILASESAVRSHRWPHLDNLSAARARLHAQFIQTTVDSWSSRVRNAPSSSTKGSRGATGVSPSARDGLYDAVAELLIAQAARHASSTDREGREQFPPAVAFVTSFDLELEMALLAARTPFRLVVPFYVGTASEAKAFVWLQTTIAALPPRTKLTLNHLFALRVTRGWSLLTSHPDATKDDFTLPIVVRVAGSPLIKVEGFDDLDEQEEKYATRAGSDTAWVGDLVGSLGGLPGRTLAGTVLLDEYTALHQWAAELAQPPHIDPAKGEERLGLPARLFKGGMATDARFWFALGVQLSDEAVRHRTAAVVGTADLRSHVNDAQRTTERAGVVVNRRTTPNEREVFLWQGLDVVAATYERVVPALRHMAAHTANPDLRRLPGERSCTIEGGAA

Secondary structure (DSSP, 8-state):
-----S-TTS---EESSHHHHHHHT-SSS---HHHHHHHHHHHHHHHHHHHHHHHHHHHHTS-TT-TTHHHHHHHHHHHHHHHHHHHTS-EEEEEE-GGGSSS-STTHHHHHHHHHHHHHHHHGGG-B-TTS-BHHHHHHHHHHHHHHHHH-S--TT--GGGHHHHHHHHHHHTTS-HHHHHHHHHHHHHHHHHHHHHHHHSSS---STTS-EE--TTTTSSSHHHHHHIIIIIHHHHHHHHHHHHHHTTT-GGGHHHHHHHHHHHHHHSSSS-EE-HHHHHHHHHHHHHHHHTTS-PPPPHHHHHHHHHHH-TT--TT-SS---S-HHHHHHHHHHHHHHHHHHHHHHHHHHSPPTT-TT-------PPPHHHHHHHHHHHHHHHHHHHHHHH--TTSSSPPPP-EEEE-SSS-HHHHHHHHTT--EEEEEEEEEEETTEEEEEEEEEEEEPPPPTTPPP-HHHHHHHHEE---EEEBSS--TTT--TTS-EEEETTB-TT-EETTTSPPPHHHHHHHHHT----HHHHHHHHHTT--TTEEEEE-B--SHHHHHHHHHHHHH--S-S-TTT----BS--GGGTS-SSTT--EEEEEES--TTSHHHHHHHHHHHHHHHHT---TT---SSS--EEEE-S---HHHHHHHHHTTEEEE---GGGTHHHHHHHHHHHH-TT----TT-S------S--

pLDDT: mean 77.26, std 16.04, range [25.38, 97.81]

Radius of gyration: 28.38 Å; chains: 1; bounding box: 82×63×94 Å